Protein 3K62 (pdb70)

InterPro domains:
  IPR001313 Pumilio RNA-binding repeat [PF00806] (197-228)
  IPR001313 Pumilio RNA-binding repeat [PF00806] (234-249)
  IPR001313 Pumilio RNA-binding repeat [PF00806] (278-296)
  IPR001313 Pumilio RNA-binding repeat [PF00806] (316-336)
  IPR001313 Pumilio RNA-binding repeat [PF00806] (353-375)
  IPR001313 Pumilio RNA-binding repeat [PF00806] (404-426)
  IPR001313 Pumilio RNA-binding repeat [PF00806] (443-475)
  IPR001313 Pumilio RNA-binding repeat [PF00806] (494-511)
  IPR001313 Pumilio RNA-binding repeat [PS50302] (271-307)
  IPR001313 Pumilio RNA-binding repeat [PS50302] (345-384)
  IPR001313 Pumilio RNA-binding repeat [PS50302] (400-436)
  IPR001313 Pumilio RNA-binding repeat [SM00025] (189-225)
  IPR001313 Pumilio RNA-binding repeat [SM00025] (229-264)
  IPR001313 Pumilio RNA-binding repeat [SM00025] (272-307)
  IPR001313 Pumilio RNA-binding repeat [SM00025] (310-345)
  IPR001313 Pumilio RNA-binding repeat [SM00025] (348-383)
  IPR001313 Pumilio RNA-binding repeat [SM00025] (400-436)
  IPR001313 Pumilio RNA-binding repeat [SM00025] (438-473)
  IPR001313 Pumilio RNA-binding repeat [SM00025] (485-522)
  IPR011989 Armadillo-like helical [G3DSA:1.25.10.10] (164-575)

Nearest PDB structures (foldseek):
  3qgc-assembly1_A  TM=1.002E+00  e=7.931E-50  Caenorhabditis elegans
  6nof-assembly1_A  TM=1.002E+00  e=2.146E-49  Caenorhabditis elegans
  3k61-assembly1_A  TM=1.001E+00  e=1.143E-48  Caenorhabditis elegans
  6noh-assembly1_A  TM=9.980E-01  e=1.843E-48  Caenorhabditis elegans
  6noc-assembly1_A  TM=1.000E+00  e=9.066E-48  Caenorhabditis elegans

Secondary structure (DSSP, 8-state):
--GGGB-TTSSBPTT--HHHHHHHT-HHHHHTSHHHHHHHHHHTTS---HHHHHHHHHHHSSSHHHHHHHHTSTTHHHHHHHHHHHHHH--STTHHHHHHHHHHHHHHTHHHHHHSTTHHHHHHHHHHHS-HHHHHHHHHTS--SHHHHHHHH-TTTHHHHHHHHHHS-HHHHHHHHHHHHSHHHHHHHHTSHHHHHHHHHHHHHTS-SGGGTTS-HHHHHHHHHHHHHHHHHHHHTHHHHHHSTTTHHHHHHHHH-GGGHHHHHHHIIIIITT-HHHHHTSTTHHHHHHHHHHH--HHHHHHHHHHHHHSSPPPTTT---HHHHHHHSTTHHHHHHHHHHHHHHHHTTSS--EETTEETHHHHHHHHHHHHHHHHHTHHHHTTSHHHHHHHHHHHHHH-

Foldseek 3Di:
DDPVQADPVRHGDPPDALVCCLVVPCLLVLQQDPNSLVVLLVRLVDDDDPVSLVSLLCQAQNDLVNVVVLQLHPRSVSSNLSSVLVLLVDPDPCNVVSLVSNLVSCLVCVLVQLLRQRSVVVLLSCLQRPDQVSSLSSLVSDDLDPSNLVQQQHPRSVVNLLSCLVHHQCVSVLSVLVSCLPLVNVLSQCLHQRSVVSVLSNLVSLFPDPVCPPDDVVSVVVSVVSNVSSLVSCLVCLQVQCQHPGSVVVLLVLLQDPSNQVSVVSSCVRHCQPCVLVLQLGPRNVSSLLSNCVRPDPVSNLSVLCCQVPVDQADPPPRHGSVNCQCPHPRSVVSVLSLLLVLLCLQVVVDAQDDPNDRNNVSSVVSNVVSVVVLVVCVVVLVVDPSSVSSVVSVVVSVD

Radius of gyration: 29.22 Å; Cα contacts (8 Å, |Δi|>4): 514; chains: 1; bounding box: 58×76×68 Å

CATH classification: 1.25.10.10

GO terms:
  GO:0043186 P granule (C, IDA)
  GO:0003730 mRNA 3'-UTR binding (F, IDA)
  GO:0017148 negative regulation of translation (P, IGI)
  GO:0003723 RNA binding (F, EXP)
  GO:0005515 protein binding (F, IPI)

Sequence (400 aa):
LPTWSLDSNGEMRSRLSLSEVLDSGDLMKFAVDKTGCQFLEKAVKGSLTSYQKFQLFEQVIGRKDDFLKLSTNIFGNYLVQSVIGISLATNDDGYTKRQEKLKNFISSQMTDMCLDKFACRVIQSSLQNMDLSLACKLVQALPRDARLIAICVDQNANHVIQKVVAVIPLKNWEFIVDFVATPEHLRQICSDKYGCRVVQTIIEKLTADSMNVDLTSAAQNLRERALQRLMTSVTNRCQELATNEYANYIIQHIVSNDDLAVYRECIIEKCLMRNLLSLSQEKFASHVVEKAFLHAPLELLAEMMDEIFDGYIPHPDTGKDALDIMMFHQFGNYVVQCMLTICCDAVSGRRQTKEGGYDHAISFQDWLKKLHSRVTKERHRLSRFSSGKKMIETLANLRS

Organism: Caenorhabditis elegans (NCBI:txid6239)

Solvent-accessible surface area: 19545 Å² total; per-residue (Å²): 68,12,114,86,0,55,54,123,123,60,113,33,71,101,214,14,49,15,40,67,0,4,102,46,63,27,2,37,114,0,0,48,47,133,65,0,4,118,42,0,32,155,26,6,152,46,120,30,85,88,135,31,51,107,9,0,12,85,31,1,3,10,109,70,113,31,0,32,105,0,0,59,31,92,56,0,4,134,0,0,49,29,0,4,33,26,6,32,78,20,122,72,145,28,36,98,157,29,11,62,88,3,27,67,21,0,32,69,54,4,19,96,3,0,63,40,126,49,0,4,144,0,0,25,20,0,3,88,85,8,66,90,86,20,0,24,86,0,0,130,30,4,7,119,69,76,122,0,23,42,0,0,44,32,114,28,0,2,86,0,0,34,49,0,2,59,51,9,67,24,142,48,1,24,46,0,0,63,22,0,12,56,83,105,41,0,94,65,0,0,39,36,115,66,0,8,94,0,0,31,20,0,0,67,72,1,0,51,37,80,148,12,121,118,58,94,99,79,31,47,88,53,14,63,145,0,4,83,83,0,3,68,19,0,22,100,64,0,99,66,0,0,38,29,85,69,0,3,132,0,0,19,35,0,0,33,36,103,81,1,36,92,22,17,60,48,0,0,94,113,6,0,13,177,50,0,25,64,6,0,60,64,118,64,0,5,89,0,0,36,63,0,0,71,61,4,30,6,124,16,0,28,92,0,0,80,18,4,44,124,43,64,161,61,90,124,125,97,47,121,37,5,7,26,65,0,3,72,41,125,46,0,17,115,0,1,20,11,0,2,62,2,0,4,39,7,53,51,63,156,55,128,16,136,74,80,85,139,59,21,33,114,32,0,82,73,10,20,142,95,4,68,46,49,7,74,156,33,120,160,137,0,47,174,81,87,16,0,120,97,6,27,100,34,7,45,92,42,150,126

Structure (mmCIF, N/CA/C/O backbone):
data_3K62
#
_entry.id   3K62
#
_cell.length_a   96.620
_cell.length_b   96.620
_cell.length_c   101.678
_cell.angle_alpha   90.00
_cell.angle_beta   90.00
_cell.angle_gamma   120.00
#
_symmetry.space_group_name_H-M   'P 61'
#
loop_
_entity.id
_entity.type
_entity.pdbx_description
1 polymer 'Fem-3 mRNA-binding factor 2'
2 polymer "5'-R(*UP*GP*UP*GP*UP*UP*AP*UP*C)-3'"
3 water water
#
loop_
_atom_site.group_PDB
_atom_site.id
_atom_site.type_symbol
_atom_site.label_atom_id
_atom_site.label_alt_id
_atom_site.label_comp_id
_atom_site.label_asym_id
_atom_site.label_entity_id
_atom_site.label_seq_id
_atom_site.pdbx_PDB_ins_code
_atom_site.Cartn_x
_atom_site.Cartn_y
_atom_site.Cartn_z
_atom_site.occupancy
_atom_site.B_iso_or_equiv
_atom_site.auth_seq_id
_atom_site.auth_comp_id
_atom_site.auth_asym_id
_atom_site.auth_atom_id
_atom_site.pdbx_PDB_model_num
ATOM 1 N N . LEU A 1 5 ? 15.025 1.618 23.746 1.00 49.24 168 LEU A N 1
ATOM 2 C CA . LEU A 1 5 ? 16.295 1.484 24.457 1.00 49.83 168 LEU A CA 1
ATOM 3 C C . LEU A 1 5 ? 16.419 0.116 25.126 1.00 49.60 168 LEU A C 1
ATOM 4 O O . LEU A 1 5 ? 15.450 -0.395 25.687 1.00 50.83 168 LEU A O 1
ATOM 9 N N . PRO A 1 6 ? 17.621 -0.477 25.068 1.00 46.92 169 PRO A N 1
ATOM 10 C CA . PRO A 1 6 ? 17.907 -1.772 25.693 1.00 53.68 169 PRO A CA 1
ATOM 11 C C . PRO A 1 6 ? 17.588 -1.729 27.177 1.00 52.87 169 PRO A C 1
ATOM 12 O O . PRO A 1 6 ? 17.827 -0.718 27.839 1.00 52.11 169 PRO A O 1
ATOM 16 N N . THR A 1 7 ? 17.038 -2.819 27.690 1.00 50.45 170 THR A N 1
ATOM 17 C CA . THR A 1 7 ? 16.605 -2.854 29.074 1.00 61.11 170 THR A CA 1
ATOM 18 C C . THR A 1 7 ? 17.743 -2.559 30.056 1.00 63.34 170 THR A C 1
ATOM 19 O O . THR A 1 7 ? 17.532 -1.881 31.061 1.00 55.54 170 THR A O 1
ATOM 23 N N . TRP A 1 8 ? 18.945 -3.052 29.757 1.00 63.21 171 TRP A N 1
ATOM 24 C CA . TRP A 1 8 ? 20.096 -2.837 30.634 1.00 57.01 171 TRP A CA 1
ATOM 25 C C . TRP A 1 8 ? 20.348 -1.361 30.926 1.00 52.58 171 TRP A C 1
ATOM 26 O O . TRP A 1 8 ? 20.953 -1.019 31.938 1.00 55.12 171 TRP A O 1
ATOM 37 N N . SER A 1 9 ? 19.877 -0.488 30.041 1.00 56.90 172 SER A N 1
ATOM 38 C CA . SER A 1 9 ? 20.160 0.938 30.156 1.00 53.71 172 SER A CA 1
ATOM 39 C C . SER A 1 9 ? 19.020 1.714 30.811 1.00 54.82 172 SER A C 1
ATOM 40 O O . SER A 1 9 ? 19.069 2.944 30.891 1.00 47.98 172 SER A O 1
ATOM 43 N N . LEU A 1 10 ? 17.995 0.998 31.263 1.00 58.29 173 LEU A N 1
ATOM 44 C CA . LEU A 1 10 ? 16.809 1.623 31.848 1.00 63.60 173 LEU A CA 1
ATOM 45 C C . LEU A 1 10 ? 16.743 1.425 33.358 1.00 65.38 173 LEU A C 1
ATOM 46 O O . LEU A 1 10 ? 17.204 0.407 33.885 1.00 63.43 173 LEU A O 1
ATOM 51 N N . ASP A 1 11 ? 16.160 2.400 34.049 1.00 64.00 174 ASP A N 1
ATOM 52 C CA . ASP A 1 11 ? 15.942 2.284 35.489 1.00 76.44 174 ASP A CA 1
ATOM 53 C C . ASP A 1 11 ? 14.601 1.616 35.787 1.00 85.71 174 ASP A C 1
ATOM 54 O O . ASP A 1 11 ? 13.939 1.110 34.879 1.00 79.93 174 ASP A O 1
ATOM 59 N N . SER A 1 12 ? 14.204 1.624 37.057 1.00 100.40 175 SER A N 1
ATOM 60 C CA . SER A 1 12 ? 12.953 0.999 37.482 1.00 114.71 175 SER A CA 1
ATOM 61 C C . SER A 1 12 ? 11.737 1.830 37.086 1.00 120.20 175 SER A C 1
ATOM 62 O O . SER A 1 12 ? 10.597 1.433 37.327 1.00 122.37 175 SER A O 1
ATOM 65 N N . ASN A 1 13 ? 11.989 2.986 36.483 1.00 121.83 176 ASN A N 1
ATOM 66 C CA . ASN A 1 13 ? 10.924 3.885 36.058 1.00 123.38 176 ASN A CA 1
ATOM 67 C C . ASN A 1 13 ? 10.604 3.718 34.577 1.00 116.00 176 ASN A C 1
ATOM 68 O O . ASN A 1 13 ? 9.728 4.397 34.043 1.00 112.13 176 ASN A O 1
ATOM 73 N N . GLY A 1 14 ? 11.319 2.810 33.918 1.00 113.70 177 GLY A N 1
ATOM 74 C CA . GLY A 1 14 ? 11.169 2.612 32.488 1.00 111.04 177 GLY A CA 1
ATOM 75 C C . GLY A 1 14 ? 11.773 3.769 31.715 1.00 105.79 177 GLY A C 1
ATOM 76 O O . GLY A 1 14 ? 11.272 4.169 30.664 1.00 105.95 177 GLY A O 1
ATOM 77 N N . GLU A 1 15 ? 12.865 4.306 32.243 1.00 98.79 178 GLU A N 1
ATOM 78 C CA . GLU A 1 15 ? 13.474 5.501 31.686 1.00 95.95 178 GLU A CA 1
ATOM 79 C C . GLU A 1 15 ? 14.993 5.371 31.676 1.00 85.51 178 GLU A C 1
ATOM 80 O O . GLU A 1 15 ? 15.575 4.775 32.581 1.00 85.64 178 GLU A O 1
ATOM 86 N N . MET A 1 16 ? 15.631 5.927 30.649 1.00 76.13 179 MET A N 1
ATOM 87 C CA . MET A 1 16 ? 17.082 5.830 30.511 1.00 62.97 179 MET A CA 1
ATOM 88 C C . MET A 1 16 ? 17.806 6.267 31.780 1.00 60.17 179 MET A C 1
ATOM 89 O O . MET A 1 16 ? 17.589 7.370 32.278 1.00 57.89 179 MET A O 1
ATOM 94 N N . ARG A 1 17 ? 18.668 5.395 32.290 1.00 57.93 180 ARG A N 1
ATOM 95 C CA . ARG A 1 17 ? 19.441 5.680 33.490 1.00 65.02 180 ARG A CA 1
ATOM 96 C C . ARG A 1 17 ? 20.316 6.904 33.285 1.00 72.75 180 ARG A C 1
ATOM 97 O O . ARG A 1 17 ? 20.915 7.072 32.223 1.00 72.49 180 ARG A O 1
ATOM 105 N N . SER A 1 18 ? 20.380 7.769 34.291 1.00 77.94 181 SER A N 1
ATOM 106 C CA . SER A 1 18 ? 21.388 8.819 34.292 1.00 84.31 181 SER A CA 1
ATOM 107 C C . SER A 1 18 ? 22.651 8.190 34.863 1.00 85.89 181 SER A C 1
ATOM 108 O O . SER A 1 18 ? 22.575 7.146 35.514 1.00 91.33 181 SER A O 1
ATOM 111 N N . ARG A 1 19 ? 23.804 8.800 34.601 1.00 81.16 182 ARG A N 1
ATOM 112 C CA . ARG A 1 19 ? 25.086 8.243 35.034 1.00 77.09 182 ARG A CA 1
ATOM 113 C C . ARG A 1 19 ? 25.571 7.127 34.090 1.00 59.61 182 ARG A C 1
ATOM 114 O O . ARG A 1 19 ? 26.513 6.395 34.398 1.00 49.85 182 ARG A O 1
ATOM 122 N N . LEU A 1 20 ? 24.922 7.009 32.936 1.00 51.74 183 LEU A N 1
ATOM 123 C CA . LEU A 1 20 ? 25.354 6.082 31.895 1.00 49.24 183 LEU A CA 1
ATOM 124 C C . LEU A 1 20 ? 26.660 6.605 31.298 1.00 39.67 183 LEU A C 1
ATOM 125 O O . LEU A 1 20 ? 26.823 7.813 31.160 1.00 37.83 183 LEU A O 1
ATOM 130 N N . SER A 1 21 ? 27.586 5.715 30.941 1.00 40.06 184 SER A N 1
ATOM 131 C CA . SER A 1 21 ? 28.848 6.148 30.318 1.00 35.77 184 SER A CA 1
ATOM 132 C C . SER A 1 21 ? 28.863 5.919 28.802 1.00 36.52 184 SER A C 1
ATOM 133 O O . SER A 1 21 ? 28.177 5.039 28.292 1.00 37.21 184 SER A O 1
ATOM 136 N N . LEU A 1 22 ? 29.639 6.721 28.081 1.00 33.10 185 LEU A N 1
ATOM 137 C CA . LEU A 1 22 ? 29.755 6.530 26.647 1.00 25.00 185 LEU A CA 1
ATOM 138 C C . LEU A 1 22 ? 30.324 5.146 26.356 1.00 24.78 185 LEU A C 1
ATOM 139 O O . LEU A 1 22 ? 29.855 4.454 25.450 1.00 25.23 185 LEU A O 1
ATOM 144 N N . SER A 1 23 ? 31.329 4.737 27.123 1.00 26.89 186 SER A N 1
ATOM 145 C CA . SER A 1 23 ? 31.969 3.442 26.861 1.00 29.02 186 SER A CA 1
ATOM 146 C C . SER A 1 23 ? 31.015 2.252 27.062 1.00 31.26 186 SER A C 1
ATOM 147 O O . SER A 1 23 ? 31.060 1.291 26.302 1.00 29.89 186 SER A O 1
ATOM 150 N N . GLU A 1 24 ? 30.140 2.329 28.057 1.00 30.60 187 GLU A N 1
ATOM 151 C CA . GLU A 1 24 ? 29.110 1.293 28.235 1.00 38.48 187 GLU A CA 1
ATOM 152 C C . GLU A 1 24 ? 28.261 1.135 26.965 1.00 29.60 187 GLU A C 1
ATOM 153 O O . GLU A 1 24 ? 28.005 0.025 26.503 1.00 29.75 187 GLU A O 1
ATOM 159 N N . VAL A 1 25 ? 27.809 2.255 26.416 1.00 27.82 188 VAL A N 1
ATOM 160 C CA . VAL A 1 25 ? 27.015 2.222 25.191 1.00 25.06 188 VAL A CA 1
ATOM 161 C C . VAL A 1 25 ? 27.831 1.689 24.012 1.00 26.39 188 VAL A C 1
ATOM 162 O O . VAL A 1 25 ? 27.365 0.824 23.271 1.00 29.34 188 VAL A O 1
ATOM 166 N N . LEU A 1 26 ? 29.053 2.186 23.852 1.00 23.30 189 LEU A N 1
ATOM 167 C CA . LEU A 1 26 ? 29.911 1.729 22.768 1.00 25.44 189 LEU A CA 1
ATOM 168 C C . LEU A 1 26 ? 30.210 0.225 22.866 1.00 28.84 189 LEU A C 1
ATOM 169 O O . LEU A 1 26 ? 30.213 -0.482 21.863 1.00 26.82 189 LEU A O 1
ATOM 174 N N . ASP A 1 27 ? 30.463 -0.253 24.080 1.00 28.66 190 ASP A N 1
ATOM 175 C CA . ASP A 1 27 ? 30.800 -1.659 24.299 1.00 35.23 190 ASP A CA 1
ATOM 176 C C . ASP A 1 27 ? 29.609 -2.603 24.078 1.00 37.13 190 ASP A C 1
ATOM 177 O O . ASP A 1 27 ? 29.779 -3.775 23.732 1.00 38.34 190 ASP A O 1
ATOM 182 N N . SER A 1 28 ? 28.408 -2.087 24.300 1.00 31.07 191 SER A N 1
ATOM 183 C CA . SER A 1 28 ? 27.205 -2.920 24.382 1.00 39.79 191 SER A CA 1
ATOM 184 C C . SER A 1 28 ? 26.735 -3.468 23.040 1.00 40.59 191 SER A C 1
ATOM 185 O O . SER A 1 28 ? 26.009 -4.458 22.992 1.00 42.18 191 SER A O 1
ATOM 188 N N . GLY A 1 29 ? 27.120 -2.802 21.960 1.00 38.04 192 GLY A N 1
ATOM 189 C CA . GLY A 1 29 ? 26.622 -3.139 20.641 1.00 34.37 192 GLY A CA 1
ATOM 190 C C . GLY A 1 29 ? 25.247 -2.551 20.370 1.00 38.45 192 GLY A C 1
ATOM 191 O O . GLY A 1 29 ? 24.648 -2.825 19.332 1.00 39.50 192 GLY A O 1
ATOM 192 N N . ASP A 1 30 ? 24.746 -1.733 21.294 1.00 35.54 193 ASP A N 1
ATOM 193 C CA . ASP A 1 30 ? 23.400 -1.174 21.173 1.00 33.87 193 ASP A CA 1
ATOM 194 C C . ASP A 1 30 ? 23.358 0.278 20.701 1.00 31.57 193 ASP A C 1
ATOM 195 O O . ASP A 1 30 ? 22.310 0.911 20.772 1.00 33.63 193 ASP A O 1
ATOM 200 N N . LEU A 1 31 ? 24.485 0.820 20.258 1.00 25.24 194 LEU A N 1
ATOM 201 C CA . LEU A 1 31 ? 24.499 2.241 19.867 1.00 29.88 194 LEU A CA 1
ATOM 202 C C . LEU A 1 31 ? 23.355 2.624 18.915 1.00 28.24 194 LEU A C 1
ATOM 203 O O . LEU A 1 31 ? 22.761 3.692 19.048 1.00 26.31 194 LEU A O 1
ATOM 208 N N . MET A 1 32 ? 23.047 1.769 17.950 1.00 25.78 195 MET A N 1
ATOM 209 C CA . MET A 1 32 ? 22.037 2.126 16.952 1.00 23.66 195 MET A CA 1
ATOM 210 C C . MET A 1 32 ? 20.662 2.343 17.591 1.00 32.83 195 MET A C 1
ATOM 211 O O . MET A 1 32 ? 19.863 3.114 17.080 1.00 28.04 195 MET A O 1
ATOM 216 N N . LYS A 1 33 ? 20.392 1.685 18.718 1.00 30.13 196 LYS A N 1
ATOM 217 C CA . LYS A 1 33 ? 19.142 1.943 19.438 1.00 31.73 196 LYS A CA 1
ATOM 218 C C . LYS A 1 33 ? 19.135 3.298 20.146 1.00 29.24 196 LYS A C 1
ATOM 219 O O . LYS A 1 33 ? 18.112 3.971 20.202 1.00 30.12 196 LYS A O 1
ATOM 225 N N . PHE A 1 34 ? 20.273 3.693 20.710 1.00 24.88 197 PHE A N 1
ATOM 226 C CA . PHE A 1 34 ? 20.377 5.012 21.334 1.00 25.61 197 PHE A CA 1
ATOM 227 C C . PHE A 1 34 ? 20.331 6.158 20.306 1.00 25.26 197 PHE A C 1
ATOM 228 O O . PHE A 1 34 ? 19.733 7.212 20.544 1.00 24.10 197 PHE A O 1
ATOM 236 N N . ALA A 1 35 ? 21.004 5.960 19.178 1.00 23.93 198 ALA A N 1
ATOM 237 C CA . ALA A 1 35 ? 21.185 7.038 18.198 1.00 22.32 198 ALA A CA 1
ATOM 238 C C . ALA A 1 35 ? 19.888 7.448 17.496 1.00 25.87 198 ALA A C 1
ATOM 239 O O . ALA A 1 35 ? 19.782 8.570 16.985 1.00 28.08 198 ALA A O 1
ATOM 241 N N . VAL A 1 36 ? 18.902 6.550 17.457 1.00 25.68 199 VAL A N 1
ATOM 242 C CA . VAL A 1 36 ? 17.608 6.902 16.851 1.00 30.14 199 VAL A CA 1
ATOM 243 C C . VAL A 1 36 ? 16.514 7.247 17.872 1.00 34.65 199 VAL A C 1
ATOM 244 O O . VAL A 1 36 ? 15.344 7.405 17.515 1.00 32.87 199 VAL A O 1
ATOM 248 N N . ASP A 1 37 ? 16.909 7.390 19.129 1.00 29.28 200 ASP A N 1
ATOM 249 C CA . ASP A 1 37 ? 15.993 7.732 20.214 1.00 29.51 200 ASP A CA 1
ATOM 250 C C . ASP A 1 37 ? 16.297 9.162 20.646 1.00 32.97 200 ASP A C 1
ATOM 251 O O . ASP A 1 37 ? 17.457 9.546 20.732 1.00 27.91 200 ASP A O 1
ATOM 256 N N . LYS A 1 38 ? 15.272 9.972 20.903 1.00 32.17 201 LYS A N 1
ATOM 257 C CA . LYS A 1 38 ? 15.527 11.369 21.257 1.00 35.75 201 LYS A CA 1
ATOM 258 C C . LYS A 1 38 ? 16.479 11.490 22.456 1.00 33.96 201 LYS A C 1
ATOM 259 O O . LYS A 1 38 ? 17.506 12.151 22.376 1.00 34.75 201 LYS A O 1
ATOM 265 N N . THR A 1 39 ? 16.128 10.844 23.562 1.00 30.17 202 THR A N 1
ATOM 266 C CA . THR A 1 39 ? 16.916 10.905 24.794 1.00 31.70 202 THR A CA 1
ATOM 267 C C . THR A 1 39 ? 18.279 10.247 24.647 1.00 30.18 202 THR A C 1
ATOM 268 O O . THR A 1 39 ? 19.283 10.751 25.154 1.00 34.39 202 THR A O 1
ATOM 272 N N . GLY A 1 40 ? 18.312 9.108 23.967 1.00 29.27 203 GLY A N 1
ATOM 273 C CA . GLY A 1 40 ? 19.560 8.388 23.772 1.00 30.43 203 GLY A CA 1
ATOM 274 C C . GLY A 1 40 ? 20.529 9.182 22.912 1.00 33.67 203 GLY A C 1
ATOM 275 O O . GLY A 1 40 ? 21.728 9.244 23.192 1.00 28.61 203 GLY A O 1
ATOM 276 N N . CYS A 1 41 ? 20.015 9.806 21.860 1.00 29.53 204 CYS A N 1
ATOM 277 C CA . CYS A 1 41 ? 20.895 10.544 20.952 1.00 25.01 204 CYS A CA 1
ATOM 278 C C . CYS A 1 41 ? 21.396 11.832 21.594 1.00 27.06 204 CYS A C 1
ATOM 279 O O . CYS A 1 41 ? 22.530 12.262 21.367 1.00 24.58 204 CYS A O 1
ATOM 282 N N . GLN A 1 42 ? 20.541 12.444 22.401 1.00 30.70 205 GLN A N 1
ATOM 283 C CA . GLN A 1 42 ? 20.917 13.617 23.169 1.00 34.46 205 GLN A CA 1
ATOM 284 C C . GLN A 1 42 ? 22.120 13.297 24.053 1.00 34.68 205 GLN A C 1
ATOM 285 O O . GLN A 1 42 ? 23.079 14.073 24.126 1.00 31.12 205 GLN A O 1
ATOM 291 N N . PHE A 1 43 ? 22.070 12.145 24.713 1.00 32.10 206 PHE A N 1
ATOM 292 C CA . PHE A 1 43 ? 23.181 11.681 25.532 1.00 31.38 206 PHE A CA 1
ATOM 293 C C . PHE A 1 43 ? 24.456 11.474 24.702 1.00 29.64 206 PHE A C 1
ATOM 294 O O . PHE A 1 43 ? 25.508 12.006 25.048 1.00 27.74 206 PHE A O 1
ATOM 302 N N . LEU A 1 44 ? 24.359 10.718 23.607 1.00 30.20 207 LEU A N 1
ATOM 303 C CA . LEU A 1 44 ? 25.518 10.503 22.733 1.00 23.12 207 LEU A CA 1
ATOM 304 C C . LEU A 1 44 ? 26.103 11.824 22.226 1.00 20.85 207 LEU A C 1
ATOM 305 O O . LEU A 1 44 ? 27.317 12.018 22.247 1.00 27.32 207 LEU A O 1
ATOM 310 N N . GLU A 1 45 ? 25.231 12.741 21.807 1.00 21.82 208 GLU A N 1
ATOM 311 C CA . GLU A 1 45 ? 25.668 14.032 21.264 1.00 27.20 208 GLU A CA 1
ATOM 312 C C . GLU A 1 45 ? 26.486 14.831 22.270 1.00 30.56 208 GLU A C 1
ATOM 313 O O . GLU A 1 45 ? 27.484 15.438 21.910 1.00 33.34 208 GLU A O 1
ATOM 319 N N . LYS A 1 46 ? 26.065 14.824 23.530 1.00 26.41 209 LYS A N 1
ATOM 320 C CA . LYS A 1 46 ? 26.795 15.538 24.575 1.00 31.00 209 LYS A CA 1
ATOM 321 C C . LYS A 1 46 ? 28.079 14.793 24.894 1.00 31.28 209 LYS A C 1
ATOM 322 O O . LYS A 1 46 ? 29.142 15.394 25.058 1.00 28.06 209 LYS A O 1
ATOM 328 N N . ALA A 1 47 ? 27.972 13.471 24.985 1.00 26.97 210 ALA A N 1
ATOM 329 C CA . ALA A 1 47 ? 29.129 12.653 25.308 1.00 28.39 210 ALA A CA 1
ATOM 330 C C . ALA A 1 47 ? 30.260 12.820 24.287 1.00 26.92 210 ALA A C 1
ATOM 331 O O . ALA A 1 47 ? 31.427 12.877 24.666 1.00 29.17 210 ALA A O 1
ATOM 333 N N . VAL A 1 48 ? 29.934 12.934 23.003 1.00 22.65 211 VAL A N 1
ATOM 334 C CA . VAL A 1 48 ? 31.003 12.990 21.989 1.00 22.32 211 VAL A CA 1
ATOM 335 C C . VAL A 1 48 ? 31.641 14.373 21.830 1.00 26.12 211 VAL A C 1
ATOM 336 O O . VAL A 1 48 ? 32.582 14.535 21.068 1.00 25.32 211 VAL A O 1
ATOM 340 N N . LYS A 1 49 ? 31.122 15.368 22.543 1.00 22.19 212 LYS A N 1
ATOM 341 C CA . LYS A 1 49 ? 31.726 16.695 22.551 1.00 25.69 212 LYS A CA 1
ATOM 342 C C . LYS A 1 49 ? 32.815 16.825 23.617 1.00 34.73 212 LYS A C 1
ATOM 343 O O . LYS A 1 49 ? 33.512 17.842 23.680 1.00 29.86 212 LYS A O 1
ATOM 349 N N . GLY A 1 50 ? 32.944 15.811 24.467 1.00 29.73 213 GLY A N 1
ATOM 350 C CA . GLY A 1 50 ? 33.900 15.873 25.565 1.00 25.88 213 GLY A CA 1
ATOM 351 C C . GLY A 1 50 ? 35.228 15.235 25.202 1.00 28.96 213 GLY A C 1
ATOM 352 O O . GLY A 1 50 ? 35.508 14.984 24.034 1.00 24.05 213 GLY A O 1
ATOM 353 N N . SER A 1 51 ? 36.062 14.978 26.201 1.00 23.03 214 SER A N 1
ATOM 354 C CA . SER A 1 51 ? 37.318 14.283 25.956 1.00 23.25 214 SER A CA 1
ATOM 355 C C . SER A 1 51 ? 37.001 12.864 25.509 1.00 30.25 214 SER A C 1
ATOM 356 O O . SER A 1 51 ? 36.174 12.189 26.111 1.00 34.79 214 SER A O 1
ATOM 359 N N . LEU A 1 52 ? 37.636 12.420 24.433 1.00 22.25 215 LEU A N 1
ATOM 360 C CA . LEU A 1 52 ? 37.498 11.037 24.011 1.00 20.46 215 LEU A CA 1
ATOM 361 C C . LEU A 1 52 ? 38.872 10.379 23.962 1.00 22.33 215 LEU A C 1
ATOM 362 O O . LEU A 1 52 ? 39.819 10.984 23.471 1.00 21.66 215 LEU A O 1
ATOM 367 N N . THR A 1 53 ? 38.964 9.143 24.458 1.00 20.32 216 THR A N 1
ATOM 368 C CA . THR A 1 53 ? 40.169 8.344 24.295 1.00 21.38 216 THR A CA 1
ATOM 369 C C . THR A 1 53 ? 40.207 7.817 22.880 1.00 22.35 216 THR A C 1
ATOM 370 O O . THR A 1 53 ? 39.180 7.792 22.188 1.00 20.66 216 THR A O 1
ATOM 374 N N . SER A 1 54 ? 41.402 7.431 22.443 1.00 19.95 217 SER A N 1
ATOM 375 C CA . SER A 1 54 ? 41.590 6.827 21.135 1.00 19.58 217 SER A CA 1
ATOM 376 C C . SER A 1 54 ? 40.584 5.710 20.859 1.00 22.97 217 SER A C 1
ATOM 377 O O . SER A 1 54 ? 39.974 5.660 19.787 1.00 21.03 217 SER A O 1
ATOM 380 N N . TYR A 1 55 ? 40.402 4.802 21.812 1.00 23.49 218 TYR A N 1
ATOM 381 C CA . TYR A 1 55 ? 39.520 3.671 21.542 1.00 22.75 218 TYR A CA 1
ATOM 382 C C . TYR A 1 55 ? 38.058 4.097 21.439 1.00 20.56 218 TYR A C 1
ATOM 383 O O . TYR A 1 55 ? 37.336 3.573 20.610 1.00 19.87 218 TYR A O 1
ATOM 392 N N . GLN A 1 56 ? 37.629 5.065 22.247 1.00 20.30 219 GLN A N 1
ATOM 393 C CA . GLN A 1 56 ? 36.265 5.595 22.106 1.00 19.82 219 GLN A CA 1
ATOM 394 C C . GLN A 1 56 ? 36.032 6.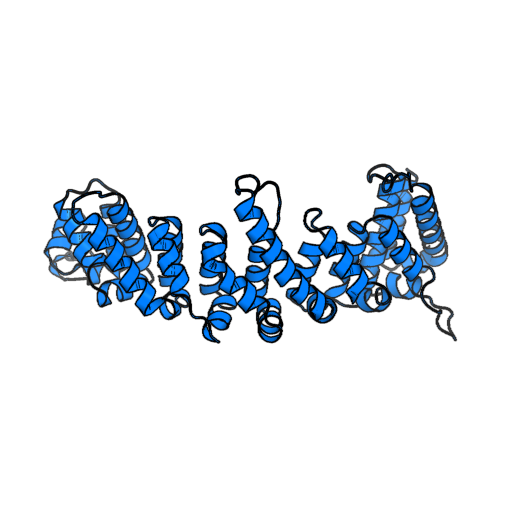162 20.711 1.00 19.73 219 GLN A C 1
ATOM 395 O O . GLN A 1 56 ? 34.999 5.909 20.092 1.00 19.04 219 GLN A O 1
ATOM 401 N N . LYS A 1 57 ? 36.996 6.921 20.210 1.00 19.73 220 LYS A N 1
ATOM 402 C CA . LYS A 1 57 ? 36.900 7.421 18.842 1.00 20.16 220 LYS A CA 1
ATOM 403 C C . LYS A 1 57 ? 36.829 6.259 17.845 1.00 19.23 220 LYS A C 1
ATOM 404 O O . LYS A 1 57 ? 36.006 6.265 16.917 1.00 18.73 220 LYS A O 1
ATOM 410 N N . PHE A 1 58 ? 37.707 5.276 18.032 1.00 19.59 221 PHE A N 1
ATOM 411 C CA . PHE A 1 58 ? 37.761 4.111 17.147 1.00 23.00 221 PHE A CA 1
ATOM 412 C C . PHE A 1 58 ? 36.392 3.437 17.022 1.00 22.01 221 PHE A C 1
ATOM 413 O O . PHE A 1 58 ? 35.941 3.098 15.915 1.00 22.69 221 PHE A O 1
ATOM 421 N N . GLN A 1 59 ? 35.739 3.240 18.167 1.00 19.02 222 GLN A N 1
ATOM 422 C CA . GLN A 1 59 ? 34.426 2.613 18.220 1.00 21.54 222 GLN A CA 1
ATOM 423 C C . GLN A 1 59 ? 33.375 3.460 17.537 1.00 22.19 222 GLN A C 1
ATOM 424 O O . GLN A 1 59 ? 32.541 2.938 16.793 1.00 20.78 222 GLN A O 1
ATOM 430 N N . LEU A 1 60 ? 33.393 4.761 17.810 1.00 21.23 223 LEU A N 1
ATOM 431 C CA . LEU A 1 60 ? 32.469 5.685 17.141 1.00 19.00 223 LEU A CA 1
ATOM 432 C C . LEU A 1 60 ? 32.683 5.661 15.619 1.00 20.16 223 LEU A C 1
ATOM 433 O O . LEU A 1 60 ? 31.719 5.658 14.849 1.00 19.49 223 LEU A O 1
ATOM 438 N N . PHE A 1 61 ? 33.942 5.660 15.186 1.00 19.41 224 PHE A N 1
ATOM 439 C CA . PHE A 1 61 ? 34.238 5.603 13.753 1.00 21.27 224 PHE A CA 1
ATOM 440 C C . PHE A 1 61 ? 33.630 4.339 13.113 1.00 21.32 224 PHE A C 1
ATOM 441 O O . PHE A 1 61 ? 33.041 4.384 12.017 1.00 22.85 224 PHE A O 1
ATOM 449 N N . GLU A 1 62 ? 33.778 3.213 13.804 1.00 21.77 225 GLU A N 1
ATOM 450 C CA . GLU A 1 62 ? 33.307 1.925 13.296 1.00 21.82 225 GLU A CA 1
ATOM 451 C C . GLU A 1 62 ? 31.787 1.868 13.277 1.00 25.15 225 GLU A C 1
ATOM 452 O O . GLU A 1 62 ? 31.173 1.375 12.321 1.00 25.04 225 GLU A O 1
ATOM 458 N N . GLN A 1 63 ? 31.177 2.350 14.351 1.00 21.51 226 GLN A N 1
ATOM 459 C CA . GLN A 1 63 ? 29.741 2.148 14.558 1.00 20.90 226 GLN A CA 1
ATOM 460 C C . GLN A 1 63 ? 28.851 3.211 13.903 1.00 20.05 226 GLN A C 1
ATOM 461 O O . GLN A 1 63 ? 27.705 2.935 13.568 1.00 22.35 226 GLN A O 1
ATOM 467 N N . VAL A 1 64 ? 29.379 4.416 13.727 1.00 19.63 227 VAL A N 1
ATOM 468 C CA . VAL A 1 64 ? 28.571 5.528 13.214 1.00 21.65 227 VAL A CA 1
ATOM 469 C C . VAL A 1 64 ? 28.863 5.803 11.738 1.00 22.19 227 VAL A C 1
ATOM 470 O O . VAL A 1 64 ? 27.943 6.050 10.947 1.00 24.05 227 VAL A O 1
ATOM 474 N N . ILE A 1 65 ? 30.135 5.756 11.353 1.00 20.40 228 ILE A N 1
ATOM 475 C CA . ILE A 1 65 ? 30.484 6.060 9.973 1.00 21.20 228 ILE A CA 1
ATOM 476 C C . ILE A 1 65 ? 31.281 4.947 9.294 1.00 23.63 228 ILE A C 1
ATOM 477 O O . ILE A 1 65 ? 31.900 5.169 8.258 1.00 29.88 228 ILE A O 1
ATOM 482 N N . GLY A 1 66 ? 31.224 3.749 9.868 1.00 19.11 229 GLY A N 1
ATOM 483 C CA . GLY A 1 66 ? 32.086 2.650 9.457 1.00 22.42 229 GLY A CA 1
ATOM 484 C C . GLY A 1 66 ? 31.429 1.640 8.532 1.00 27.10 229 GLY A C 1
ATOM 485 O O . GLY A 1 66 ? 32.099 0.978 7.732 1.00 27.66 229 GLY A O 1
ATOM 486 N N . ARG A 1 67 ? 30.121 1.487 8.656 1.00 21.05 230 ARG A N 1
ATOM 487 C CA . ARG A 1 67 ? 29.419 0.547 7.785 1.00 26.98 230 ARG A CA 1
ATOM 488 C C . ARG A 1 67 ? 28.303 1.264 7.053 1.00 27.57 230 ARG A C 1
ATOM 489 O O . ARG A 1 67 ? 27.584 2.078 7.637 1.00 23.71 230 ARG A O 1
ATOM 497 N N . LYS A 1 68 ? 28.173 0.955 5.769 1.00 26.05 231 LYS A N 1
ATOM 498 C CA . LYS A 1 68 ? 27.271 1.667 4.878 1.00 26.96 231 LYS A CA 1
ATOM 499 C C . LYS A 1 68 ? 25.821 1.693 5.354 1.00 26.42 231 LYS A C 1
ATOM 500 O O . LYS A 1 68 ? 25.206 2.751 5.345 1.00 24.04 231 LYS A O 1
ATOM 506 N N . ASP A 1 69 ? 25.261 0.543 5.727 1.00 27.31 232 ASP A N 1
ATOM 507 C CA . ASP A 1 69 ? 23.831 0.515 6.090 1.00 31.15 232 ASP A CA 1
ATOM 508 C C . ASP A 1 69 ? 23.546 1.362 7.310 1.00 25.94 232 ASP A C 1
ATOM 509 O O . ASP A 1 69 ? 22.605 2.156 7.306 1.00 25.36 232 ASP A O 1
ATOM 514 N N . ASP A 1 70 ? 24.341 1.187 8.363 1.00 22.15 233 ASP A N 1
ATOM 515 C CA . ASP A 1 70 ? 24.127 1.972 9.586 1.00 26.26 233 ASP A CA 1
ATOM 516 C C . ASP A 1 70 ? 24.400 3.467 9.368 1.00 27.74 233 ASP A C 1
ATOM 517 O O . ASP A 1 70 ? 23.691 4.319 9.910 1.00 22.22 233 ASP A O 1
ATOM 522 N N . PHE A 1 71 ? 25.426 3.783 8.580 1.00 24.59 234 PHE A N 1
ATOM 523 C CA . PHE A 1 71 ? 25.707 5.175 8.224 1.00 20.71 234 PHE A CA 1
ATOM 524 C C . PHE A 1 71 ? 24.493 5.826 7.559 1.00 23.43 234 PHE A C 1
ATOM 525 O O . PHE A 1 71 ? 24.115 6.952 7.898 1.00 19.65 234 PHE A O 1
ATOM 533 N N . LEU A 1 72 ? 23.890 5.120 6.607 1.00 21.56 235 LEU A N 1
ATOM 534 C CA . LEU A 1 72 ? 22.710 5.637 5.904 1.00 19.98 235 LEU A CA 1
ATOM 535 C C . LEU A 1 72 ? 21.499 5.735 6.821 1.00 25.11 235 LEU A C 1
ATOM 536 O O . LEU A 1 72 ? 20.726 6.698 6.748 1.00 24.75 235 LEU A O 1
ATOM 541 N N . LYS A 1 73 ? 21.329 4.734 7.675 1.00 23.20 236 LYS A N 1
ATOM 542 C CA . LYS A 1 73 ? 20.207 4.729 8.601 1.00 26.32 236 LYS A CA 1
ATOM 543 C C . LYS A 1 73 ? 20.274 5.919 9.563 1.00 22.46 236 LYS A C 1
ATOM 544 O O . LYS A 1 73 ? 19.265 6.560 9.841 1.00 23.25 236 LYS A O 1
ATOM 550 N N . LEU A 1 74 ? 21.461 6.222 10.072 1.00 19.73 237 LEU A N 1
ATOM 551 C CA . LEU A 1 74 ? 21.587 7.371 10.978 1.00 19.71 237 LEU A CA 1
ATOM 552 C C . LEU A 1 74 ? 21.531 8.692 10.203 1.00 24.60 237 LEU A C 1
ATOM 553 O O . LEU A 1 74 ? 20.957 9.680 10.674 1.00 21.24 237 LEU A O 1
ATOM 558 N N . SER A 1 75 ? 22.131 8.715 9.016 1.00 19.96 238 SER A N 1
ATOM 559 C CA . SER A 1 75 ? 22.169 9.952 8.234 1.00 21.44 238 SER A CA 1
ATOM 560 C C . SER A 1 75 ? 20.761 10.433 7.863 1.00 21.47 238 SER A C 1
ATOM 561 O O . SER A 1 75 ? 20.517 11.640 7.768 1.00 20.08 238 SER A O 1
ATOM 564 N N . THR A 1 76 ? 19.849 9.482 7.657 1.00 22.73 239 THR A N 1
ATOM 565 C CA . THR A 1 76 ? 18.477 9.787 7.255 1.00 26.26 239 THR A CA 1
ATOM 566 C C . THR A 1 76 ? 17.535 9.839 8.458 1.00 30.83 239 THR A C 1
ATOM 567 O O . THR A 1 76 ? 16.309 9.850 8.304 1.00 27.65 239 THR A O 1
ATOM 571 N N . ASN A 1 77 ? 18.107 9.863 9.655 1.00 28.86 240 ASN A N 1
ATOM 572 C CA . ASN A 1 77 ? 17.300 9.859 10.869 1.00 25.60 240 ASN A CA 1
ATOM 573 C C . ASN A 1 77 ? 17.230 11.239 11.503 1.00 24.00 240 ASN A C 1
ATOM 574 O O . ASN A 1 77 ? 18.223 11.974 11.525 1.00 23.52 240 ASN A O 1
ATOM 579 N N . ILE A 1 78 ? 16.056 11.573 12.031 1.00 21.78 241 ILE A N 1
ATOM 580 C CA . ILE A 1 78 ? 15.786 12.895 12.607 1.00 21.64 241 ILE A CA 1
ATOM 581 C C . ILE A 1 78 ? 16.767 13.268 13.724 1.00 22.03 241 ILE A C 1
ATOM 582 O O . ILE A 1 78 ? 17.171 14.433 13.851 1.00 26.47 241 ILE A O 1
ATOM 587 N N . PHE A 1 79 ? 17.167 12.283 14.524 1.00 22.04 242 PHE A N 1
ATOM 588 C CA . PHE A 1 79 ? 18.133 12.525 15.591 1.00 23.31 242 PHE A CA 1
ATOM 589 C C . PHE A 1 79 ? 19.536 12.135 15.150 1.00 22.09 242 PHE A C 1
ATOM 590 O O . PHE A 1 79 ? 20.493 12.883 15.371 1.00 27.02 242 PHE A O 1
ATOM 598 N N . GLY A 1 80 ? 19.642 10.959 14.531 1.00 22.06 243 GLY A N 1
ATOM 599 C CA . GLY A 1 80 ? 20.934 10.379 14.198 1.00 19.29 243 GLY A CA 1
ATOM 600 C C . GLY A 1 80 ? 21.810 11.234 13.300 1.00 20.68 243 GLY A C 1
ATOM 601 O O . GLY A 1 80 ? 23.047 11.152 13.362 1.00 19.03 243 GLY A O 1
ATOM 602 N N . ASN A 1 81 ? 21.196 12.067 12.459 1.00 18.50 244 ASN A N 1
ATOM 603 C CA . ASN A 1 81 ? 22.004 12.832 11.499 1.00 17.37 244 ASN A CA 1
ATOM 604 C C . ASN A 1 81 ? 22.966 13.774 12.215 1.00 19.21 244 ASN A C 1
ATOM 605 O O . ASN A 1 81 ? 24.049 14.067 11.710 1.00 19.60 244 ASN A O 1
ATOM 610 N N . TYR A 1 82 ? 22.561 14.250 13.391 1.00 18.35 245 TYR A N 1
ATOM 611 C CA . TYR A 1 82 ? 23.416 15.099 14.208 1.00 20.84 245 TYR A CA 1
ATOM 612 C C . TYR A 1 82 ? 24.637 14.346 14.716 1.00 23.24 245 TYR A C 1
ATOM 613 O O . TYR A 1 82 ? 25.750 14.885 14.726 1.00 19.66 245 TYR A O 1
ATOM 622 N N . LEU A 1 83 ? 24.419 13.122 15.179 1.00 20.81 246 LEU A N 1
ATOM 623 C CA . LEU A 1 83 ? 25.518 12.283 15.653 1.00 17.49 246 LEU A CA 1
ATOM 624 C C . LEU A 1 83 ? 26.468 11.959 14.499 1.00 18.49 246 LEU A C 1
ATOM 625 O O . LEU A 1 83 ? 27.683 11.939 14.674 1.00 18.39 246 LEU A O 1
ATOM 630 N N . VAL A 1 84 ? 25.914 11.689 13.319 1.00 17.12 247 VAL A N 1
ATOM 631 C CA . VAL A 1 84 ? 26.762 11.419 12.159 1.00 17.12 247 VAL A CA 1
ATOM 632 C C . VAL A 1 84 ? 27.666 12.618 11.871 1.00 20.16 247 VAL A C 1
ATOM 633 O O . VAL A 1 84 ? 28.876 12.466 11.657 1.00 16.92 247 VAL A O 1
ATOM 637 N N . GLN A 1 85 ? 27.085 13.814 11.882 1.00 16.65 248 GLN A N 1
ATOM 638 C CA . GLN A 1 85 ? 27.876 15.012 11.626 1.00 18.49 248 GLN A CA 1
ATOM 639 C C . GLN A 1 85 ? 28.980 15.209 12.673 1.00 17.55 248 GLN A C 1
ATOM 640 O O . GLN A 1 85 ? 30.112 15.592 12.335 1.00 17.75 248 GLN A O 1
ATOM 646 N N . SER A 1 86 ? 28.652 14.975 13.945 1.00 16.32 249 SER A N 1
ATOM 647 C CA . SER A 1 86 ? 29.643 15.096 15.018 1.00 18.93 249 SER A CA 1
ATOM 648 C C . SER A 1 86 ? 30.784 14.119 14.828 1.00 17.60 249 SER A C 1
ATOM 649 O O . SER A 1 86 ? 31.958 14.478 15.008 1.00 18.83 249 SER A O 1
ATOM 652 N N . VAL A 1 87 ? 30.449 12.880 14.476 1.00 16.65 250 VAL A N 1
ATOM 653 C CA . VAL A 1 87 ? 31.477 11.851 14.311 1.00 17.83 250 VAL A CA 1
ATOM 654 C C . VAL A 1 87 ? 32.326 12.102 13.056 1.00 16.45 250 VAL A C 1
ATOM 655 O O . VAL A 1 87 ? 33.539 11.899 13.057 1.00 18.35 250 VAL A O 1
ATOM 659 N N . ILE A 1 88 ? 31.723 12.611 11.995 1.00 18.82 251 ILE A N 1
ATOM 660 C CA . ILE A 1 88 ? 32.549 13.028 10.852 1.00 16.62 251 ILE A CA 1
ATOM 661 C C . ILE A 1 88 ? 33.586 14.090 11.285 1.00 19.13 251 ILE A C 1
ATOM 662 O O . ILE A 1 88 ? 34.751 14.038 10.889 1.00 19.20 251 ILE A O 1
ATOM 667 N N . GLY A 1 89 ? 33.164 15.047 12.102 1.00 18.15 252 GLY A N 1
ATOM 668 C CA . GLY A 1 89 ? 34.064 16.086 12.589 1.00 18.61 252 GLY A CA 1
ATOM 669 C C . GLY A 1 89 ? 35.218 15.524 13.403 1.00 22.32 252 GLY A C 1
ATOM 670 O O . GLY A 1 89 ? 36.378 15.930 13.244 1.00 20.60 252 GLY A O 1
ATOM 671 N N . ILE A 1 90 ? 34.906 14.596 14.295 1.00 16.63 253 ILE A N 1
ATOM 672 C CA . ILE A 1 90 ? 35.941 13.943 15.094 1.00 16.92 253 ILE A CA 1
ATOM 673 C C . ILE A 1 90 ? 36.883 13.132 14.196 1.00 18.44 253 ILE A C 1
ATOM 674 O O . ILE A 1 90 ? 38.098 13.183 14.351 1.00 18.29 253 ILE A O 1
ATOM 679 N N . SER A 1 91 ? 36.321 12.431 13.219 1.00 17.16 254 SER A N 1
ATOM 680 C CA . SER A 1 91 ? 37.143 11.685 12.264 1.00 19.65 254 SER A CA 1
ATOM 681 C C . SER A 1 91 ? 38.152 12.596 11.549 1.00 19.75 254 SER A C 1
ATOM 682 O O . SER A 1 91 ? 39.328 12.259 11.422 1.00 20.94 254 SER A O 1
ATOM 685 N N . LEU A 1 92 ? 37.682 13.747 11.073 1.00 17.77 255 LEU A N 1
ATOM 686 C CA . LEU A 1 92 ? 38.547 14.693 10.374 1.00 18.16 255 LEU A CA 1
ATOM 687 C C . LEU A 1 92 ? 39.595 15.303 11.296 1.00 22.41 255 LEU A C 1
ATOM 688 O O . LEU A 1 92 ? 40.639 15.736 10.834 1.00 21.95 255 LEU A O 1
ATOM 693 N N . ALA A 1 93 ? 39.307 15.363 12.592 1.00 20.68 256 ALA A N 1
ATOM 694 C CA . ALA A 1 93 ? 40.257 15.925 13.564 1.00 19.39 256 ALA A CA 1
ATOM 695 C C . ALA A 1 93 ? 41.288 14.910 14.072 1.00 21.95 256 ALA A C 1
ATOM 696 O O . ALA A 1 93 ? 42.240 15.283 14.752 1.00 31.10 256 ALA A O 1
ATOM 698 N N . THR A 1 94 ? 41.106 13.635 13.734 1.00 22.03 257 THR A N 1
ATOM 699 C CA . THR A 1 94 ? 41.945 12.579 14.279 1.00 21.29 257 THR A CA 1
ATOM 700 C C . THR A 1 94 ? 42.904 12.014 13.233 1.00 23.09 257 THR A C 1
ATOM 701 O O . THR A 1 94 ? 42.556 11.117 12.465 1.00 24.63 257 THR A O 1
ATOM 705 N N . ASN A 1 95 ? 44.130 12.530 13.249 1.00 22.76 258 ASN A N 1
ATOM 706 C CA . ASN A 1 95 ? 45.139 12.200 12.241 1.00 25.97 258 ASN A CA 1
ATOM 707 C C . ASN A 1 95 ? 45.994 10.981 12.539 1.00 27.38 258 ASN A C 1
ATOM 708 O O . ASN A 1 95 ? 47.229 11.041 12.456 1.00 30.63 258 ASN A O 1
ATOM 713 N N . ASP A 1 96 ? 45.348 9.884 12.898 1.00 22.14 259 ASP A N 1
ATOM 714 C CA . ASP A 1 96 ? 46.059 8.626 13.053 1.00 23.24 259 ASP A CA 1
ATOM 715 C C . ASP A 1 96 ? 46.151 7.904 11.722 1.00 28.77 259 ASP A C 1
ATOM 716 O O . ASP A 1 96 ? 45.740 8.441 10.697 1.00 28.46 259 ASP A O 1
ATOM 721 N N . ASP A 1 97 ? 46.698 6.690 11.747 1.00 25.98 260 ASP A N 1
ATOM 722 C CA . ASP A 1 97 ? 46.936 5.919 10.537 1.00 31.16 260 ASP A CA 1
ATOM 723 C C . ASP A 1 97 ? 45.656 5.548 9.792 1.00 29.30 260 ASP A C 1
ATOM 724 O O . ASP A 1 97 ? 45.701 5.234 8.607 1.00 37.90 260 ASP A O 1
ATOM 729 N N . GLY A 1 98 ? 44.522 5.589 10.482 1.00 24.10 261 GLY A N 1
ATOM 730 C CA . GLY A 1 98 ? 43.247 5.229 9.875 1.00 26.08 261 GLY A CA 1
ATOM 731 C C . GLY A 1 98 ? 42.550 6.371 9.140 1.00 26.71 261 GLY A C 1
ATOM 732 O O . GLY A 1 98 ? 41.512 6.173 8.502 1.00 23.82 261 GLY A O 1
ATOM 733 N N . TYR A 1 99 ? 43.125 7.567 9.226 1.00 23.85 262 TYR A N 1
ATOM 734 C CA . TYR A 1 99 ? 42.471 8.775 8.718 1.00 22.03 262 TYR A CA 1
ATOM 735 C C . TYR A 1 99 ? 42.050 8.604 7.266 1.00 22.38 262 TYR A C 1
ATOM 736 O O . TYR A 1 99 ? 40.885 8.764 6.922 1.00 26.52 262 TYR A O 1
ATOM 745 N N . THR A 1 100 ? 43.012 8.296 6.411 1.00 28.20 263 THR A N 1
ATOM 746 C CA . THR A 1 100 ? 42.742 8.225 4.974 1.00 32.35 263 THR A CA 1
ATOM 747 C C . THR A 1 100 ? 41.621 7.255 4.634 1.00 30.05 263 THR A C 1
ATOM 748 O O . THR A 1 100 ? 40.712 7.588 3.878 1.00 30.16 263 THR A O 1
ATOM 752 N N . LYS A 1 101 ? 41.693 6.048 5.190 1.00 26.45 264 LYS A N 1
ATOM 753 C CA . LYS A 1 101 ? 40.695 5.028 4.905 1.00 28.7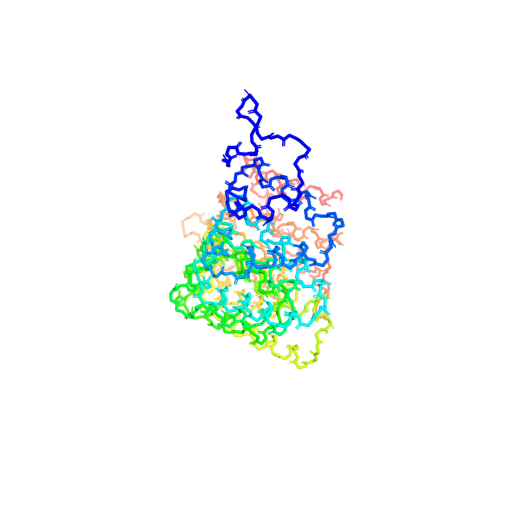4 264 LYS A CA 1
ATOM 754 C C . LYS A 1 101 ? 39.305 5.426 5.393 1.00 29.01 264 LYS A C 1
ATOM 755 O O . LYS A 1 101 ? 38.316 5.189 4.698 1.00 26.09 264 LYS A O 1
ATOM 761 N N . ARG A 1 102 ? 39.219 6.049 6.567 1.00 22.41 265 ARG A N 1
ATOM 762 C CA . ARG A 1 102 ? 37.917 6.533 7.051 1.00 21.66 265 ARG A CA 1
ATOM 763 C C . ARG A 1 102 ? 37.290 7.577 6.112 1.00 22.32 265 ARG A C 1
ATOM 764 O O . ARG A 1 102 ? 36.086 7.557 5.851 1.00 24.19 265 ARG A O 1
ATOM 772 N N . GLN A 1 103 ? 38.098 8.500 5.608 1.00 24.97 266 GLN A N 1
ATOM 773 C CA . GLN A 1 103 ? 37.527 9.571 4.783 1.00 22.07 266 GLN A CA 1
ATOM 774 C C . GLN A 1 103 ? 37.161 9.053 3.395 1.00 25.75 266 GLN A C 1
ATOM 775 O O . GLN A 1 103 ? 36.196 9.517 2.779 1.00 24.86 266 GLN A O 1
ATOM 781 N N . GLU A 1 104 ? 37.942 8.100 2.905 1.00 26.16 267 GLU A N 1
ATOM 782 C CA . GLU A 1 104 ? 37.661 7.492 1.612 1.00 34.20 267 GLU A CA 1
ATOM 783 C C . GLU A 1 104 ? 36.354 6.714 1.692 1.00 34.03 267 GLU A C 1
ATOM 784 O O . GLU A 1 104 ? 35.525 6.776 0.782 1.00 30.32 267 GLU A O 1
ATOM 790 N N . LYS A 1 105 ? 36.181 5.983 2.791 1.00 26.62 268 LYS A N 1
ATOM 791 C CA . LYS A 1 105 ? 34.953 5.243 3.066 1.00 29.26 268 LYS A CA 1
ATOM 792 C C . LYS A 1 105 ? 33.753 6.181 3.057 1.00 30.63 268 LYS A C 1
ATOM 793 O O . LYS A 1 105 ? 32.729 5.908 2.432 1.00 25.97 268 LYS A O 1
ATOM 799 N N . LEU A 1 106 ? 33.877 7.287 3.779 1.00 27.74 269 LEU A N 1
ATOM 800 C CA . LEU A 1 106 ? 32.788 8.248 3.893 1.00 27.38 269 LEU A CA 1
ATOM 801 C C . LEU A 1 106 ? 32.439 8.783 2.498 1.00 27.46 269 LEU A C 1
ATOM 802 O O . LEU A 1 106 ? 31.274 8.858 2.121 1.00 26.50 269 LEU A O 1
ATOM 807 N N . LYS A 1 107 ? 33.464 9.132 1.731 1.00 25.02 270 LYS A N 1
ATOM 808 C CA . LYS A 1 107 ? 33.277 9.577 0.352 1.00 26.06 270 LYS A CA 1
ATOM 809 C C . LYS A 1 107 ? 32.546 8.525 -0.498 1.00 25.97 270 LYS A C 1
ATOM 810 O O . LYS A 1 107 ? 31.636 8.858 -1.261 1.00 29.38 270 LYS A O 1
ATOM 816 N N . ASN A 1 108 ? 32.932 7.261 -0.360 1.00 27.63 271 ASN A N 1
ATOM 817 C CA . ASN A 1 108 ? 32.286 6.178 -1.117 1.00 25.44 271 ASN A CA 1
ATOM 818 C C . ASN A 1 108 ? 30.836 5.943 -0.712 1.00 29.87 271 ASN A C 1
ATOM 819 O O . ASN A 1 108 ? 29.971 5.742 -1.567 1.00 25.64 271 ASN A O 1
ATOM 824 N N . PHE A 1 109 ? 30.564 5.993 0.590 1.00 24.35 272 PHE A N 1
ATOM 825 C CA . PHE A 1 109 ? 29.204 5.798 1.087 1.00 24.99 272 PHE A CA 1
ATOM 826 C C . PHE A 1 109 ? 28.258 6.864 0.532 1.00 29.40 272 PHE A C 1
ATOM 827 O O . PHE A 1 109 ? 27.177 6.562 0.014 1.00 28.31 272 PHE A O 1
ATOM 835 N N . ILE A 1 110 ? 28.673 8.114 0.660 1.00 23.72 273 ILE A N 1
ATOM 836 C CA . ILE A 1 110 ? 27.853 9.246 0.207 1.00 23.93 273 ILE A CA 1
ATOM 837 C C . ILE A 1 110 ? 27.691 9.235 -1.315 1.00 27.71 273 ILE A C 1
ATOM 838 O O . ILE A 1 110 ? 26.580 9.367 -1.828 1.00 30.06 273 ILE A O 1
ATOM 843 N N . SER A 1 111 ? 28.795 9.052 -2.034 1.00 23.52 274 SER A N 1
ATOM 844 C CA . SER A 1 111 ? 28.750 9.115 -3.495 1.00 31.32 274 SER A CA 1
ATOM 845 C C . SER A 1 111 ? 27.785 8.093 -4.044 1.00 31.87 274 SER A C 1
ATOM 846 O O . SER A 1 111 ? 27.004 8.382 -4.951 1.00 27.54 274 SER A O 1
ATOM 849 N N . SER A 1 112 ? 27.855 6.890 -3.487 1.00 27.44 275 SER A N 1
ATOM 850 C CA . SER A 1 112 ? 27.074 5.761 -3.976 1.00 31.11 275 SER A CA 1
ATOM 851 C C . SER A 1 112 ? 25.569 5.982 -3.805 1.00 30.06 275 SER A C 1
ATOM 852 O O . SER A 1 112 ? 24.764 5.312 -4.452 1.00 31.56 275 SER A O 1
ATOM 855 N N . GLN A 1 113 ? 25.197 6.910 -2.925 1.00 28.91 276 GLN A N 1
ATOM 856 C CA . GLN A 1 113 ? 23.789 7.187 -2.642 1.00 27.06 276 GLN A CA 1
ATOM 857 C C . GLN A 1 113 ? 23.500 8.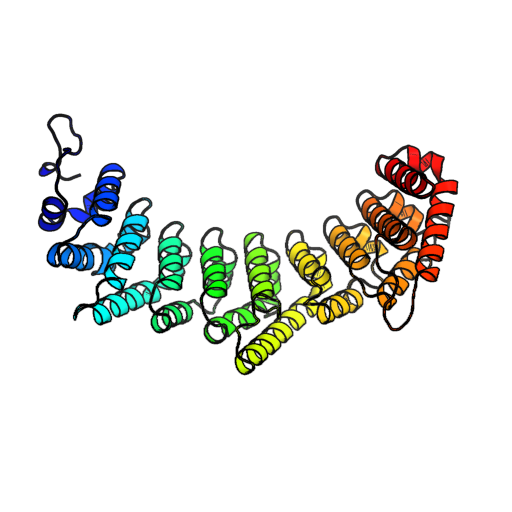688 -2.743 1.00 27.17 276 GLN A C 1
ATOM 858 O O . GLN A 1 113 ? 22.603 9.205 -2.073 1.00 26.14 276 GLN A O 1
ATOM 864 N N . MET A 1 114 ? 24.262 9.386 -3.576 1.00 30.27 277 MET A N 1
ATOM 865 C CA . MET A 1 114 ? 24.218 10.855 -3.591 1.00 27.30 277 MET A CA 1
ATOM 866 C C . MET A 1 114 ? 22.810 11.453 -3.759 1.00 25.97 277 MET A C 1
ATOM 867 O O . MET A 1 114 ? 22.387 12.311 -2.969 1.00 24.50 277 MET A O 1
ATOM 872 N N . THR A 1 115 ? 22.076 11.010 -4.775 1.00 27.41 278 THR A N 1
ATOM 873 C CA . THR A 1 115 ? 20.768 11.612 -5.057 1.00 27.07 278 THR A CA 1
ATOM 874 C C . THR A 1 115 ? 19.790 11.378 -3.908 1.00 25.16 278 THR A C 1
ATOM 875 O O . THR A 1 115 ? 19.129 12.308 -3.445 1.00 27.40 278 THR A O 1
ATOM 879 N N . ASP A 1 116 ? 19.720 10.132 -3.444 1.00 25.49 279 ASP A N 1
ATOM 880 C CA . ASP A 1 116 ? 18.849 9.767 -2.331 1.00 29.99 279 ASP A CA 1
ATOM 881 C C . ASP A 1 116 ? 19.163 10.592 -1.085 1.00 26.85 279 ASP A C 1
ATOM 882 O O . ASP A 1 116 ? 18.256 11.082 -0.410 1.00 27.51 279 ASP A O 1
ATOM 887 N N . MET A 1 117 ? 20.445 10.731 -0.760 1.00 23.46 280 MET A N 1
ATOM 888 C CA . MET A 1 117 ? 20.816 11.536 0.400 1.00 20.01 280 MET A CA 1
ATOM 889 C C . MET A 1 117 ? 20.493 13.035 0.222 1.00 23.74 280 MET A C 1
ATOM 890 O O . MET A 1 117 ? 20.025 13.699 1.152 1.00 22.10 280 MET A O 1
ATOM 895 N N . CYS A 1 118 ? 20.734 13.578 -0.966 1.00 21.81 281 CYS A N 1
ATOM 896 C CA . CYS A 1 118 ? 20.426 14.996 -1.186 1.00 22.13 281 CYS A CA 1
ATOM 897 C C . CYS A 1 118 ? 18.939 15.281 -1.007 1.00 24.88 281 CYS A C 1
ATOM 898 O O . CYS A 1 118 ? 18.554 16.311 -0.451 1.00 24.00 281 CYS A O 1
ATOM 901 N N . LEU A 1 119 ? 18.095 14.367 -1.473 1.00 21.95 282 LEU A N 1
ATOM 902 C CA . LEU A 1 119 ? 16.648 14.594 -1.418 1.00 22.97 282 LEU A CA 1
ATOM 903 C C . LEU A 1 119 ? 16.074 14.404 -0.007 1.00 29.23 282 LEU A C 1
ATOM 904 O O . LEU A 1 119 ? 14.956 14.814 0.272 1.00 30.23 282 LEU A O 1
ATOM 909 N N . ASP A 1 120 ? 16.842 13.770 0.877 1.00 28.53 283 ASP A N 1
ATOM 910 C CA . ASP A 1 120 ? 16.359 13.475 2.224 1.00 25.90 283 ASP A CA 1
ATOM 911 C C . ASP A 1 120 ? 16.499 14.691 3.132 1.00 27.96 283 ASP A C 1
ATOM 912 O O . ASP A 1 120 ? 17.545 15.325 3.154 1.00 23.93 283 ASP A O 1
ATOM 917 N N . LYS A 1 121 ? 15.460 14.990 3.909 1.00 22.72 284 LYS A N 1
ATOM 918 C CA . LYS A 1 121 ? 15.460 16.167 4.789 1.00 24.69 284 LYS A CA 1
ATOM 919 C C . LYS A 1 121 ? 16.632 16.188 5.773 1.00 22.55 284 LYS A C 1
ATOM 920 O O . LYS A 1 121 ? 17.196 17.247 6.075 1.00 24.24 284 LYS A O 1
ATOM 926 N N . PHE A 1 122 ? 17.004 15.014 6.265 1.00 23.04 285 PHE A N 1
ATOM 927 C CA . PHE A 1 122 ? 18.088 14.905 7.244 1.00 23.54 285 PHE A CA 1
ATOM 928 C C . PHE A 1 122 ? 19.450 14.590 6.634 1.00 23.56 285 PHE A C 1
ATOM 929 O O . PHE A 1 122 ? 20.460 15.178 7.031 1.00 21.82 285 PHE A O 1
ATOM 937 N N . ALA A 1 123 ? 19.496 13.669 5.676 1.00 19.42 286 ALA A N 1
ATOM 938 C CA . ALA A 1 123 ? 20.800 13.308 5.101 1.00 21.06 286 ALA A CA 1
ATOM 939 C C . ALA A 1 123 ? 21.387 14.467 4.282 1.00 19.54 286 ALA A C 1
ATOM 940 O O . ALA A 1 123 ? 22.596 14.553 4.108 1.00 18.84 286 ALA A O 1
ATOM 942 N N . CYS A 1 124 ? 20.542 15.381 3.800 1.00 18.73 287 CYS A N 1
ATOM 943 C CA . CYS A 1 124 ? 21.078 16.507 3.035 1.00 18.09 287 CYS A CA 1
ATOM 944 C C . CYS A 1 124 ? 21.928 17.393 3.954 1.00 18.29 287 CYS A C 1
ATOM 945 O O . CYS A 1 124 ? 22.831 18.087 3.505 1.00 17.76 287 CYS A O 1
ATOM 948 N N . ARG A 1 125 ? 21.652 17.338 5.251 1.00 19.67 288 ARG A N 1
ATOM 949 C CA . ARG A 1 125 ? 22.467 18.072 6.222 1.00 19.04 288 ARG A CA 1
ATOM 950 C C . ARG A 1 125 ? 23.855 17.446 6.385 1.00 17.91 288 ARG A C 1
ATOM 951 O O . ARG A 1 125 ? 24.868 18.156 6.521 1.00 17.32 288 ARG A O 1
ATOM 959 N N . VAL A 1 126 ? 23.890 16.114 6.390 1.00 20.69 289 VAL A N 1
ATOM 960 C CA . VAL A 1 126 ? 25.149 15.370 6.384 1.00 22.11 289 VAL A CA 1
ATOM 961 C C . VAL A 1 126 ? 25.975 15.724 5.142 1.00 21.26 289 VAL A C 1
ATOM 962 O O . VAL A 1 126 ? 27.183 15.947 5.226 1.00 18.85 289 VAL A O 1
ATOM 966 N N . ILE A 1 127 ? 25.316 15.809 3.991 1.00 20.25 290 ILE A N 1
ATOM 967 C CA . ILE A 1 127 ? 26.015 16.168 2.758 1.00 18.47 290 ILE A CA 1
ATOM 968 C C . ILE A 1 127 ? 26.619 17.576 2.847 1.00 16.56 290 ILE A C 1
ATOM 969 O O . ILE A 1 127 ? 27.789 17.773 2.538 1.00 18.46 290 ILE A O 1
ATOM 974 N N . GLN A 1 128 ? 25.833 18.543 3.297 1.00 16.29 291 GLN A N 1
ATOM 975 C CA . GLN A 1 128 ? 26.315 19.917 3.362 1.00 16.01 291 GLN A CA 1
ATOM 976 C C . GLN A 1 128 ? 27.498 20.060 4.317 1.00 18.00 291 GLN A C 1
ATOM 977 O O . GLN A 1 128 ? 28.480 20.753 4.014 1.00 17.86 291 GLN A O 1
ATOM 983 N N . SER A 1 129 ? 27.423 19.423 5.473 1.00 17.96 292 SER A N 1
ATOM 984 C CA . SER A 1 129 ? 28.536 19.608 6.403 1.00 19.80 292 SER A CA 1
ATOM 985 C C . SER A 1 129 ? 29.782 18.897 5.879 1.00 20.77 292 SER A C 1
ATOM 986 O O . SER A 1 129 ? 30.900 19.383 6.081 1.00 21.54 292 SER A O 1
ATOM 989 N N . SER A 1 130 ? 29.598 17.771 5.188 1.00 19.28 293 SER A N 1
ATOM 990 C CA . SER A 1 130 ? 30.735 17.086 4.577 1.00 17.17 293 SER A CA 1
ATOM 991 C C . SER A 1 130 ? 31.414 17.935 3.496 1.00 22.61 293 SER A C 1
ATOM 992 O O . SER A 1 130 ? 32.635 17.960 3.406 1.00 21.53 293 SER A O 1
ATOM 995 N N . LEU A 1 131 ? 30.612 18.587 2.654 1.00 17.55 294 LEU A N 1
ATOM 996 C CA . LEU A 1 131 ? 31.137 19.447 1.589 1.00 17.84 294 LEU A CA 1
ATOM 997 C C . LEU A 1 131 ? 32.037 20.555 2.124 1.00 20.11 294 LEU A C 1
ATOM 998 O O . LEU A 1 131 ? 33.041 20.906 1.504 1.00 20.06 294 LEU A O 1
ATOM 1003 N N . GLN A 1 132 ? 31.682 21.122 3.268 1.00 17.68 295 GLN A N 1
ATOM 1004 C CA . GLN A 1 132 ? 32.458 22.257 3.760 1.00 20.27 295 GLN A CA 1
ATOM 1005 C C . GLN A 1 132 ? 33.580 21.867 4.718 1.00 21.33 295 GLN A C 1
ATOM 1006 O O . GLN A 1 132 ? 34.519 22.628 4.907 1.00 24.48 295 GLN A O 1
ATOM 1012 N N . ASN A 1 133 ? 33.494 20.677 5.293 1.00 19.50 296 ASN A N 1
ATOM 1013 C CA . ASN A 1 133 ? 34.476 20.252 6.292 1.00 24.20 296 ASN A CA 1
ATOM 1014 C C . ASN A 1 133 ? 35.527 19.246 5.808 1.00 24.92 296 ASN A C 1
ATOM 1015 O O . ASN A 1 133 ? 36.657 19.245 6.303 1.00 23.50 296 ASN A O 1
ATOM 1020 N N . MET A 1 134 ? 35.160 18.370 4.872 1.00 20.44 297 MET A N 1
ATOM 1021 C CA . MET A 1 134 ? 36.094 17.339 4.417 1.00 20.40 297 MET A CA 1
ATOM 1022 C C . MET A 1 134 ? 37.247 18.000 3.692 1.00 24.56 297 MET A C 1
ATOM 1023 O O . MET A 1 134 ? 37.111 19.128 3.232 1.00 21.90 297 MET A O 1
ATOM 1028 N N . ASP A 1 135 ? 38.370 17.291 3.572 1.00 18.35 298 ASP A N 1
ATOM 1029 C CA . ASP A 1 135 ? 39.474 17.771 2.746 1.00 20.82 298 ASP A CA 1
ATOM 1030 C C . ASP A 1 135 ? 38.892 18.124 1.377 1.00 19.48 298 ASP A C 1
ATOM 1031 O O . ASP A 1 135 ? 38.028 17.413 0.863 1.00 19.22 298 ASP A O 1
ATOM 1036 N N . LEU A 1 136 ? 39.351 19.221 0.790 1.00 18.80 299 LEU A N 1
ATOM 1037 C CA . LEU A 1 136 ? 38.717 19.714 -0.436 1.00 19.12 299 LEU A CA 1
ATOM 1038 C C . LEU A 1 136 ? 38.739 18.681 -1.557 1.00 22.91 299 LEU A C 1
ATOM 1039 O O . LEU A 1 136 ? 37.748 18.501 -2.274 1.00 19.75 299 LEU A O 1
ATOM 1044 N N . SER A 1 137 ? 39.872 18.003 -1.717 1.00 21.94 300 SER A N 1
ATOM 1045 C CA . SER A 1 137 ? 39.986 17.025 -2.791 1.00 23.45 300 SER A CA 1
ATOM 1046 C C . SER A 1 137 ? 38.923 15.938 -2.673 1.00 24.57 300 SER A C 1
ATOM 1047 O O . SER A 1 137 ? 38.405 15.459 -3.684 1.00 25.54 300 SER A O 1
ATOM 1050 N N . LEU A 1 138 ? 38.582 15.549 -1.449 1.00 22.06 301 LEU A N 1
ATOM 1051 C CA . LEU A 1 138 ? 37.505 14.570 -1.273 1.00 18.93 301 LEU A CA 1
ATOM 1052 C C . LEU A 1 138 ? 36.112 15.180 -1.430 1.00 23.59 301 LEU A C 1
ATOM 1053 O O . LEU A 1 138 ? 35.214 14.538 -1.991 1.00 21.01 301 LEU A O 1
ATOM 1058 N N . ALA A 1 139 ? 35.924 16.405 -0.941 1.00 20.89 302 ALA A N 1
ATOM 1059 C CA . ALA A 1 139 ? 34.658 17.106 -1.167 1.00 20.65 302 ALA A CA 1
ATOM 1060 C C . ALA A 1 139 ? 34.363 17.260 -2.662 1.00 24.89 302 ALA A C 1
ATOM 1061 O O . ALA A 1 139 ? 33.215 17.118 -3.090 1.00 21.99 302 ALA A O 1
ATOM 1063 N N . CYS A 1 140 ? 35.391 17.550 -3.458 1.00 23.12 303 CYS A N 1
ATOM 1064 C CA . CYS A 1 140 ? 35.199 17.655 -4.907 1.00 25.07 303 CYS A CA 1
ATOM 1065 C C . CYS A 1 140 ? 34.651 16.352 -5.503 1.00 27.87 303 CYS A C 1
ATOM 1066 O O . CYS A 1 140 ? 33.863 16.372 -6.446 1.00 25.14 303 CYS A O 1
ATOM 1069 N N . LYS A 1 141 ? 35.067 15.219 -4.948 1.00 26.52 304 LYS A N 1
ATOM 1070 C CA . LYS A 1 141 ? 34.577 13.917 -5.413 1.00 23.81 304 LYS A CA 1
ATOM 1071 C C . LYS A 1 141 ? 33.086 13.724 -5.132 1.00 30.17 304 LYS A C 1
ATOM 1072 O O . LYS A 1 141 ? 32.376 13.111 -5.931 1.00 24.98 304 LYS A O 1
ATOM 1078 N N . LEU A 1 142 ? 32.596 14.266 -4.020 1.00 23.06 305 LEU A N 1
ATOM 1079 C CA . LEU A 1 142 ? 31.152 14.220 -3.752 1.00 23.91 305 LEU A CA 1
ATOM 1080 C C . LEU A 1 142 ? 30.373 14.951 -4.827 1.00 22.44 305 LEU A C 1
ATOM 1081 O O . LEU A 1 142 ? 29.312 14.507 -5.269 1.00 25.16 305 LEU A O 1
ATOM 1086 N N . VAL A 1 143 ? 30.889 16.100 -5.229 1.00 24.22 306 VAL A N 1
ATOM 1087 C CA . VAL A 1 143 ? 30.229 16.900 -6.259 1.00 21.96 306 VAL A CA 1
ATOM 1088 C C . VAL A 1 143 ? 30.141 16.109 -7.563 1.00 26.66 306 VAL A C 1
ATOM 1089 O O . VAL A 1 143 ? 29.144 16.165 -8.287 1.00 23.86 306 VAL A O 1
ATOM 1093 N N . GLN A 1 144 ? 31.204 15.378 -7.858 1.00 26.55 307 GLN A N 1
ATOM 1094 C CA . GLN A 1 144 ? 31.260 14.554 -9.050 1.00 30.92 307 GLN A CA 1
ATOM 1095 C C . GLN A 1 144 ? 30.143 13.496 -9.047 1.00 33.33 307 GLN A C 1
ATOM 1096 O O . GLN A 1 144 ? 29.704 13.045 -10.105 1.00 34.16 307 GLN A O 1
ATOM 1102 N N . ALA A 1 145 ? 29.677 13.114 -7.859 1.00 27.88 308 ALA A N 1
ATOM 1103 C CA . ALA A 1 145 ? 28.631 12.094 -7.717 1.00 25.17 308 ALA A CA 1
ATOM 1104 C C . ALA A 1 145 ? 27.208 12.631 -7.948 1.00 25.96 308 ALA A C 1
ATOM 1105 O O . ALA A 1 145 ? 26.241 11.868 -7.963 1.00 26.25 308 ALA A O 1
ATOM 1107 N N . LEU A 1 146 ? 27.064 13.941 -8.078 1.00 21.41 309 LEU A N 1
ATOM 1108 C CA . LEU A 1 146 ? 25.750 14.488 -8.404 1.00 22.89 309 LEU A CA 1
ATOM 1109 C C . LEU A 1 146 ? 25.305 13.932 -9.755 1.00 27.43 309 LEU A C 1
ATOM 1110 O O . LEU A 1 146 ? 26.132 13.732 -10.657 1.00 25.97 309 LEU A O 1
ATOM 1115 N N . PRO A 1 147 ? 23.999 13.681 -9.895 1.00 26.71 310 PRO A N 1
ATOM 1116 C CA . PRO A 1 147 ? 23.442 13.135 -11.136 1.00 29.60 310 PRO A CA 1
ATOM 1117 C C . PRO A 1 147 ? 23.459 14.198 -12.227 1.00 33.10 310 PRO A C 1
ATOM 1118 O O . PRO A 1 147 ? 23.507 15.394 -11.923 1.00 27.07 310 PRO A O 1
ATOM 1122 N N . ARG A 1 148 ? 23.401 13.768 -13.482 1.00 33.21 311 ARG A N 1
ATOM 1123 C CA . ARG A 1 148 ? 23.496 14.685 -14.614 1.00 36.29 311 ARG A CA 1
ATOM 1124 C C . ARG A 1 148 ? 22.232 14.667 -15.454 1.00 38.69 311 ARG A C 1
ATOM 1125 O O . ARG A 1 148 ? 22.179 15.287 -16.509 1.00 41.34 311 ARG A O 1
ATOM 1133 N N . ASP A 1 149 ? 21.217 13.954 -14.992 1.00 40.71 312 ASP A N 1
ATOM 1134 C CA . ASP A 1 149 ? 19.998 13.797 -15.768 1.00 44.76 312 ASP A CA 1
ATOM 1135 C C . ASP A 1 149 ? 18.833 14.489 -15.083 1.00 46.01 312 ASP A C 1
ATOM 1136 O O . ASP A 1 149 ? 19.029 15.431 -14.316 1.00 38.24 312 ASP A O 1
ATOM 1141 N N . ALA A 1 150 ? 17.623 14.011 -15.358 1.00 38.74 313 ALA A N 1
ATOM 1142 C CA . ALA A 1 150 ? 16.415 14.585 -14.774 1.00 41.49 313 ALA A CA 1
ATOM 1143 C C . ALA A 1 150 ? 16.473 14.676 -13.246 1.00 32.82 313 ALA A C 1
ATOM 1144 O O . ALA A 1 150 ? 15.841 15.536 -12.648 1.00 32.77 313 ALA A O 1
ATOM 1146 N N . ARG A 1 151 ? 17.238 13.800 -12.608 1.00 36.15 314 ARG A N 1
ATOM 1147 C CA . ARG A 1 151 ? 17.378 13.860 -11.155 1.00 36.81 314 ARG A CA 1
ATOM 1148 C C . ARG A 1 151 ? 18.015 15.180 -10.686 1.00 32.37 314 ARG A C 1
ATOM 1149 O O . ARG A 1 151 ? 17.782 15.621 -9.563 1.00 35.24 314 ARG A O 1
ATOM 1157 N N . LEU A 1 152 ? 18.817 15.809 -11.536 1.00 31.99 315 LEU A N 1
ATOM 1158 C CA . LEU A 1 152 ? 19.464 17.060 -11.138 1.00 27.96 315 LEU A CA 1
ATOM 1159 C C . LEU A 1 152 ? 18.441 18.189 -11.069 1.00 25.23 315 LEU A C 1
ATOM 1160 O O . LEU A 1 152 ? 18.523 19.063 -10.203 1.00 26.75 315 LEU A O 1
ATOM 1165 N N . ILE A 1 153 ? 17.472 18.177 -11.984 1.00 24.30 316 ILE A N 1
ATOM 1166 C CA . ILE A 1 153 ? 16.363 19.116 -11.893 1.00 23.16 316 ILE A CA 1
ATOM 1167 C C . ILE A 1 153 ? 15.627 18.884 -10.576 1.00 28.03 316 ILE A C 1
ATOM 1168 O O . ILE A 1 153 ? 15.331 19.830 -9.847 1.00 28.66 316 ILE A O 1
ATOM 1173 N N . ALA A 1 154 ? 15.347 17.619 -10.268 1.00 30.12 317 ALA A N 1
ATOM 1174 C CA . ALA A 1 154 ? 14.636 17.268 -9.036 1.00 33.25 317 ALA A CA 1
ATOM 1175 C C . ALA A 1 154 ? 15.370 17.802 -7.802 1.00 30.36 317 ALA A C 1
ATOM 1176 O O . ALA A 1 154 ? 14.760 18.309 -6.862 1.00 26.16 317 ALA A O 1
ATOM 1178 N N . ILE A 1 155 ? 16.686 17.689 -7.815 1.00 28.09 318 ILE A N 1
ATOM 1179 C CA . ILE A 1 155 ? 17.485 18.193 -6.701 1.00 26.53 318 ILE A CA 1
ATOM 1180 C C . ILE A 1 155 ? 17.368 19.715 -6.605 1.00 23.83 318 ILE A C 1
ATOM 1181 O O . ILE A 1 155 ? 17.145 20.251 -5.526 1.00 26.71 318 ILE A O 1
ATOM 1186 N N . CYS A 1 156 ? 17.508 20.392 -7.744 1.00 24.53 319 CYS A N 1
ATOM 1187 C CA . CYS A 1 156 ? 17.449 21.857 -7.787 1.00 28.12 319 CYS A CA 1
ATOM 1188 C C . CYS A 1 156 ? 16.128 22.454 -7.307 1.00 28.65 319 CYS A C 1
ATOM 1189 O O . CYS A 1 156 ? 16.130 23.550 -6.742 1.00 29.34 319 CYS A O 1
ATOM 1192 N N . VAL A 1 157 ? 15.008 21.746 -7.501 1.00 26.74 320 VAL A N 1
ATOM 1193 C CA . VAL A 1 157 ? 13.719 22.297 -7.092 1.00 24.79 320 VAL A CA 1
ATOM 1194 C C . VAL A 1 157 ? 13.191 21.728 -5.778 1.00 26.43 320 VAL A C 1
ATOM 1195 O O . VAL A 1 157 ? 12.096 22.077 -5.339 1.00 28.94 320 VAL A O 1
ATOM 1199 N N . ASP A 1 158 ? 13.985 20.879 -5.133 1.00 26.46 321 ASP A N 1
ATOM 1200 C CA . ASP A 1 158 ? 13.572 20.262 -3.878 1.00 27.15 321 ASP A CA 1
ATOM 1201 C C . ASP A 1 158 ? 13.745 21.211 -2.687 1.00 29.82 321 ASP A C 1
ATOM 1202 O O . ASP A 1 158 ? 14.755 21.907 -2.591 1.00 25.60 321 ASP A O 1
ATOM 1207 N N . GLN A 1 159 ? 12.775 21.224 -1.772 1.00 23.54 322 GLN A N 1
ATOM 1208 C CA . GLN A 1 159 ? 12.830 22.099 -0.595 1.00 26.36 322 GLN A CA 1
ATOM 1209 C C . GLN A 1 159 ? 14.079 21.848 0.279 1.00 23.23 322 GLN A C 1
ATOM 1210 O O . GLN A 1 159 ? 14.590 22.778 0.906 1.00 28.58 322 GLN A O 1
ATOM 1216 N N . ASN A 1 160 ? 14.548 20.605 0.321 1.00 26.12 323 ASN A N 1
ATOM 1217 C CA . ASN A 1 160 ? 15.774 20.255 1.053 1.00 23.33 323 ASN A CA 1
ATOM 1218 C C . ASN A 1 160 ? 17.002 20.330 0.182 1.00 24.90 323 ASN A C 1
ATOM 1219 O O . ASN A 1 160 ? 17.997 20.982 0.532 1.00 22.81 323 ASN A O 1
ATOM 1224 N N . ALA A 1 161 ? 16.941 19.626 -0.944 1.00 21.22 324 ALA A N 1
ATOM 1225 C CA . ALA A 1 161 ? 18.132 19.378 -1.750 1.00 26.10 324 ALA A CA 1
ATOM 1226 C C . ALA A 1 161 ? 18.691 20.627 -2.414 1.00 26.01 324 ALA A C 1
ATOM 1227 O O . ALA A 1 161 ? 19.877 20.671 -2.750 1.00 22.58 324 ALA A O 1
ATOM 1229 N N . ASN A 1 162 ? 17.855 21.647 -2.619 1.00 21.10 325 ASN A N 1
ATOM 1230 C CA . ASN A 1 162 ? 18.367 22.839 -3.274 1.00 19.36 325 ASN A CA 1
ATOM 1231 C C . ASN A 1 162 ? 19.523 23.396 -2.433 1.00 19.37 325 ASN A C 1
ATOM 1232 O O . ASN A 1 162 ? 20.439 23.993 -2.967 1.00 18.41 325 ASN A O 1
ATOM 1237 N N . HIS A 1 163 ? 19.469 23.194 -1.119 1.00 17.84 326 HIS A N 1
ATOM 1238 C CA . HIS A 1 163 ? 20.521 23.720 -0.239 1.00 21.96 326 HIS A CA 1
ATOM 1239 C C . HIS A 1 163 ? 21.855 22.994 -0.424 1.00 20.73 326 HIS A C 1
ATOM 1240 O O . HIS A 1 163 ? 22.926 23.532 -0.114 1.00 18.13 326 HIS A O 1
ATOM 1247 N N . VAL A 1 164 ? 21.800 21.767 -0.920 1.00 16.95 327 VAL A N 1
ATOM 1248 C CA . VAL A 1 164 ? 23.049 21.080 -1.258 1.00 15.25 327 VAL A CA 1
ATOM 1249 C C . VAL A 1 164 ? 23.708 21.791 -2.426 1.00 17.43 327 VAL A C 1
ATOM 1250 O O . VAL A 1 164 ? 24.917 22.012 -2.420 1.00 16.65 327 VAL A O 1
ATOM 1254 N N . ILE A 1 165 ? 22.928 22.130 -3.450 1.00 15.45 328 ILE A N 1
ATOM 1255 C CA . ILE A 1 165 ? 23.533 22.816 -4.598 1.00 18.27 328 ILE A CA 1
ATOM 1256 C C . ILE A 1 165 ? 24.081 24.183 -4.186 1.00 16.49 328 ILE A C 1
ATOM 1257 O O . ILE A 1 165 ? 25.161 24.571 -4.607 1.00 15.95 328 ILE A O 1
ATOM 1262 N N . GLN A 1 166 ? 23.335 24.912 -3.355 1.00 15.65 329 GLN A N 1
ATOM 1263 C CA . GLN A 1 166 ? 23.829 26.199 -2.860 1.00 15.17 329 GLN A CA 1
ATOM 1264 C C . GLN A 1 166 ? 25.101 26.053 -2.034 1.00 17.68 329 GLN A C 1
ATOM 1265 O O . GLN A 1 166 ? 25.972 26.919 -2.086 1.00 16.08 329 GLN A O 1
ATOM 1271 N N . LYS A 1 167 ? 25.213 24.976 -1.259 1.00 16.49 330 LYS A N 1
ATOM 1272 C CA . LYS A 1 167 ? 26.468 24.728 -0.523 1.00 15.37 330 LYS A CA 1
ATOM 1273 C C . LYS A 1 167 ? 27.645 24.431 -1.466 1.00 16.13 330 LYS A C 1
ATOM 1274 O O . LYS A 1 167 ? 28.770 24.927 -1.282 1.00 17.40 330 LYS A O 1
ATOM 1280 N N . VAL A 1 168 ? 27.401 23.606 -2.476 1.00 14.32 331 VAL A N 1
ATOM 1281 C CA . VAL A 1 168 ? 28.447 23.306 -3.447 1.00 13.66 331 VAL A CA 1
ATOM 1282 C C . VAL A 1 168 ? 28.974 24.605 -4.036 1.00 14.76 331 VAL A C 1
ATOM 1283 O O . VAL A 1 168 ? 30.186 24.846 -4.100 1.00 17.07 331 VAL A O 1
ATOM 1287 N N . VAL A 1 169 ? 28.052 25.448 -4.472 1.00 13.50 332 VAL A N 1
ATOM 1288 C CA . VAL A 1 169 ? 28.422 26.740 -5.057 1.00 14.14 332 VAL A CA 1
ATOM 1289 C C . VAL A 1 169 ? 29.281 27.581 -4.096 1.00 13.48 332 VAL A C 1
ATOM 1290 O O . VAL A 1 169 ? 30.211 28.284 -4.517 1.00 16.00 332 VAL A O 1
ATOM 1294 N N . ALA A 1 170 ? 28.973 27.503 -2.814 1.00 18.49 333 ALA A N 1
ATOM 1295 C CA . ALA A 1 170 ? 29.652 28.324 -1.811 1.00 18.58 333 ALA A CA 1
ATOM 1296 C C . ALA A 1 170 ? 31.063 27.842 -1.487 1.00 19.82 333 ALA A C 1
ATOM 1297 O O . ALA A 1 170 ? 31.975 28.654 -1.308 1.00 21.89 333 ALA A O 1
ATOM 1299 N N . VAL A 1 171 ? 31.254 26.529 -1.391 1.00 16.24 334 VAL A N 1
ATOM 1300 C CA . VAL A 1 171 ? 32.512 26.024 -0.820 1.00 19.83 334 VAL A CA 1
ATOM 1301 C C . VAL A 1 171 ? 33.407 25.173 -1.740 1.00 20.41 334 VAL A C 1
ATOM 1302 O O . VAL A 1 171 ? 34.436 24.658 -1.292 1.00 18.69 334 VAL A O 1
ATOM 1306 N N . ILE A 1 172 ? 33.033 25.044 -3.012 1.00 16.20 335 ILE A N 1
ATOM 1307 C CA . ILE A 1 172 ? 33.782 24.201 -3.966 1.00 18.62 335 ILE A CA 1
ATOM 1308 C C . ILE A 1 172 ? 34.216 25.033 -5.169 1.00 18.91 335 ILE A C 1
ATOM 1309 O O . ILE A 1 172 ? 33.424 25.820 -5.677 1.00 18.42 335 ILE A O 1
ATOM 1314 N N . PRO A 1 173 ? 35.461 24.849 -5.657 1.00 19.55 336 PRO A N 1
ATOM 1315 C CA . PRO A 1 173 ? 35.821 25.696 -6.804 1.00 17.01 336 PRO A CA 1
ATOM 1316 C C . PRO A 1 173 ? 34.982 25.402 -8.051 1.00 21.79 336 PRO A C 1
ATOM 1317 O O . PRO A 1 173 ? 34.564 24.270 -8.274 1.00 19.71 336 PRO A O 1
ATOM 1321 N N . LEU A 1 174 ? 34.786 26.428 -8.870 1.00 18.41 337 LEU A N 1
ATOM 1322 C CA . LEU A 1 174 ? 33.858 26.378 -9.996 1.00 15.93 337 LEU A CA 1
ATOM 1323 C C . LEU A 1 174 ? 34.127 25.223 -10.964 1.00 17.35 337 LEU A C 1
ATOM 1324 O O . LEU A 1 174 ? 33.195 24.648 -11.533 1.00 21.89 337 LEU A O 1
ATOM 1329 N N . LYS A 1 175 ? 35.392 24.888 -11.176 1.00 16.92 338 LYS A N 1
ATOM 1330 C CA . LYS A 1 175 ? 35.702 23.885 -12.205 1.00 20.40 338 LYS A CA 1
ATOM 1331 C C . LYS A 1 175 ? 34.941 22.587 -11.912 1.00 24.09 338 LYS A C 1
ATOM 1332 O O . LYS A 1 175 ? 34.438 21.927 -12.820 1.00 26.20 338 LYS A O 1
ATOM 1338 N N . ASN A 1 176 ? 34.820 22.255 -10.632 1.00 19.85 339 ASN A N 1
ATOM 1339 C CA . ASN A 1 176 ? 34.086 21.060 -10.204 1.00 21.55 339 ASN A CA 1
ATOM 1340 C C . ASN A 1 176 ? 32.574 21.069 -10.458 1.00 24.77 339 ASN A C 1
ATOM 1341 O O . ASN A 1 176 ? 31.969 20.013 -10.640 1.00 24.97 339 ASN A O 1
ATOM 1346 N N . TRP A 1 177 ? 31.954 22.243 -10.444 1.00 19.58 340 TRP A N 1
ATOM 1347 C CA . TRP A 1 177 ? 30.513 22.308 -10.637 1.00 19.86 340 TRP A CA 1
ATOM 1348 C C . TRP A 1 177 ? 30.110 23.073 -11.887 1.00 20.73 340 TRP A C 1
ATOM 1349 O O . TRP A 1 177 ? 28.940 23.407 -12.075 1.00 18.94 340 TRP A O 1
ATOM 1360 N N . GLU A 1 178 ? 31.075 23.321 -12.768 1.00 23.03 341 GLU A N 1
ATOM 1361 C CA . GLU A 1 178 ? 30.777 24.011 -14.005 1.00 26.92 341 GLU A CA 1
ATOM 1362 C C . GLU A 1 178 ? 29.684 23.268 -14.775 1.00 20.48 341 GLU A C 1
ATOM 1363 O O . GLU A 1 178 ? 28.861 23.889 -15.448 1.00 25.87 341 GLU A O 1
ATOM 1369 N N . PHE A 1 179 ? 29.673 21.942 -14.675 1.00 20.62 342 PHE A N 1
ATOM 1370 C CA . PHE A 1 179 ? 28.638 21.143 -15.323 1.00 23.65 342 PHE A CA 1
ATOM 1371 C C . PHE A 1 179 ? 27.221 21.534 -14.893 1.00 27.39 342 PHE A C 1
ATOM 1372 O O . PHE A 1 179 ? 26.276 21.396 -15.652 1.00 22.67 342 PHE A O 1
ATOM 1380 N N . ILE A 1 180 ? 27.067 22.010 -13.671 1.00 21.77 343 ILE A N 1
ATOM 1381 C CA . ILE A 1 180 ? 25.744 22.446 -13.219 1.00 16.85 343 ILE A CA 1
ATOM 1382 C C . ILE A 1 180 ? 25.334 23.721 -13.939 1.00 19.83 343 ILE A C 1
ATOM 1383 O O . ILE A 1 180 ? 24.180 23.886 -14.323 1.00 24.09 343 ILE A O 1
ATOM 1388 N N . VAL A 1 181 ? 26.283 24.629 -14.122 1.00 21.65 344 VAL A N 1
ATOM 1389 C CA . VAL A 1 181 ? 26.009 25.853 -14.867 1.00 22.26 344 VAL A CA 1
ATOM 1390 C C . VAL A 1 181 ? 25.499 25.541 -16.276 1.00 26.44 344 VAL A C 1
ATOM 1391 O O . VAL A 1 181 ? 24.488 26.097 -16.732 1.00 24.38 344 VAL A O 1
ATOM 1395 N N . ASP A 1 182 ? 26.203 24.661 -16.973 1.00 27.91 345 ASP A N 1
ATOM 1396 C CA . ASP A 1 182 ? 25.803 24.293 -18.329 1.00 31.37 345 ASP A CA 1
ATOM 1397 C C . ASP A 1 182 ? 24.483 23.510 -18.334 1.00 29.52 345 ASP A C 1
ATOM 1398 O O . ASP A 1 182 ? 23.645 23.704 -19.210 1.00 31.09 345 ASP A O 1
ATOM 1403 N N . PHE A 1 183 ? 24.294 22.645 -17.347 1.00 24.45 346 PHE A N 1
ATOM 1404 C CA . PHE A 1 183 ? 23.013 21.951 -17.189 1.00 28.71 346 PHE A CA 1
ATOM 1405 C C . PHE A 1 183 ? 21.839 22.925 -17.048 1.00 30.91 346 PHE A C 1
ATOM 1406 O O . PHE A 1 183 ? 20.820 22.807 -17.740 1.00 25.35 346 PHE A O 1
ATOM 1414 N N . VAL A 1 184 ? 21.982 23.873 -16.130 1.00 22.80 347 VAL A N 1
ATOM 1415 C CA . VAL A 1 184 ? 20.937 24.858 -15.856 1.00 21.96 347 VAL A CA 1
ATOM 1416 C C . VAL A 1 184 ? 20.720 25.759 -17.064 1.00 26.12 347 VAL A C 1
ATOM 1417 O O . VAL A 1 184 ? 19.610 26.204 -17.318 1.00 26.93 347 VAL A O 1
ATOM 1421 N N . ALA A 1 185 ? 21.776 26.007 -17.829 1.00 22.31 348 ALA A N 1
ATOM 1422 C CA . ALA A 1 185 ? 21.651 26.904 -18.975 1.00 23.34 348 ALA A CA 1
ATOM 1423 C C . ALA A 1 185 ? 20.950 26.269 -20.182 1.00 29.23 348 ALA A C 1
ATOM 1424 O O . ALA A 1 185 ? 20.626 26.959 -21.137 1.00 31.42 348 ALA A O 1
ATOM 1426 N N . THR A 1 186 ? 20.736 24.963 -20.155 1.00 28.00 349 THR A N 1
ATOM 1427 C CA . THR A 1 186 ? 20.002 24.329 -21.250 1.00 33.22 349 THR A CA 1
ATOM 1428 C C . THR A 1 186 ? 18.583 24.894 -21.229 1.00 36.51 349 THR A C 1
ATOM 1429 O O . THR A 1 186 ? 17.943 24.908 -20.181 1.00 35.27 349 THR A O 1
ATOM 1433 N N . PRO A 1 187 ? 18.091 25.369 -22.387 1.00 39.49 350 PRO A N 1
ATOM 1434 C CA . PRO A 1 187 ? 16.820 26.102 -22.467 1.00 36.58 350 PRO A CA 1
ATOM 1435 C C . PRO A 1 187 ? 15.678 25.465 -21.676 1.00 36.43 350 PRO A C 1
ATOM 1436 O O . PRO A 1 187 ? 14.987 26.171 -20.933 1.00 37.55 350 PRO A O 1
ATOM 1440 N N . GLU A 1 188 ? 15.474 24.161 -21.839 1.00 37.56 351 GLU A N 1
ATOM 1441 C CA . GLU A 1 188 ? 14.363 23.488 -21.172 1.00 46.02 351 GLU A CA 1
ATOM 1442 C C . GLU A 1 188 ? 14.602 23.386 -19.668 1.00 37.81 351 GLU A C 1
ATOM 1443 O O . GLU A 1 188 ? 13.668 23.503 -18.874 1.00 35.70 351 GLU A O 1
ATOM 1449 N N . HIS A 1 189 ? 15.854 23.179 -19.277 1.00 28.55 352 HIS A N 1
ATOM 1450 C CA . HIS A 1 189 ? 16.193 23.140 -17.856 1.00 30.23 352 HIS A CA 1
ATOM 1451 C C . HIS A 1 189 ? 16.048 24.511 -17.203 1.00 33.36 352 HIS A C 1
ATOM 1452 O O . HIS A 1 189 ? 15.532 24.630 -16.096 1.00 31.21 352 HIS A O 1
ATOM 1459 N N . LEU A 1 190 ? 16.514 25.541 -17.895 1.00 31.08 353 LEU A N 1
ATOM 1460 C CA . LEU A 1 190 ? 16.412 26.901 -17.387 1.00 29.24 353 LEU A CA 1
ATOM 1461 C C . LEU A 1 190 ? 14.961 27.256 -17.109 1.00 27.50 353 LEU A C 1
ATOM 1462 O O . LEU A 1 190 ? 14.636 27.832 -16.068 1.00 29.33 353 LEU A O 1
ATOM 1467 N N . ARG A 1 191 ? 14.086 26.916 -18.051 1.00 31.37 354 ARG A N 1
ATOM 1468 C CA . ARG A 1 191 ? 12.666 27.215 -17.917 1.00 32.30 354 ARG A CA 1
ATOM 1469 C C . ARG A 1 191 ? 12.082 26.561 -16.662 1.00 30.90 354 ARG A C 1
ATOM 1470 O O . ARG A 1 191 ? 11.441 27.225 -15.846 1.00 35.57 354 ARG A O 1
ATOM 1478 N N . GLN A 1 192 ? 12.323 25.266 -16.502 1.00 29.77 355 GLN A N 1
ATOM 1479 C CA . GLN A 1 192 ? 11.777 24.516 -15.371 1.00 31.56 355 GLN A CA 1
ATOM 1480 C C . GLN A 1 192 ? 12.323 25.016 -14.043 1.00 31.43 355 GLN A C 1
ATOM 1481 O O . GLN A 1 192 ? 11.580 25.243 -13.092 1.00 31.77 355 GLN A O 1
ATOM 1487 N N . ILE A 1 193 ? 13.639 25.151 -13.972 1.00 23.23 356 ILE A N 1
ATOM 1488 C CA . ILE A 1 193 ? 14.292 25.481 -12.712 1.00 23.97 356 ILE A CA 1
ATOM 1489 C C . ILE A 1 193 ? 13.981 26.919 -12.274 1.00 31.21 356 ILE A C 1
ATOM 1490 O O . ILE A 1 193 ? 13.693 27.162 -11.102 1.00 30.95 356 ILE A O 1
ATOM 1495 N N . CYS A 1 194 ? 14.018 27.864 -13.213 1.00 27.27 357 CYS A N 1
ATOM 1496 C CA . CYS A 1 194 ? 13.801 29.277 -12.875 1.00 29.57 357 CYS A CA 1
ATOM 1497 C C . CYS A 1 194 ? 12.372 29.588 -12.489 1.00 31.57 357 CYS A C 1
ATOM 1498 O O . CYS A 1 194 ? 12.126 30.544 -11.761 1.00 34.67 357 CYS A O 1
ATOM 1501 N N . SER A 1 195 ? 11.443 28.769 -12.980 1.00 25.95 358 SER A N 1
ATOM 1502 C CA . SER A 1 195 ? 10.019 28.929 -12.732 1.00 31.33 358 SER A CA 1
ATOM 1503 C C . SER A 1 195 ? 9.566 28.201 -11.475 1.00 28.47 358 SER A C 1
ATOM 1504 O O . SER A 1 195 ? 8.378 28.007 -11.257 1.00 33.94 358 SER A O 1
ATOM 1507 N N . ASP A 1 196 ? 10.530 27.811 -10.652 1.00 29.00 359 ASP A N 1
ATOM 1508 C CA . ASP A 1 196 ? 10.258 27.106 -9.407 1.00 26.73 359 ASP A CA 1
ATOM 1509 C C . ASP A 1 196 ? 10.730 27.936 -8.223 1.00 28.80 359 ASP A C 1
ATOM 1510 O O . ASP A 1 196 ? 11.757 28.597 -8.291 1.00 25.81 359 ASP A O 1
ATOM 1515 N N . LYS A 1 197 ? 9.973 27.887 -7.137 1.00 27.71 360 LYS A N 1
ATOM 1516 C CA . LYS A 1 197 ? 10.266 28.632 -5.916 1.00 26.50 360 LYS A CA 1
ATOM 1517 C C . LYS A 1 197 ? 11.712 28.417 -5.426 1.00 27.47 360 LYS A C 1
ATOM 1518 O O . LYS A 1 197 ? 12.450 29.375 -5.137 1.00 28.13 360 LYS A O 1
ATOM 1524 N N . TYR A 1 198 ? 12.125 27.154 -5.340 1.00 21.99 361 TYR A N 1
ATOM 1525 C CA . TYR A 1 198 ? 13.471 26.851 -4.869 1.00 20.01 361 TYR A CA 1
ATOM 1526 C C . TYR A 1 198 ? 14.493 26.918 -5.986 1.00 26.61 361 TYR A C 1
ATOM 1527 O O . TYR A 1 198 ? 15.606 27.377 -5.774 1.00 23.54 361 TYR A O 1
ATOM 1536 N N . GLY A 1 199 ? 14.117 26.456 -7.175 1.00 22.30 362 GLY A N 1
ATOM 1537 C CA . GLY A 1 199 ? 15.041 26.477 -8.291 1.00 22.42 362 GLY A CA 1
ATOM 1538 C C . GLY A 1 199 ? 15.491 27.898 -8.572 1.00 20.11 362 GLY A C 1
ATOM 1539 O O . GLY A 1 199 ? 16.649 28.137 -8.895 1.00 22.11 362 GLY A O 1
ATOM 1540 N N . CYS A 1 200 ? 14.575 28.858 -8.464 1.00 21.12 363 CYS A N 1
ATOM 1541 C CA . CYS A 1 200 ? 14.951 30.252 -8.738 1.00 17.03 363 CYS A CA 1
ATOM 1542 C C . CYS A 1 200 ? 16.026 30.753 -7.760 1.00 25.64 363 CYS A C 1
ATOM 1543 O O . CYS A 1 200 ? 16.957 31.470 -8.146 1.00 23.05 363 CYS A O 1
ATOM 1546 N N . ARG A 1 201 ? 15.920 30.349 -6.503 1.00 20.92 364 ARG A N 1
ATOM 1547 C CA . ARG A 1 201 ? 16.954 30.673 -5.501 1.00 21.60 364 ARG A CA 1
ATOM 1548 C C . ARG A 1 201 ? 18.306 30.041 -5.843 1.00 23.16 364 ARG A C 1
ATOM 1549 O O . ARG A 1 201 ? 19.376 30.645 -5.622 1.00 21.48 364 ARG A O 1
ATOM 1557 N N . VAL A 1 202 ? 18.282 28.819 -6.367 1.00 18.18 365 VAL A N 1
ATOM 1558 C CA . VAL A 1 202 ? 19.534 28.173 -6.775 1.00 15.92 365 VAL A CA 1
ATOM 1559 C C . VAL A 1 202 ? 20.209 28.970 -7.898 1.00 17.91 365 VAL A C 1
ATOM 1560 O O . VAL A 1 202 ? 21.433 29.208 -7.875 1.00 16.85 365 VAL A O 1
ATOM 1564 N N . VAL A 1 203 ? 19.425 29.364 -8.891 1.00 15.85 366 VAL A N 1
ATOM 1565 C CA . VAL A 1 203 ? 20.003 30.093 -10.026 1.00 15.50 366 VAL A CA 1
ATOM 1566 C C . VAL A 1 203 ? 20.544 31.452 -9.574 1.00 15.89 366 VAL A C 1
ATOM 1567 O O . VAL A 1 203 ? 21.608 31.883 -10.024 1.00 18.25 366 VAL A O 1
ATOM 1571 N N . GLN A 1 204 ? 19.842 32.130 -8.670 1.00 17.15 367 GLN A N 1
ATOM 1572 C CA . GLN A 1 204 ? 20.374 33.417 -8.194 1.00 16.80 367 GLN A CA 1
ATOM 1573 C C . GLN A 1 204 ? 21.689 33.250 -7.443 1.00 20.94 367 GLN A C 1
ATOM 1574 O O . GLN A 1 204 ? 22.623 34.036 -7.604 1.00 18.95 367 GLN A O 1
ATOM 1580 N N . THR A 1 205 ? 21.770 32.226 -6.610 1.00 15.89 368 THR A N 1
ATOM 1581 C CA . THR A 1 205 ? 23.034 31.915 -5.919 1.00 15.25 368 THR A CA 1
ATOM 1582 C C . THR A 1 205 ? 24.184 31.615 -6.884 1.00 16.53 368 THR A C 1
ATOM 1583 O O . THR A 1 205 ? 25.322 32.064 -6.684 1.00 17.22 368 THR A O 1
ATOM 1587 N N . ILE A 1 206 ? 23.895 30.867 -7.942 1.00 15.59 369 ILE A N 1
ATOM 1588 C CA . ILE A 1 206 ? 24.906 30.610 -8.967 1.00 14.17 369 ILE A CA 1
ATOM 1589 C C . ILE A 1 206 ? 25.371 31.919 -9.627 1.00 15.55 369 ILE A C 1
ATOM 1590 O O . ILE A 1 206 ? 26.561 32.153 -9.811 1.00 15.30 369 ILE A O 1
ATOM 1595 N N . ILE A 1 207 ? 24.426 32.766 -10.000 1.00 17.24 370 ILE A N 1
ATOM 1596 C CA . ILE A 1 207 ? 24.783 34.041 -10.622 1.00 21.55 370 ILE A CA 1
ATOM 1597 C C . ILE A 1 207 ? 25.659 34.878 -9.689 1.00 18.37 370 ILE A C 1
ATOM 1598 O O . ILE A 1 207 ? 26.667 35.458 -10.119 1.00 16.97 370 ILE A O 1
ATOM 1603 N N . GLU A 1 208 ? 25.280 34.935 -8.414 1.00 18.92 371 GLU A N 1
ATOM 1604 C CA . GLU A 1 208 ? 26.063 35.677 -7.417 1.00 18.06 371 GLU A CA 1
ATOM 1605 C C . GLU A 1 208 ? 27.505 35.189 -7.323 1.00 24.69 371 GLU A C 1
ATOM 1606 O O . GLU A 1 208 ? 28.451 35.994 -7.263 1.00 21.25 371 GLU A O 1
ATOM 1612 N N . LYS A 1 209 ? 27.678 33.874 -7.349 1.00 18.57 372 LYS A N 1
ATOM 1613 C CA . LYS A 1 209 ? 29.009 33.286 -7.258 1.00 17.29 372 LYS A CA 1
ATOM 1614 C C . LYS A 1 209 ? 29.817 33.547 -8.531 1.00 19.80 372 LYS A C 1
ATOM 1615 O O . LYS A 1 209 ? 31.033 33.646 -8.469 1.00 21.66 372 LYS A O 1
ATOM 1621 N N . LEU A 1 210 ? 29.141 33.641 -9.676 1.00 14.99 373 LEU A N 1
ATOM 1622 C CA . LEU A 1 210 ? 29.805 33.910 -10.965 1.00 15.87 373 LEU A CA 1
ATOM 1623 C C . LEU A 1 210 ? 30.034 35.405 -11.239 1.00 15.51 373 LEU A C 1
ATOM 1624 O O . LEU A 1 210 ? 30.538 35.781 -12.296 1.00 21.24 373 LEU A O 1
ATOM 1629 N N . THR A 1 211 ? 29.687 36.251 -10.281 1.00 16.00 374 THR A N 1
ATOM 1630 C CA . THR A 1 211 ? 29.838 37.687 -10.462 1.00 18.75 374 THR A CA 1
ATOM 1631 C C . THR A 1 211 ? 31.226 38.152 -10.008 1.00 22.11 374 THR A C 1
ATOM 1632 O O . THR A 1 211 ? 31.703 37.763 -8.931 1.00 22.84 374 THR A O 1
ATOM 1636 N N . ALA A 1 212 ? 31.868 38.997 -10.813 1.00 21.68 375 ALA A N 1
ATOM 1637 C CA . ALA A 1 212 ? 33.189 39.516 -10.443 1.00 24.62 375 ALA A CA 1
ATOM 1638 C C . ALA A 1 212 ? 33.062 40.663 -9.445 1.00 28.67 375 ALA A C 1
ATOM 1639 O O . ALA A 1 212 ? 33.311 41.831 -9.776 1.00 27.92 375 ALA A O 1
ATOM 1641 N N . ASP A 1 213 ? 32.667 40.346 -8.217 1.00 23.24 376 ASP A N 1
ATOM 1642 C CA . ASP A 1 213 ? 32.465 41.413 -7.238 1.00 19.50 376 ASP A CA 1
ATOM 1643 C C . ASP A 1 213 ? 33.541 41.367 -6.158 1.00 22.51 376 ASP A C 1
ATOM 1644 O O . ASP A 1 213 ? 34.503 40.612 -6.268 1.00 21.47 376 ASP A O 1
ATOM 1649 N N . SER A 1 214 ? 33.368 42.155 -5.105 1.00 23.10 377 SER A N 1
ATOM 1650 C CA . SER A 1 214 ? 34.413 42.276 -4.095 1.00 28.62 377 SER A CA 1
ATOM 1651 C C . SER A 1 214 ? 34.662 40.948 -3.376 1.00 28.79 377 SER A C 1
ATOM 1652 O O . SER A 1 214 ? 35.738 40.728 -2.826 1.00 31.31 377 SER A O 1
ATOM 1655 N N . MET A 1 215 ? 33.682 40.048 -3.412 1.00 23.70 378 MET A N 1
ATOM 1656 C CA . MET A 1 215 ? 33.836 38.738 -2.785 1.00 23.92 378 MET A CA 1
ATOM 1657 C C . MET A 1 215 ? 34.705 37.758 -3.584 1.00 25.47 378 MET A C 1
ATOM 1658 O O . MET A 1 215 ? 35.131 36.732 -3.049 1.00 29.23 378 MET A O 1
ATOM 1663 N N . ASN A 1 216 ? 34.967 38.058 -4.857 1.00 20.21 379 ASN A N 1
ATOM 1664 C CA . ASN A 1 216 ? 35.778 37.159 -5.690 1.00 16.61 379 ASN A CA 1
ATOM 1665 C C . ASN A 1 216 ? 37.179 37.688 -5.982 1.00 18.78 379 ASN A C 1
ATOM 1666 O O . ASN A 1 216 ? 37.864 37.153 -6.834 1.00 22.61 379 ASN A O 1
ATOM 1671 N N . VAL A 1 217 ? 37.627 38.723 -5.276 1.00 18.91 380 VAL A N 1
ATOM 1672 C CA . VAL A 1 217 ? 38.957 39.270 -5.602 1.00 17.92 380 VAL A CA 1
ATOM 1673 C C . VAL A 1 217 ? 40.117 38.317 -5.304 1.00 17.10 380 VAL A C 1
ATOM 1674 O O . VAL A 1 217 ? 41.239 38.528 -5.792 1.00 22.61 380 VAL A O 1
ATOM 1678 N N . ASP A 1 218 ? 39.852 37.273 -4.520 1.00 20.49 381 ASP A N 1
ATOM 1679 C CA . ASP A 1 218 ? 40.869 36.269 -4.206 1.00 22.92 381 ASP A CA 1
ATOM 1680 C C . ASP A 1 218 ? 41.088 35.230 -5.313 1.00 25.20 381 ASP A C 1
ATOM 1681 O O . ASP A 1 218 ? 41.998 34.404 -5.215 1.00 20.96 381 ASP A O 1
ATOM 1686 N N . LEU A 1 219 ? 40.256 35.242 -6.354 1.00 24.70 382 LEU A N 1
ATOM 1687 C CA . LEU A 1 219 ? 40.441 34.289 -7.462 1.00 19.85 382 LEU A CA 1
ATOM 1688 C C . LEU A 1 219 ? 41.717 34.613 -8.239 1.00 23.52 382 LEU A C 1
ATOM 1689 O O . LEU A 1 219 ? 42.056 35.789 -8.431 1.00 23.44 382 LEU A O 1
ATOM 1694 N N . THR A 1 220 ? 42.417 33.583 -8.713 1.00 21.32 383 THR A N 1
ATOM 1695 C CA . THR A 1 220 ? 43.507 33.793 -9.661 1.00 20.35 383 THR A CA 1
ATOM 1696 C C . THR A 1 220 ? 42.927 34.319 -10.967 1.00 21.86 383 THR A C 1
ATOM 1697 O O . THR A 1 220 ? 41.738 34.168 -11.224 1.00 18.52 383 THR A O 1
ATOM 1701 N N . SER A 1 221 ? 43.761 34.906 -11.820 1.00 22.88 384 SER A N 1
ATOM 1702 C CA . SER A 1 221 ? 43.251 35.405 -13.095 1.00 26.84 384 SER A CA 1
ATOM 1703 C C . SER A 1 221 ? 42.745 34.262 -13.978 1.00 27.53 384 SER A C 1
ATOM 1704 O O . SER A 1 221 ? 41.792 34.436 -14.739 1.00 23.89 384 SER A O 1
ATOM 1707 N N . ALA A 1 222 ? 43.362 33.088 -13.864 1.00 26.07 385 ALA A N 1
ATOM 1708 C CA . ALA A 1 222 ? 42.877 31.928 -14.605 1.00 28.16 385 ALA A CA 1
ATOM 1709 C C . ALA A 1 222 ? 41.472 31.543 -14.134 1.00 25.62 385 ALA A C 1
ATOM 1710 O O . ALA A 1 222 ? 40.595 31.222 -14.947 1.00 22.36 385 ALA A O 1
ATOM 1712 N N . ALA A 1 223 ? 41.257 31.586 -12.822 1.00 19.46 386 ALA A N 1
ATOM 1713 C CA . ALA A 1 223 ? 39.946 31.272 -12.269 1.00 21.27 386 ALA A CA 1
ATOM 1714 C C . ALA A 1 223 ? 38.910 32.334 -12.651 1.00 21.78 386 ALA A C 1
ATOM 1715 O O . ALA A 1 223 ? 37.724 32.024 -12.831 1.00 18.09 386 ALA A O 1
ATOM 1717 N N . GLN A 1 224 ? 39.352 33.587 -12.782 1.00 20.22 387 GLN A N 1
ATOM 1718 C CA . GLN A 1 224 ? 38.444 34.663 -13.190 1.00 19.88 387 GLN A CA 1
ATOM 1719 C C . GLN A 1 224 ? 38.001 34.416 -14.627 1.00 24.96 387 GLN A C 1
ATOM 1720 O O . GLN A 1 224 ? 36.864 34.698 -14.997 1.00 19.47 387 GLN A O 1
ATOM 1726 N N . ASN A 1 225 ? 38.906 33.883 -15.443 1.00 25.82 388 ASN A N 1
ATOM 1727 C CA . ASN A 1 225 ? 38.574 33.629 -16.837 1.00 28.07 388 ASN A CA 1
ATOM 1728 C C . ASN A 1 225 ? 37.548 32.518 -16.944 1.00 24.04 388 ASN A C 1
ATOM 1729 O O . ASN A 1 225 ? 36.587 32.592 -17.731 1.00 24.99 388 ASN A O 1
ATOM 1734 N N . LEU A 1 226 ? 37.749 31.482 -16.146 1.00 21.82 389 LEU A N 1
ATOM 1735 C CA . LEU A 1 226 ? 36.788 30.392 -16.081 1.00 20.74 389 LEU A CA 1
ATOM 1736 C C . LEU A 1 226 ? 35.432 30.918 -15.660 1.00 22.33 389 LEU A C 1
ATOM 1737 O O . LEU A 1 226 ? 34.403 30.568 -16.243 1.00 22.23 389 LEU A O 1
ATOM 1742 N N . ARG A 1 227 ? 35.432 31.737 -14.617 1.00 17.19 390 ARG A N 1
ATOM 1743 C CA . ARG A 1 227 ? 34.192 32.331 -14.116 1.00 16.93 390 ARG A CA 1
ATOM 1744 C C . ARG A 1 227 ? 33.516 33.197 -15.194 1.00 23.25 390 ARG A C 1
ATOM 1745 O O . ARG A 1 227 ? 32.305 33.123 -15.402 1.00 26.76 390 ARG A O 1
ATOM 1753 N N . GLU A 1 228 ? 34.296 34.045 -15.854 1.00 26.16 391 GLU A N 1
ATOM 1754 C CA . GLU A 1 228 ? 33.715 34.979 -16.822 1.00 25.41 391 GLU A CA 1
ATOM 1755 C C . GLU A 1 228 ? 33.028 34.230 -17.948 1.00 32.04 391 GLU A C 1
ATOM 1756 O O . GLU A 1 228 ? 31.960 34.634 -18.406 1.00 27.64 391 GLU A O 1
ATOM 1762 N N . ARG A 1 229 ? 33.642 33.135 -18.389 1.00 30.78 392 ARG A N 1
ATOM 1763 C CA . ARG A 1 229 ? 33.068 32.328 -19.464 1.00 38.34 392 ARG A CA 1
ATOM 1764 C C . ARG A 1 229 ? 31.789 31.616 -19.035 1.00 31.13 392 ARG A C 1
ATOM 1765 O O . ARG A 1 229 ? 30.816 31.565 -19.785 1.00 28.84 392 ARG A O 1
ATOM 1773 N N . ALA A 1 230 ? 31.797 31.046 -17.839 1.00 24.14 393 ALA A N 1
ATOM 1774 C CA . ALA A 1 230 ? 30.592 30.425 -17.306 1.00 24.01 393 ALA A CA 1
ATOM 1775 C C . ALA A 1 230 ? 29.464 31.448 -17.140 1.00 24.89 393 ALA A C 1
ATOM 1776 O O . ALA A 1 230 ? 28.305 31.165 -17.445 1.00 23.16 393 ALA A O 1
ATOM 1778 N N . LEU A 1 231 ? 29.798 32.635 -16.646 1.00 18.93 394 LEU A N 1
ATOM 1779 C CA . LEU A 1 231 ? 28.781 33.677 -16.490 1.00 21.90 394 LEU A CA 1
ATOM 1780 C C . LEU A 1 231 ? 28.208 34.043 -17.850 1.00 21.42 394 LEU A C 1
ATOM 1781 O O . LEU A 1 231 ? 27.001 34.174 -18.011 1.00 21.58 394 LEU A O 1
ATOM 1786 N N . GLN A 1 232 ? 29.087 34.213 -18.832 1.00 20.21 395 GLN A N 1
ATOM 1787 C CA . GLN A 1 232 ? 28.659 34.630 -20.167 1.00 23.76 395 GLN A CA 1
ATOM 1788 C C . GLN A 1 232 ? 27.736 33.590 -20.800 1.00 28.64 395 GLN A C 1
ATOM 1789 O O . GLN A 1 232 ? 26.766 33.946 -21.478 1.00 31.37 395 GLN A O 1
ATOM 1795 N N . ARG A 1 233 ? 28.017 32.309 -20.567 1.00 27.88 396 ARG A N 1
ATOM 1796 C CA . ARG A 1 233 ? 27.159 31.250 -21.096 1.00 33.05 396 ARG A CA 1
ATOM 1797 C C . ARG A 1 233 ? 25.790 31.236 -20.418 1.00 31.81 396 ARG A C 1
ATOM 1798 O O . ARG A 1 233 ? 24.765 31.044 -21.070 1.00 30.94 396 ARG A O 1
ATOM 1806 N N . LEU A 1 234 ? 25.773 31.433 -19.107 1.00 25.13 397 LEU A N 1
ATOM 1807 C CA . LEU A 1 234 ? 24.503 31.447 -18.379 1.00 23.98 397 LEU A CA 1
ATOM 1808 C C . LEU A 1 234 ? 23.693 32.676 -18.759 1.00 27.54 397 LEU A C 1
ATOM 1809 O O . LEU A 1 234 ? 22.481 32.591 -18.950 1.00 26.75 397 LEU A O 1
ATOM 1814 N N . MET A 1 235 ? 24.358 33.822 -18.868 1.00 25.85 398 MET A N 1
ATOM 1815 C CA . MET A 1 235 ? 23.656 35.055 -19.223 1.00 27.35 398 MET A CA 1
ATOM 1816 C C . MET A 1 235 ? 23.082 34.980 -20.636 1.00 31.08 398 MET A C 1
ATOM 1817 O O . MET A 1 235 ? 22.016 35.534 -20.913 1.00 25.15 398 MET A O 1
ATOM 1822 N N . THR A 1 236 ? 23.783 34.301 -21.535 1.00 27.58 399 THR A N 1
ATOM 1823 C CA . THR A 1 236 ? 23.241 34.140 -22.881 1.00 32.44 399 THR A CA 1
ATOM 1824 C C . THR A 1 236 ? 21.888 33.420 -22.823 1.00 32.59 399 THR A C 1
ATOM 1825 O O . THR A 1 236 ? 20.928 33.840 -23.474 1.00 30.11 399 THR A O 1
ATOM 1829 N N . SER A 1 237 ? 21.804 32.345 -22.038 1.00 27.76 400 SER A N 1
ATOM 1830 C CA . SER A 1 237 ? 20.551 31.591 -21.914 1.00 32.73 400 SER A CA 1
ATOM 1831 C C . SER A 1 237 ? 19.450 32.393 -21.222 1.00 32.00 400 SER A C 1
ATOM 1832 O O . SER A 1 237 ? 18.273 32.331 -21.611 1.00 25.53 400 SER A O 1
ATOM 1835 N N . VAL A 1 238 ? 19.823 33.130 -20.180 1.00 21.64 401 VAL A N 1
ATOM 1836 C CA . VAL A 1 238 ? 18.838 33.982 -19.496 1.00 22.11 401 VAL A CA 1
ATOM 1837 C C . VAL A 1 238 ? 18.323 35.047 -20.450 1.00 25.09 401 VAL A C 1
ATOM 1838 O O . VAL A 1 238 ? 17.113 35.272 -20.561 1.00 28.61 401 VAL A O 1
ATOM 1842 N N . THR A 1 239 ? 19.237 35.673 -21.184 1.00 25.36 402 THR A N 1
ATOM 1843 C CA . THR A 1 239 ? 18.837 36.734 -22.113 1.00 26.68 402 THR A CA 1
ATOM 1844 C C . THR A 1 239 ? 17.931 36.200 -23.231 1.00 27.91 402 THR A C 1
ATOM 1845 O O . THR A 1 239 ? 16.982 36.867 -23.647 1.00 32.18 402 THR A O 1
ATOM 1849 N N . ASN A 1 240 ? 18.206 34.985 -23.696 1.00 31.15 403 ASN A N 1
ATOM 1850 C CA . ASN A 1 240 ? 17.375 34.339 -24.717 1.00 36.92 403 ASN A CA 1
ATOM 1851 C C . ASN A 1 240 ? 15.933 34.066 -24.268 1.00 36.64 403 ASN A C 1
ATOM 1852 O O . ASN A 1 240 ? 15.019 33.946 -25.089 1.00 38.63 403 ASN A O 1
ATOM 1857 N N . ARG A 1 241 ? 15.732 33.965 -22.962 1.00 27.60 404 ARG A N 1
ATOM 1858 C CA . ARG A 1 241 ? 14.405 33.701 -22.415 1.00 33.79 404 ARG A CA 1
ATOM 1859 C C . ARG A 1 241 ? 13.909 34.847 -21.542 1.00 30.99 404 ARG A C 1
ATOM 1860 O O . ARG A 1 241 ? 13.001 34.665 -20.736 1.00 31.23 404 ARG A O 1
ATOM 1868 N N . CYS A 1 242 ? 14.504 36.024 -21.724 1.00 26.67 405 CYS A N 1
ATOM 1869 C CA . CYS A 1 242 ? 14.258 37.181 -20.870 1.00 26.31 405 CYS A CA 1
ATOM 1870 C C . CYS A 1 242 ? 12.772 37.495 -20.661 1.00 29.40 405 CYS A C 1
ATOM 1871 O O . CYS A 1 242 ? 12.327 37.713 -19.526 1.00 26.62 405 CYS A O 1
ATOM 1874 N N . GLN A 1 243 ? 12.006 37.545 -21.751 1.00 26.66 406 GLN A N 1
ATOM 1875 C CA . GLN A 1 243 ? 10.583 37.878 -21.658 1.00 31.48 406 GLN A CA 1
ATOM 1876 C C . GLN A 1 243 ? 9.826 36.877 -20.775 1.00 28.10 406 GLN A C 1
ATOM 1877 O O . GLN A 1 243 ? 9.068 37.259 -19.898 1.00 26.93 406 GLN A O 1
ATOM 1883 N N .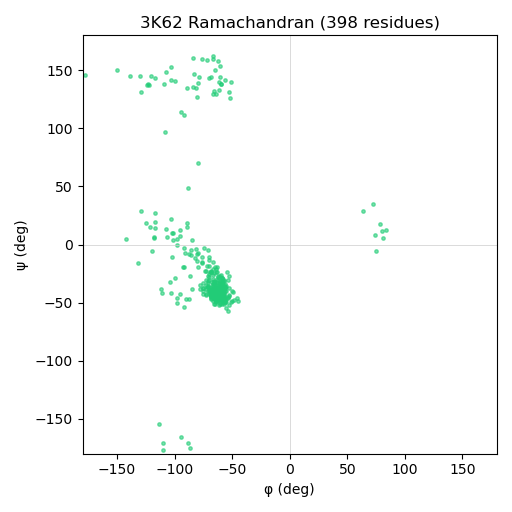 GLU A 1 244 ? 10.061 35.596 -21.007 1.00 28.97 407 GLU A N 1
ATOM 1884 C CA . GLU A 1 244 ? 9.410 34.551 -20.234 1.00 30.65 407 GLU A CA 1
ATOM 1885 C C . GLU A 1 244 ? 9.798 34.641 -18.757 1.00 26.96 407 GLU A C 1
ATOM 1886 O O . GLU A 1 244 ? 8.964 34.487 -17.874 1.00 29.38 407 GLU A O 1
ATOM 1892 N N . LEU A 1 245 ? 11.069 34.898 -18.489 1.00 22.98 408 LEU A N 1
ATOM 1893 C CA . LEU A 1 245 ? 11.545 34.938 -17.105 1.00 25.42 408 LEU A CA 1
ATOM 1894 C C . LEU A 1 245 ? 11.068 36.185 -16.366 1.00 27.12 408 LEU A C 1
ATOM 1895 O O . LEU A 1 245 ? 10.659 36.124 -15.205 1.00 22.48 408 LEU A O 1
ATOM 1900 N N . ALA A 1 246 ? 11.135 37.325 -17.037 1.00 22.34 409 ALA A N 1
ATOM 1901 C CA . ALA A 1 246 ? 10.705 38.594 -16.440 1.00 23.35 409 ALA A CA 1
ATOM 1902 C C . ALA A 1 246 ? 9.248 38.594 -16.000 1.00 23.60 409 ALA A C 1
ATOM 1903 O O . ALA A 1 246 ? 8.896 39.241 -15.021 1.00 20.65 409 ALA A O 1
ATOM 1905 N N . THR A 1 247 ? 8.394 37.874 -16.727 1.00 21.39 410 THR A N 1
ATOM 1906 C CA . THR A 1 247 ? 6.966 37.885 -16.434 1.00 19.62 410 THR A CA 1
ATOM 1907 C C . THR A 1 247 ? 6.539 36.782 -15.464 1.00 20.48 410 THR A C 1
ATOM 1908 O O . THR A 1 247 ? 5.392 36.762 -15.014 1.00 26.16 410 THR A O 1
ATOM 1912 N N . ASN A 1 248 ? 7.466 35.887 -15.137 1.00 23.84 411 ASN A N 1
ATOM 1913 C CA . ASN A 1 248 ? 7.177 34.746 -14.268 1.00 25.81 411 ASN A CA 1
ATOM 1914 C C . ASN A 1 248 ? 7.144 35.089 -12.785 1.00 27.75 411 ASN A C 1
ATOM 1915 O O . ASN A 1 248 ? 7.937 35.893 -12.308 1.00 23.20 411 ASN A O 1
ATOM 1920 N N . GLU A 1 249 ? 6.249 34.428 -12.058 1.00 24.53 412 GLU A N 1
ATOM 1921 C CA . GLU A 1 249 ? 6.070 34.631 -10.627 1.00 26.68 412 GLU A CA 1
ATOM 1922 C C . GLU A 1 249 ? 7.342 34.486 -9.779 1.00 19.88 412 GLU A C 1
ATOM 1923 O O . GLU A 1 249 ? 7.460 35.148 -8.746 1.00 23.93 412 GLU A O 1
ATOM 1929 N N . TYR A 1 250 ? 8.287 33.640 -10.196 1.00 20.27 413 TYR A N 1
ATOM 1930 C CA . TYR A 1 250 ? 9.540 33.491 -9.442 1.00 21.13 413 TYR A CA 1
ATOM 1931 C C . TYR A 1 250 ? 10.761 34.035 -10.168 1.00 24.27 413 TYR A C 1
ATOM 1932 O O . TYR A 1 250 ? 11.620 34.653 -9.550 1.00 24.94 413 TYR A O 1
ATOM 1941 N N . ALA A 1 251 ? 10.846 33.788 -11.470 1.00 23.65 414 ALA A N 1
ATOM 1942 C CA . ALA A 1 251 ? 12.060 34.150 -12.196 1.00 22.43 414 ALA A CA 1
ATOM 1943 C C . ALA A 1 251 ? 12.200 35.672 -12.331 1.00 21.13 414 ALA A C 1
ATOM 1944 O O . ALA A 1 251 ? 13.290 36.181 -12.633 1.00 20.92 414 ALA A O 1
ATOM 1946 N N . ASN A 1 252 ? 11.136 36.421 -12.052 1.00 20.44 415 ASN A N 1
ATOM 1947 C CA . ASN A 1 252 ? 11.288 37.873 -12.116 1.00 17.91 415 ASN A CA 1
ATOM 1948 C C . ASN A 1 252 ? 12.348 38.365 -11.123 1.00 20.13 415 ASN A C 1
ATOM 1949 O O . ASN A 1 252 ? 12.966 39.394 -11.340 1.00 18.86 415 ASN A O 1
ATOM 1954 N N . TYR A 1 253 ? 12.550 37.625 -10.036 1.00 17.73 416 TYR A N 1
ATOM 1955 C CA . TYR A 1 253 ? 13.579 37.988 -9.060 1.00 17.21 416 TYR A CA 1
ATOM 1956 C C . TYR A 1 253 ? 14.981 37.852 -9.640 1.00 19.48 416 TYR A C 1
ATOM 1957 O O . TYR A 1 253 ? 15.890 38.619 -9.289 1.00 20.00 416 TYR A O 1
ATOM 1966 N N . ILE A 1 254 ? 15.165 36.869 -10.516 1.00 17.65 417 ILE A N 1
ATOM 1967 C CA . ILE A 1 254 ? 16.464 36.692 -11.155 1.00 18.13 417 ILE A CA 1
ATOM 1968 C C . ILE A 1 254 ? 16.738 37.885 -12.066 1.00 21.29 417 ILE A C 1
ATOM 1969 O O . ILE A 1 254 ? 17.830 38.468 -12.060 1.00 19.92 417 ILE A O 1
ATOM 1974 N N . ILE A 1 255 ? 15.749 38.220 -12.882 1.00 19.00 418 ILE A N 1
ATOM 1975 C CA . ILE A 1 255 ? 15.932 39.305 -13.833 1.00 18.51 418 ILE A CA 1
ATOM 1976 C C . ILE A 1 255 ? 16.176 40.603 -13.052 1.00 21.60 418 ILE A C 1
ATOM 1977 O O . ILE A 1 255 ? 17.031 41.410 -13.410 1.00 19.20 418 ILE A O 1
ATOM 1982 N N . GLN A 1 256 ? 15.424 40.805 -11.975 1.00 17.72 419 GLN A N 1
ATOM 1983 C CA . GLN A 1 256 ? 15.667 41.973 -11.138 1.00 18.02 419 GLN A CA 1
ATOM 1984 C C . GLN A 1 256 ? 17.065 41.991 -10.557 1.00 16.81 419 GLN A C 1
ATOM 1985 O O . GLN A 1 256 ? 17.686 43.051 -10.476 1.00 21.56 419 GLN A O 1
ATOM 1991 N N . HIS A 1 257 ? 17.541 40.830 -10.110 1.00 17.39 420 HIS A N 1
ATOM 1992 C CA . HIS A 1 257 ? 18.886 40.772 -9.548 1.00 20.75 420 HIS A CA 1
ATOM 1993 C C . HIS A 1 257 ? 19.923 41.236 -10.578 1.00 23.97 420 HIS A C 1
ATOM 1994 O O . HIS A 1 257 ? 20.824 42.015 -10.270 1.00 19.71 420 HIS A O 1
ATOM 2001 N N . ILE A 1 258 ? 19.805 40.737 -11.802 1.00 18.01 421 ILE A N 1
ATOM 2002 C CA . ILE A 1 258 ? 20.772 41.097 -12.845 1.00 18.95 421 ILE A CA 1
ATOM 2003 C C . ILE A 1 258 ? 20.711 42.591 -13.164 1.00 20.33 421 ILE A C 1
ATOM 2004 O O . ILE A 1 258 ? 21.738 43.267 -13.188 1.00 20.93 421 ILE A O 1
ATOM 2009 N N . VAL A 1 259 ? 19.501 43.108 -13.386 1.00 21.99 422 VAL A N 1
ATOM 2010 C CA . VAL A 1 259 ? 19.320 44.522 -13.717 1.00 21.91 422 VAL A CA 1
ATOM 2011 C C . VAL A 1 259 ? 19.844 45.445 -12.604 1.00 21.20 422 VAL A C 1
ATOM 2012 O O . VAL A 1 259 ? 20.422 46.483 -12.880 1.00 21.12 422 VAL A O 1
ATOM 2016 N N . SER A 1 260 ? 19.674 45.036 -11.352 1.00 17.74 423 SER A N 1
ATOM 2017 C CA . SER A 1 260 ? 20.020 45.870 -10.208 1.00 18.83 423 SER A CA 1
ATOM 2018 C C . SER A 1 260 ? 21.505 45.883 -9.863 1.00 22.62 423 SER A C 1
ATOM 2019 O O . SER A 1 260 ? 21.983 46.779 -9.168 1.00 26.95 423 SER A O 1
ATOM 2022 N N . ASN A 1 261 ? 22.244 44.888 -10.336 1.00 19.90 424 ASN A N 1
ATOM 2023 C CA . ASN A 1 261 ? 23.633 44.754 -9.908 1.00 19.69 424 ASN A CA 1
ATOM 2024 C C . ASN A 1 261 ? 24.624 45.425 -10.870 1.00 22.58 424 ASN A C 1
ATOM 2025 O O . ASN A 1 261 ? 24.770 45.003 -12.016 1.00 21.93 424 ASN A O 1
ATOM 2030 N N . ASP A 1 262 ? 25.295 46.472 -10.396 1.00 21.20 425 ASP A N 1
ATOM 2031 C CA . ASP A 1 262 ? 26.276 47.192 -11.208 1.00 25.56 425 ASP A CA 1
ATOM 2032 C C . ASP A 1 262 ? 27.381 46.273 -11.719 1.00 23.91 425 ASP A C 1
ATOM 2033 O O . ASP A 1 262 ? 27.918 46.490 -12.807 1.00 22.11 425 ASP A O 1
ATOM 2038 N N . ASP A 1 263 ? 27.719 45.246 -10.942 1.00 20.25 426 ASP A N 1
ATOM 2039 C CA . ASP A 1 263 ? 28.729 44.291 -11.385 1.00 23.64 426 ASP A CA 1
ATOM 2040 C C . ASP A 1 263 ? 28.245 43.392 -12.532 1.00 23.93 426 ASP A C 1
ATOM 2041 O O . ASP A 1 263 ? 29.021 42.615 -13.091 1.00 24.16 426 ASP A O 1
ATOM 2046 N N . LEU A 1 264 ? 26.969 43.519 -12.897 1.00 19.58 427 LEU A N 1
ATOM 2047 C CA . LEU A 1 264 ? 26.440 42.813 -14.052 1.00 19.91 427 LEU A CA 1
ATOM 2048 C C . LEU A 1 264 ? 25.968 43.791 -15.131 1.00 24.09 427 LEU A C 1
ATOM 2049 O O . LEU A 1 264 ? 25.092 43.459 -15.930 1.00 23.50 427 LEU A O 1
ATOM 2054 N N . ALA A 1 265 ? 26.572 44.979 -15.158 1.00 26.98 428 ALA A N 1
ATOM 2055 C CA . ALA A 1 265 ? 26.087 46.085 -15.990 1.00 26.34 428 ALA A CA 1
ATOM 2056 C C . ALA A 1 265 ? 25.918 45.720 -17.463 1.00 25.54 428 ALA A C 1
ATOM 2057 O O . ALA A 1 265 ? 24.906 46.065 -18.071 1.00 24.55 428 ALA A O 1
ATOM 2059 N N . VAL A 1 266 ? 26.900 45.027 -18.041 1.00 24.70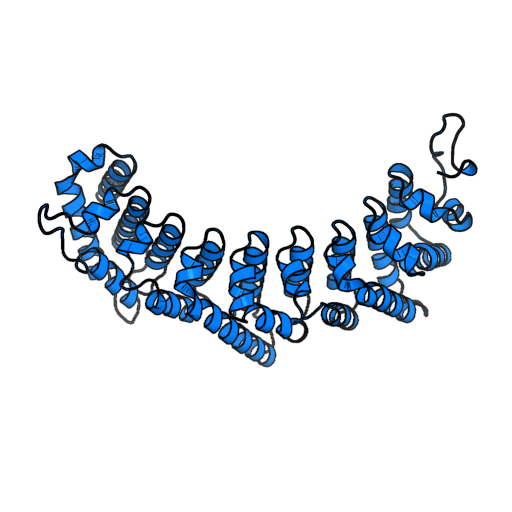 429 VAL A N 1
ATOM 2060 C CA . VAL A 1 266 ? 26.787 44.640 -19.445 1.00 27.28 429 VAL A CA 1
ATOM 2061 C C . VAL A 1 266 ? 25.555 43.753 -19.705 1.00 28.28 429 VAL A C 1
ATOM 2062 O O . VAL A 1 266 ? 24.884 43.879 -20.737 1.00 26.90 429 VAL A O 1
ATOM 2066 N N . TYR A 1 267 ? 25.227 42.891 -18.751 1.00 23.75 430 TYR A N 1
ATOM 2067 C CA . TYR A 1 267 ? 24.053 42.017 -18.876 1.00 23.44 430 TYR A CA 1
ATOM 2068 C C . TYR A 1 267 ? 22.735 42.747 -18.584 1.00 28.81 430 TYR A C 1
ATOM 2069 O O . TYR A 1 267 ? 21.698 42.486 -19.203 1.00 27.23 430 TYR A O 1
ATOM 2078 N N . ARG A 1 268 ? 22.783 43.676 -17.648 1.00 21.96 431 ARG A N 1
ATOM 2079 C CA . ARG A 1 268 ? 21.661 44.575 -17.444 1.00 23.23 431 ARG A CA 1
ATOM 2080 C C . ARG A 1 268 ? 21.267 45.251 -18.767 1.00 22.96 431 ARG A C 1
ATOM 2081 O O . ARG A 1 268 ? 20.088 45.368 -19.105 1.00 22.04 431 ARG A O 1
ATOM 2089 N N . GLU A 1 269 ? 22.261 45.707 -19.519 1.00 25.06 432 GLU A N 1
ATOM 2090 C CA . GLU A 1 269 ? 21.964 46.421 -20.756 1.00 26.51 432 GLU A CA 1
ATOM 2091 C C . GLU A 1 269 ? 21.353 45.515 -21.825 1.00 28.24 432 GLU A C 1
ATOM 2092 O O . GLU A 1 269 ? 20.414 45.919 -22.522 1.00 28.18 432 GLU A O 1
ATOM 2098 N N . CYS A 1 270 ? 21.863 44.289 -21.919 1.00 28.34 433 CYS A N 1
ATOM 2099 C CA . CYS A 1 270 ? 21.329 43.292 -22.837 1.00 27.75 433 CYS A CA 1
ATOM 2100 C C . CYS A 1 270 ? 19.854 43.049 -22.542 1.00 32.79 433 CYS A C 1
ATOM 2101 O O . CYS A 1 270 ? 19.012 43.027 -23.446 1.00 27.07 433 CYS A O 1
ATOM 2104 N N . ILE A 1 271 ? 19.547 42.865 -21.265 1.00 26.00 434 ILE A N 1
ATOM 2105 C CA . ILE A 1 271 ? 18.186 42.556 -20.861 1.00 26.59 434 ILE A CA 1
ATOM 2106 C C . ILE A 1 271 ? 17.240 43.688 -21.213 1.00 29.16 434 ILE A C 1
ATOM 2107 O O . ILE A 1 271 ? 16.168 43.466 -21.779 1.00 27.86 434 ILE A O 1
ATOM 2112 N N . ILE A 1 272 ? 17.636 44.908 -20.880 1.00 21.44 435 ILE A N 1
ATOM 2113 C CA . ILE A 1 272 ? 16.805 46.060 -21.191 1.00 28.56 435 ILE A CA 1
ATOM 2114 C C . ILE A 1 272 ? 16.558 46.174 -22.703 1.00 32.17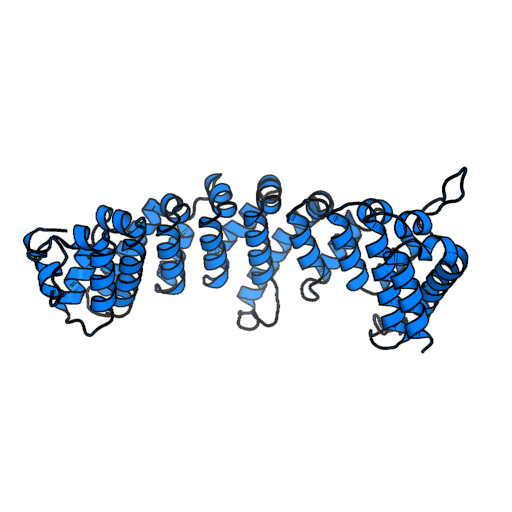 435 ILE A C 1
ATOM 2115 O O . ILE A 1 272 ? 15.428 46.372 -23.138 1.00 32.58 435 ILE A O 1
ATOM 2120 N N . GLU A 1 273 ? 17.613 46.043 -23.501 1.00 34.03 436 GLU A N 1
ATOM 2121 C CA . GLU A 1 273 ? 17.468 46.099 -24.960 1.00 34.24 436 GLU A CA 1
ATOM 2122 C C . GLU A 1 273 ? 16.630 44.929 -25.513 1.00 36.96 436 GLU A C 1
ATOM 2123 O O . GLU A 1 273 ? 15.806 45.113 -26.413 1.00 46.80 436 GLU A O 1
ATOM 2129 N N . LYS A 1 274 ? 16.816 43.746 -24.938 1.00 37.29 437 LYS A N 1
ATOM 2130 C CA . LYS A 1 274 ? 16.271 42.498 -25.473 1.00 42.16 437 LYS A CA 1
ATOM 2131 C C . LYS A 1 274 ? 14.784 42.310 -25.246 1.00 41.17 437 LYS A C 1
ATOM 2132 O O . LYS A 1 274 ? 14.069 41.844 -26.132 1.00 39.15 437 LYS A O 1
ATOM 2138 N N . CYS A 1 275 ? 14.303 42.632 -24.053 1.00 30.78 438 CYS A N 1
ATOM 2139 C CA . CYS A 1 275 ? 12.896 42.380 -23.791 1.00 36.24 438 CYS A CA 1
ATOM 2140 C C . CYS A 1 275 ? 12.130 43.541 -23.165 1.00 28.22 438 CYS A C 1
ATOM 2141 O O . CYS A 1 275 ? 10.903 43.534 -23.200 1.00 35.55 438 CYS A O 1
ATOM 2144 N N . LEU A 1 276 ? 12.818 44.541 -22.615 1.00 22.32 439 LEU A N 1
ATOM 2145 C CA . LEU A 1 276 ? 12.061 45.631 -21.975 1.00 24.40 439 LEU A CA 1
ATOM 2146 C C . LEU A 1 276 ? 11.738 46.761 -22.949 1.00 19.75 439 LEU A C 1
ATOM 2147 O O . LEU A 1 276 ? 10.595 47.224 -23.009 1.00 24.93 439 LEU A O 1
ATOM 2152 N N . MET A 1 277 ? 12.734 47.192 -23.719 1.00 21.57 440 MET A N 1
ATOM 2153 C CA . MET A 1 277 ? 12.526 48.326 -24.632 1.00 20.54 440 MET A CA 1
ATOM 2154 C C . MET A 1 277 ? 11.426 47.993 -25.619 1.00 22.92 440 MET A C 1
ATOM 2155 O O . MET A 1 277 ? 11.394 46.876 -26.144 1.00 25.75 440 MET A O 1
ATOM 2160 N N . ARG A 1 278 ? 10.561 48.972 -25.885 1.00 20.57 441 ARG A N 1
ATOM 2161 C CA . ARG A 1 278 ? 9.398 48.824 -26.772 1.00 25.76 441 ARG A CA 1
ATOM 2162 C C . ARG A 1 278 ? 8.245 48.021 -26.137 1.00 32.14 441 ARG A C 1
ATOM 2163 O O . ARG A 1 278 ? 7.154 47.915 -26.704 1.00 23.54 441 ARG A O 1
ATOM 2171 N N . ASN A 1 279 ? 8.476 47.480 -24.944 1.00 24.75 442 ASN A N 1
ATOM 2172 C CA . ASN A 1 279 ? 7.442 46.724 -24.247 1.00 21.10 442 ASN A CA 1
ATOM 2173 C C . ASN A 1 279 ? 7.121 47.315 -22.880 1.00 20.32 442 ASN A C 1
ATOM 2174 O O . ASN A 1 279 ? 6.492 46.650 -22.057 1.00 21.05 442 ASN A O 1
ATOM 2179 N N . LEU A 1 280 ? 7.548 48.551 -22.638 1.00 19.62 443 LEU A N 1
ATOM 2180 C CA . LEU A 1 280 ? 7.459 49.105 -21.278 1.00 19.57 443 LEU A CA 1
ATOM 2181 C C . LEU A 1 280 ? 6.009 49.294 -20.835 1.00 18.58 443 LEU A C 1
ATOM 2182 O O . LEU A 1 280 ? 5.666 48.993 -19.692 1.00 18.12 443 LEU A O 1
ATOM 2187 N N . LEU A 1 281 ? 5.154 49.786 -21.732 1.00 19.39 444 LEU A N 1
ATOM 2188 C CA . LEU A 1 281 ? 3.754 50.000 -21.376 1.00 19.94 444 LEU A CA 1
ATOM 2189 C C . LEU A 1 281 ? 3.106 48.680 -20.996 1.00 19.29 444 LEU A C 1
ATOM 2190 O O . LEU A 1 281 ? 2.413 48.580 -19.990 1.00 19.26 444 LEU A O 1
ATOM 2195 N N . SER A 1 282 ? 3.335 47.657 -21.810 1.00 20.21 445 SER A N 1
ATOM 2196 C CA . SER A 1 282 ? 2.739 46.371 -21.565 1.00 19.95 445 SER A CA 1
ATOM 2197 C C . SER A 1 282 ? 3.263 45.750 -20.256 1.00 23.99 445 SER A C 1
ATOM 2198 O O . SER A 1 282 ? 2.485 45.248 -19.434 1.00 21.39 445 SER A O 1
ATOM 2201 N N . LEU A 1 283 ? 4.579 45.783 -20.069 1.00 21.29 446 LEU A N 1
ATOM 2202 C CA . LEU A 1 283 ? 5.201 45.102 -18.923 1.00 20.30 446 LEU A CA 1
ATOM 2203 C C . LEU A 1 283 ? 4.882 45.822 -17.623 1.00 19.43 446 LEU A C 1
ATOM 2204 O O . LEU A 1 283 ? 4.856 45.212 -16.549 1.00 18.39 446 LEU A O 1
ATOM 2209 N N . SER A 1 284 ? 4.638 47.122 -17.721 1.00 19.04 447 SER A N 1
ATOM 2210 C CA . SER A 1 284 ? 4.324 47.909 -16.534 1.00 17.09 447 SER A CA 1
ATOM 2211 C C . SER A 1 284 ? 2.952 47.550 -15.998 1.00 19.20 447 SER A C 1
ATOM 2212 O O . SER A 1 284 ? 2.631 47.862 -14.857 1.00 19.22 447 SER A O 1
ATOM 2215 N N . GLN A 1 285 ? 2.133 46.914 -16.835 1.00 17.51 448 GLN A N 1
ATOM 2216 C CA . GLN A 1 285 ? 0.800 46.493 -16.426 1.00 18.76 448 GLN A CA 1
ATOM 2217 C C . GLN A 1 285 ? 0.761 45.038 -15.953 1.00 18.50 448 GLN A C 1
ATOM 2218 O O . GLN A 1 285 ? -0.314 44.502 -15.705 1.00 19.78 448 GLN A O 1
ATOM 2224 N N . GLU A 1 286 ? 1.924 44.412 -15.828 1.00 19.10 449 GLU A N 1
ATOM 2225 C CA . GLU A 1 286 ? 2.010 43.022 -15.359 1.00 18.64 449 GLU A CA 1
ATOM 2226 C C . GLU A 1 286 ? 2.382 42.944 -13.891 1.00 21.36 449 GLU A C 1
ATOM 2227 O O . GLU A 1 286 ? 3.226 43.694 -13.421 1.00 19.14 449 GLU A O 1
ATOM 2233 N N . LYS A 1 287 ? 1.764 42.013 -13.177 1.00 18.70 450 LYS A N 1
ATOM 2234 C CA . LYS A 1 287 ? 1.985 41.890 -11.749 1.00 20.36 450 LYS A CA 1
ATOM 2235 C C . LYS A 1 287 ? 3.470 41.674 -11.436 1.00 20.87 450 LYS A C 1
ATOM 2236 O O . LYS A 1 287 ? 4.016 42.331 -10.570 1.00 21.07 450 LYS A O 1
ATOM 2242 N N . PHE A 1 288 ? 4.113 40.744 -12.135 1.00 17.48 451 PHE A N 1
ATOM 2243 C CA . PHE A 1 288 ? 5.510 40.421 -11.836 1.00 19.09 451 PHE A CA 1
ATOM 2244 C C . PHE A 1 288 ? 6.488 41.311 -12.596 1.00 24.07 451 PHE A C 1
ATOM 2245 O O . PHE A 1 288 ? 7.415 41.874 -12.003 1.00 20.57 451 PHE A O 1
ATOM 2253 N N . ALA A 1 289 ? 6.271 41.481 -13.896 1.00 17.13 452 ALA A N 1
ATOM 2254 C CA . ALA A 1 289 ? 7.235 42.255 -14.683 1.00 17.10 452 ALA A CA 1
ATOM 2255 C C . ALA A 1 289 ? 7.287 43.736 -14.307 1.00 18.58 452 ALA A C 1
ATOM 2256 O O . ALA A 1 289 ? 8.267 44.413 -14.603 1.00 17.29 452 ALA A O 1
ATOM 2258 N N . SER A 1 290 ? 6.239 44.262 -13.669 1.00 19.25 453 SER A N 1
ATOM 2259 C CA . SER A 1 290 ? 6.251 45.683 -13.324 1.00 16.53 453 SER A CA 1
ATOM 2260 C C . SER A 1 290 ? 7.416 45.987 -12.386 1.00 16.43 453 SER A C 1
ATOM 2261 O O . SER A 1 290 ? 7.995 47.068 -12.449 1.00 16.80 453 SER A O 1
ATOM 2264 N N . HIS A 1 291 ? 7.751 45.041 -11.512 1.00 16.11 454 HIS A N 1
ATOM 2265 C CA . HIS A 1 291 ? 8.914 45.206 -10.642 1.00 16.71 454 HIS A CA 1
ATOM 2266 C C . HIS A 1 291 ? 10.227 45.241 -11.432 1.00 20.44 454 HIS A C 1
ATOM 2267 O O . HIS A 1 291 ? 11.165 45.937 -11.052 1.00 17.32 454 HIS A O 1
ATOM 2274 N N . VAL A 1 292 ? 10.296 44.464 -12.510 1.00 16.15 455 VAL A N 1
ATOM 2275 C CA . VAL A 1 292 ? 11.470 44.475 -13.380 1.00 16.48 455 VAL A CA 1
ATOM 2276 C C . VAL A 1 292 ? 11.594 45.814 -14.076 1.00 16.92 455 VAL A C 1
ATOM 2277 O O . VAL A 1 292 ? 12.698 46.355 -14.216 1.00 16.78 455 VAL A O 1
ATOM 2281 N N . VAL A 1 293 ? 10.464 46.349 -14.538 1.00 17.29 456 VAL A N 1
ATOM 2282 C CA . VAL A 1 293 ? 10.471 47.675 -15.150 1.00 18.31 456 VAL A CA 1
ATOM 2283 C C . VAL A 1 293 ? 10.991 48.747 -14.172 1.00 17.85 456 VAL A C 1
ATOM 2284 O O . VAL A 1 293 ? 11.789 49.608 -14.550 1.00 16.68 456 VAL A O 1
ATOM 2288 N N . GLU A 1 294 ? 10.545 48.703 -12.917 1.00 15.75 457 GLU A N 1
ATOM 2289 C CA . GLU A 1 294 ? 11.061 49.656 -11.938 1.00 16.16 457 GLU A CA 1
ATOM 2290 C C . GLU A 1 294 ? 12.579 49.538 -11.794 1.00 17.00 457 GLU A C 1
ATOM 2291 O O . GLU A 1 294 ? 13.286 50.556 -11.831 1.00 20.37 457 GLU A O 1
ATOM 2297 N N . LYS A 1 295 ? 13.082 48.312 -11.633 1.00 17.08 458 LYS A N 1
ATOM 2298 C CA . LYS A 1 295 ? 14.538 48.115 -11.523 1.00 20.13 458 LYS A CA 1
ATOM 2299 C C . LYS A 1 295 ? 15.268 48.687 -12.738 1.00 22.63 458 LYS A C 1
ATOM 2300 O O . LYS A 1 295 ? 16.323 49.296 -12.592 1.00 19.75 458 LYS A O 1
ATOM 2306 N N . ALA A 1 296 ? 14.705 48.508 -13.931 1.00 18.09 459 ALA A N 1
ATOM 2307 C CA . ALA A 1 296 ? 15.338 49.040 -15.144 1.00 19.55 459 ALA A CA 1
ATOM 2308 C C . ALA A 1 296 ? 15.435 50.586 -15.111 1.00 17.28 459 ALA A C 1
ATOM 2309 O O . ALA A 1 296 ? 16.486 51.175 -15.416 1.00 20.25 459 ALA A O 1
ATOM 2311 N N . PHE A 1 297 ? 14.349 51.244 -14.722 1.00 17.52 460 PHE A N 1
ATOM 2312 C CA . PHE A 1 297 ? 14.375 52.695 -14.579 1.00 20.52 460 PHE A CA 1
ATOM 2313 C C . PHE A 1 297 ? 15.433 53.115 -13.566 1.00 23.02 460 PHE A C 1
ATOM 2314 O O . PHE A 1 297 ? 16.201 54.030 -13.820 1.00 20.08 460 PHE A O 1
ATOM 2322 N N . LEU A 1 298 ? 15.473 52.426 -12.429 1.00 20.32 461 LEU A N 1
ATOM 2323 C CA . LEU A 1 298 ? 16.369 52.791 -11.342 1.00 22.69 461 LEU A CA 1
ATOM 2324 C C . LEU A 1 298 ? 17.836 52.627 -11.706 1.00 24.67 461 LEU A C 1
ATOM 2325 O O . LEU A 1 298 ? 18.680 53.363 -11.205 1.00 24.68 461 LEU A O 1
ATOM 2330 N N . HIS A 1 299 ? 18.144 51.654 -12.559 1.00 20.79 462 HIS A N 1
ATOM 2331 C CA . HIS A 1 299 ? 19.541 51.280 -12.776 1.00 23.00 462 HIS A CA 1
ATOM 2332 C C . HIS A 1 299 ? 20.055 51.425 -14.202 1.00 27.87 462 HIS A C 1
ATOM 2333 O O . HIS A 1 299 ? 21.240 51.206 -14.453 1.00 25.07 462 HIS A O 1
ATOM 2340 N N . ALA A 1 300 ? 19.183 51.767 -15.142 1.00 19.82 463 ALA A N 1
ATOM 2341 C CA . ALA A 1 300 ? 19.631 51.915 -16.523 1.00 23.46 463 ALA A CA 1
ATOM 2342 C C . ALA A 1 300 ? 20.684 53.010 -16.642 1.00 26.32 463 ALA A C 1
ATOM 2343 O O . ALA A 1 300 ? 20.557 54.078 -16.028 1.00 23.85 463 ALA A O 1
ATOM 2345 N N . PRO A 1 301 ? 21.711 52.767 -17.467 1.00 25.85 464 PRO A N 1
ATOM 2346 C CA . PRO A 1 301 ? 22.648 53.852 -17.780 1.00 29.19 464 PRO A CA 1
ATOM 2347 C C . PRO A 1 301 ? 21.893 54.992 -18.453 1.00 32.34 464 PRO A C 1
ATOM 2348 O O . PRO A 1 301 ? 20.858 54.764 -19.094 1.00 29.42 464 PRO A O 1
ATOM 2352 N N . LEU A 1 302 ? 22.411 56.203 -18.311 1.00 28.67 465 LEU A N 1
ATOM 2353 C CA . LEU A 1 302 ? 21.741 57.410 -18.817 1.00 36.68 465 LEU A CA 1
ATOM 2354 C C . LEU A 1 302 ? 21.170 57.348 -20.239 1.00 31.74 465 LEU A C 1
ATOM 2355 O O . LEU A 1 302 ? 20.046 57.791 -20.468 1.00 29.96 465 LEU A O 1
ATOM 2360 N N . GLU A 1 303 ? 21.932 56.838 -21.203 1.00 33.15 466 GLU A N 1
ATOM 2361 C CA . GLU A 1 303 ? 21.448 56.836 -22.584 1.00 34.72 466 GLU A CA 1
ATOM 2362 C C . GLU A 1 303 ? 20.233 55.921 -22.756 1.00 33.11 466 GLU A C 1
ATOM 2363 O O . GLU A 1 303 ? 19.296 56.242 -23.488 1.00 31.11 466 GLU A O 1
ATOM 2369 N N . LEU A 1 304 ? 20.233 54.795 -22.057 1.00 26.49 467 LEU A N 1
ATOM 2370 C CA . LEU A 1 304 ? 19.079 53.902 -22.094 1.00 26.25 467 LEU A CA 1
ATOM 2371 C C . LEU A 1 304 ? 17.917 54.447 -21.268 1.00 26.74 467 LEU A C 1
ATOM 2372 O O . LEU A 1 304 ? 16.749 54.277 -21.631 1.00 27.92 467 LEU A O 1
ATOM 2377 N N . LEU A 1 305 ? 18.223 55.076 -20.140 1.00 24.16 468 LEU A N 1
ATOM 2378 C CA . LEU A 1 305 ? 17.168 55.690 -19.339 1.00 23.77 468 LEU A CA 1
ATOM 2379 C C . LEU A 1 305 ? 16.434 56.732 -20.178 1.00 24.67 468 LEU A C 1
ATOM 2380 O O . LEU A 1 305 ? 15.220 56.827 -20.121 1.00 22.07 468 LEU A O 1
ATOM 2385 N N . ALA A 1 306 ? 17.172 57.501 -20.976 1.00 23.84 469 ALA A N 1
ATOM 2386 C CA . ALA A 1 306 ? 16.543 58.507 -21.823 1.00 22.48 469 ALA A CA 1
ATOM 2387 C C . ALA A 1 306 ? 15.604 57.871 -22.842 1.00 21.76 469 ALA A C 1
ATOM 2388 O O . ALA A 1 306 ? 14.529 58.412 -23.120 1.00 24.09 469 ALA A O 1
ATOM 2390 N N . GLU A 1 307 ? 16.016 56.734 -23.402 1.00 25.00 470 GLU A N 1
ATOM 2391 C CA . GLU A 1 307 ? 15.183 55.989 -24.345 1.00 28.48 470 GLU A CA 1
ATOM 2392 C C . GLU A 1 307 ? 13.926 55.479 -23.654 1.00 24.99 470 GLU A C 1
ATOM 2393 O O . GLU A 1 307 ? 12.833 55.547 -24.219 1.00 26.18 470 GLU A O 1
ATOM 2399 N N . MET A 1 308 ? 14.085 54.959 -22.439 1.00 21.57 471 MET A N 1
ATOM 2400 C CA . MET A 1 308 ? 12.941 54.503 -21.647 1.00 20.63 471 MET A CA 1
ATOM 2401 C C . MET A 1 308 ? 11.963 55.635 -21.344 1.00 23.55 471 MET A C 1
ATOM 2402 O O . MET A 1 308 ? 10.754 55.475 -21.487 1.00 19.90 471 MET A O 1
ATOM 2407 N N . MET A 1 309 ? 12.483 56.780 -20.908 1.00 20.96 472 MET A N 1
ATOM 2408 C CA . MET A 1 309 ? 11.608 57.911 -20.597 1.00 21.27 472 MET A CA 1
ATOM 2409 C C . MET A 1 309 ? 10.865 58.347 -21.863 1.00 21.59 472 MET A C 1
ATOM 2410 O O . MET A 1 309 ? 9.661 58.573 -21.829 1.00 22.19 472 MET A O 1
ATOM 2415 N N . ASP A 1 310 ? 11.597 58.438 -22.968 1.00 24.28 473 ASP A N 1
ATOM 2416 C CA . ASP A 1 310 ? 11.030 58.855 -24.251 1.00 26.29 473 ASP A CA 1
ATOM 2417 C C . ASP A 1 310 ? 9.932 57.903 -24.698 1.00 24.53 473 ASP A C 1
ATOM 2418 O O . ASP A 1 310 ? 8.958 58.322 -25.323 1.00 22.47 473 ASP A O 1
ATOM 2423 N N . GLU A 1 311 ? 10.096 56.616 -24.390 1.00 23.96 474 GLU A N 1
ATOM 2424 C CA . GLU A 1 311 ? 9.089 55.626 -24.754 1.00 24.76 474 GLU A CA 1
ATOM 2425 C C . GLU A 1 311 ? 7.785 55.868 -23.997 1.00 22.39 474 GLU A C 1
ATOM 2426 O O . GLU A 1 311 ? 6.697 55.780 -24.563 1.00 21.17 474 GLU A O 1
ATOM 2432 N N . ILE A 1 312 ? 7.878 56.156 -22.704 1.00 19.23 475 ILE A N 1
ATOM 2433 C CA . ILE A 1 312 ? 6.658 56.408 -21.929 1.00 21.51 475 ILE A CA 1
ATOM 2434 C C . ILE A 1 312 ? 6.003 57.722 -22.383 1.00 21.04 475 ILE A C 1
ATOM 2435 O O . ILE A 1 312 ? 4.801 57.769 -22.645 1.00 20.81 475 ILE A O 1
ATOM 2440 N N . PHE A 1 313 ? 6.798 58.779 -22.529 1.00 18.73 476 PHE A N 1
ATOM 2441 C CA . PHE A 1 313 ? 6.229 60.087 -22.866 1.00 19.48 476 PHE A CA 1
ATOM 2442 C C . PHE A 1 313 ? 5.740 60.201 -24.327 1.00 23.25 476 PHE A C 1
ATOM 2443 O O . PHE A 1 313 ? 4.786 60.928 -24.613 1.00 21.25 476 PHE A O 1
ATOM 2451 N N . ASP A 1 314 ? 6.389 59.480 -25.240 1.00 23.67 477 ASP A N 1
ATOM 2452 C CA . ASP A 1 314 ? 6.158 59.698 -26.664 1.00 26.23 477 ASP A CA 1
ATOM 2453 C C . ASP A 1 314 ? 6.167 58.424 -27.526 1.00 29.01 477 ASP A C 1
ATOM 2454 O O . ASP A 1 314 ? 6.053 58.494 -28.750 1.00 37.34 477 ASP A O 1
ATOM 2459 N N . GLY A 1 315 ? 6.290 57.265 -26.894 1.00 26.87 478 GLY A N 1
ATOM 2460 C CA . GLY A 1 315 ? 6.440 56.018 -27.630 1.00 27.86 478 GLY A CA 1
ATOM 2461 C C . GLY A 1 315 ? 5.152 55.390 -28.138 1.00 37.33 478 GLY A C 1
ATOM 2462 O O . GLY A 1 315 ? 5.189 54.464 -28.947 1.00 34.81 478 GLY A O 1
ATOM 2463 N N . TYR A 1 316 ? 4.007 55.884 -27.675 1.00 26.01 479 TYR A N 1
ATOM 2464 C CA . TYR A 1 316 ? 2.743 55.219 -27.974 1.00 31.88 479 TYR A CA 1
ATOM 2465 C C . TYR A 1 316 ? 1.704 56.197 -28.508 1.00 29.92 479 TYR A C 1
ATOM 2466 O O . TYR A 1 316 ? 1.651 57.357 -28.091 1.00 27.29 479 TYR A O 1
ATOM 2475 N N . ILE A 1 317 ? 0.879 55.721 -29.430 1.00 28.79 480 ILE A N 1
ATOM 2476 C CA . ILE A 1 317 ? -0.208 56.543 -29.973 1.00 29.59 480 ILE A CA 1
ATOM 2477 C C . ILE A 1 317 ? -1.379 56.527 -28.987 1.00 27.49 480 ILE A C 1
ATOM 2478 O O . ILE A 1 317 ? -1.816 55.458 -28.556 1.00 29.15 480 ILE A O 1
ATOM 2483 N N . PRO A 1 318 ? -1.863 57.711 -28.591 1.00 28.87 481 PRO A N 1
ATOM 2484 C CA . PRO A 1 318 ? -2.994 57.798 -27.655 1.00 25.26 481 PRO A CA 1
ATOM 2485 C C . PRO A 1 318 ? -4.261 57.167 -28.235 1.00 28.96 481 PRO A C 1
ATOM 2486 O O . PRO A 1 318 ? -4.378 57.025 -29.454 1.00 27.04 481 PRO A O 1
ATOM 2490 N N . HIS A 1 319 ? -5.187 56.771 -27.369 1.00 28.22 482 HIS A N 1
ATOM 2491 C CA . HIS A 1 319 ? -6.460 56.195 -27.820 1.00 29.31 482 HIS A CA 1
ATOM 2492 C C . HIS A 1 319 ? -7.167 57.099 -28.835 1.00 29.86 482 HIS A C 1
ATOM 2493 O O . HIS A 1 319 ? -7.319 58.300 -28.605 1.00 29.25 482 HIS A O 1
ATOM 2500 N N . PRO A 1 320 ? -7.615 56.520 -29.962 1.00 28.49 483 PRO A N 1
ATOM 2501 C CA . PRO A 1 320 ? -8.195 57.307 -31.060 1.00 28.68 483 PRO A CA 1
ATOM 2502 C C . PRO A 1 320 ? -9.478 58.034 -30.687 1.00 34.47 483 PRO A C 1
ATOM 2503 O O . PRO A 1 320 ? -9.816 59.021 -31.342 1.00 36.30 483 PRO A O 1
ATOM 2507 N N . ASP A 1 321 ? -10.187 57.553 -29.670 1.00 34.05 484 ASP A N 1
ATOM 2508 C CA . ASP A 1 321 ? -11.443 58.187 -29.274 1.00 34.65 484 ASP A CA 1
ATOM 2509 C C . ASP A 1 321 ? -11.244 59.126 -28.088 1.00 26.95 484 ASP A C 1
ATOM 2510 O O . ASP A 1 321 ? -11.671 60.277 -28.132 1.00 34.52 484 ASP A O 1
ATOM 2515 N N . THR A 1 322 ? -10.599 58.626 -27.037 1.00 29.01 485 THR A N 1
ATOM 2516 C CA . THR A 1 322 ? -10.500 59.377 -25.776 1.00 31.03 485 THR A CA 1
ATOM 2517 C C . THR A 1 322 ? -9.257 60.264 -25.655 1.00 31.71 485 THR A C 1
ATOM 2518 O O . THR A 1 322 ? -9.230 61.176 -24.841 1.00 26.39 485 THR A O 1
ATOM 2522 N N . GLY A 1 323 ? -8.224 59.994 -26.448 1.00 28.80 486 GLY A N 1
ATOM 2523 C CA . GLY A 1 323 ? -6.967 60.710 -26.302 1.00 22.73 486 GLY A CA 1
ATOM 2524 C C . GLY A 1 323 ? -6.170 60.281 -25.061 1.00 24.89 486 GLY A C 1
ATOM 2525 O O . GLY A 1 323 ? -5.159 60.896 -24.711 1.00 25.84 486 GLY A O 1
ATOM 2526 N N . LYS A 1 324 ? -6.612 59.229 -24.376 1.00 23.71 487 LYS A N 1
ATOM 2527 C CA . LYS A 1 324 ? -5.806 58.707 -23.260 1.00 24.50 487 LYS A CA 1
ATOM 2528 C C . LYS A 1 324 ? -4.442 58.224 -23.749 1.00 31.46 487 LYS A C 1
ATOM 2529 O O . LYS A 1 324 ? -4.359 57.505 -24.740 1.00 27.63 487 LYS A O 1
ATOM 2535 N N . ASP A 1 325 ? -3.368 58.607 -23.063 1.00 19.62 488 ASP A N 1
ATOM 2536 C CA . ASP A 1 325 ? -2.050 58.162 -23.499 1.00 19.97 488 ASP A CA 1
ATOM 2537 C C . ASP A 1 325 ? -1.426 57.151 -22.523 1.00 25.97 488 ASP A C 1
ATOM 2538 O O . ASP A 1 325 ? -2.066 56.742 -21.536 1.00 21.24 488 ASP A O 1
ATOM 2543 N N . ALA A 1 326 ? -0.195 56.732 -22.801 1.00 20.57 489 ALA A N 1
ATOM 2544 C CA . ALA A 1 326 ? 0.458 55.724 -21.955 1.00 25.84 489 ALA A CA 1
ATOM 2545 C C . ALA A 1 326 ? 0.596 56.188 -20.505 1.00 24.96 489 ALA A C 1
ATOM 2546 O O . ALA A 1 326 ? 0.407 55.414 -19.565 1.00 18.97 489 ALA A O 1
ATOM 2548 N N . LEU A 1 327 ? 0.953 57.446 -20.323 1.00 23.95 490 LEU A N 1
ATOM 2549 C CA . LEU A 1 327 ? 1.084 57.992 -18.978 1.00 23.45 490 LEU A CA 1
ATOM 2550 C C . LEU A 1 327 ? -0.262 57.953 -18.236 1.00 27.09 490 LEU A C 1
ATOM 2551 O O . LEU A 1 327 ? -0.323 57.555 -17.067 1.00 26.18 490 LEU A O 1
ATOM 2556 N N . ASP A 1 328 ? -1.344 58.308 -18.929 1.00 19.27 491 ASP A N 1
ATOM 2557 C CA . ASP A 1 328 ? -2.684 58.231 -18.352 1.00 19.17 491 ASP A CA 1
ATOM 2558 C C . ASP A 1 328 ? -2.973 56.800 -17.906 1.00 26.91 491 ASP A C 1
ATOM 2559 O O . ASP A 1 328 ? -3.475 56.564 -16.801 1.00 27.22 491 ASP A O 1
ATOM 2564 N N . ILE A 1 329 ? -2.683 55.838 -18.773 1.00 21.99 492 ILE A N 1
ATOM 2565 C CA . ILE A 1 329 ? -2.983 54.446 -18.454 1.00 18.62 492 ILE A CA 1
ATOM 2566 C C . ILE A 1 329 ? -2.168 54.019 -17.237 1.00 20.72 492 ILE A C 1
ATOM 2567 O O . ILE A 1 329 ? -2.690 53.423 -16.297 1.00 19.43 492 ILE A O 1
ATOM 2572 N N . MET A 1 330 ? -0.883 54.335 -17.245 1.00 17.70 493 MET A N 1
ATOM 2573 C CA . MET A 1 330 ? -0.000 53.827 -16.197 1.00 23.79 493 MET A CA 1
ATOM 2574 C C . MET A 1 330 ? -0.294 54.447 -14.825 1.00 21.72 493 MET A C 1
ATOM 2575 O O . MET A 1 330 ? -0.286 53.747 -13.805 1.00 18.05 493 MET A O 1
ATOM 2580 N N . MET A 1 331 ? -0.573 55.747 -14.810 1.00 18.51 494 MET A N 1
ATOM 2581 C CA . MET A 1 331 ? -0.837 56.462 -13.559 1.00 20.89 494 MET A CA 1
ATOM 2582 C C . MET A 1 331 ? -1.992 55.876 -12.786 1.00 22.32 494 MET A C 1
ATOM 2583 O O . MET A 1 331 ? -2.011 55.910 -11.551 1.00 24.34 494 MET A O 1
ATOM 2588 N N . PHE A 1 332 ? -2.980 55.366 -13.504 1.00 18.44 495 PHE A N 1
ATOM 2589 C CA . PHE A 1 332 ? -4.161 54.832 -12.838 1.00 21.12 495 PHE A CA 1
ATOM 2590 C C . PHE A 1 332 ? -4.238 53.304 -12.859 1.00 22.01 495 PHE A C 1
ATOM 2591 O O . PHE A 1 332 ? -5.213 52.717 -12.394 1.00 21.32 495 PHE A O 1
ATOM 2599 N N . HIS A 1 333 ? -3.192 52.648 -13.350 1.00 16.98 496 HIS A N 1
ATOM 2600 C CA . HIS A 1 333 ? -3.203 51.178 -13.385 1.00 16.73 496 HIS A CA 1
ATOM 2601 C C . HIS A 1 333 ? -2.785 50.568 -12.046 1.00 16.63 496 HIS A C 1
ATOM 2602 O O . HIS A 1 333 ? -1.905 51.105 -11.366 1.00 17.95 496 HIS A O 1
ATOM 2609 N N . GLN A 1 334 ? -3.360 49.416 -11.700 1.00 16.48 497 GLN A N 1
ATOM 2610 C CA . GLN A 1 334 ? -3.084 48.776 -10.413 1.00 20.08 497 GLN A CA 1
ATOM 2611 C C . GLN A 1 334 ? -1.601 48.438 -10.196 1.00 19.69 497 GLN A C 1
ATOM 2612 O O . GLN A 1 334 ? -1.135 48.390 -9.059 1.00 17.79 497 GLN A O 1
ATOM 2618 N N . PHE A 1 335 ? -0.869 48.191 -11.285 1.00 15.74 498 PHE A N 1
ATOM 2619 C CA . PHE A 1 335 ? 0.569 47.956 -11.189 1.00 15.59 498 PHE A CA 1
ATOM 2620 C C . PHE A 1 335 ? 1.389 49.090 -11.813 1.00 16.87 498 PHE A C 1
ATOM 2621 O O . PHE A 1 335 ? 2.473 49.446 -11.324 1.00 16.67 498 PHE A O 1
ATOM 2629 N N . GLY A 1 336 ? 0.893 49.625 -12.920 1.00 15.26 499 GLY A N 1
ATOM 2630 C CA . GLY A 1 336 ? 1.596 50.683 -13.617 1.00 14.61 499 GLY A CA 1
ATOM 2631 C C . GLY A 1 336 ? 1.827 51.915 -12.758 1.00 18.12 499 GLY A C 1
ATOM 2632 O O . GLY A 1 336 ? 2.805 52.631 -12.960 1.00 16.85 499 GLY A O 1
ATOM 2633 N N . ASN A 1 337 ? 0.940 52.171 -11.797 1.00 14.58 500 ASN A N 1
ATOM 2634 C CA . ASN A 1 337 ? 1.087 53.371 -10.972 1.00 14.20 500 ASN A CA 1
ATOM 2635 C C . ASN A 1 337 ? 2.426 53.409 -10.214 1.00 16.27 500 ASN A C 1
ATOM 2636 O O . ASN A 1 337 ? 2.999 54.495 -9.971 1.00 14.92 500 ASN A O 1
ATOM 2641 N N . TYR A 1 338 ? 2.928 52.228 -9.841 1.00 15.25 501 TYR A N 1
ATOM 2642 C CA . TYR A 1 338 ? 4.202 52.140 -9.126 1.00 15.45 501 TYR A CA 1
ATOM 2643 C C . TYR A 1 338 ? 5.379 52.480 -10.039 1.00 16.45 501 TYR A C 1
ATOM 2644 O O . TYR A 1 338 ? 6.412 53.000 -9.587 1.00 17.37 501 TYR A O 1
ATOM 2653 N N . VAL A 1 339 ? 5.235 52.161 -11.319 1.00 15.90 502 VAL A N 1
ATOM 2654 C CA . VAL A 1 339 ? 6.283 52.481 -12.285 1.00 13.83 502 VAL A CA 1
ATOM 2655 C C . VAL A 1 339 ? 6.375 53.998 -12.474 1.00 19.11 502 VAL A C 1
ATOM 2656 O O . VAL A 1 339 ? 7.469 54.564 -12.495 1.00 17.61 502 VAL A O 1
ATOM 2660 N N . VAL A 1 340 ? 5.230 54.660 -12.610 1.00 15.50 503 VAL A N 1
ATOM 2661 C CA . VAL A 1 340 ? 5.247 56.121 -12.737 1.00 17.04 503 VAL A CA 1
ATOM 2662 C C . VAL A 1 340 ? 5.807 56.780 -11.462 1.00 17.93 503 VAL A C 1
ATOM 2663 O O . VAL A 1 340 ? 6.525 57.771 -11.536 1.00 17.53 503 VAL A O 1
ATOM 2667 N N . GLN A 1 341 ? 5.471 56.241 -10.291 1.00 15.37 504 GLN A N 1
ATOM 2668 C CA . GLN A 1 341 ? 6.026 56.779 -9.039 1.00 13.82 504 GLN A CA 1
ATOM 2669 C C . GLN A 1 341 ? 7.549 56.684 -9.056 1.00 19.28 504 GLN A C 1
ATOM 2670 O O . GLN A 1 341 ? 8.242 57.589 -8.595 1.0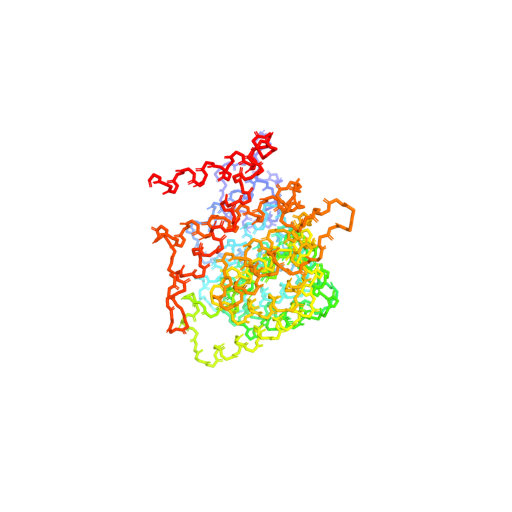0 19.58 504 GLN A O 1
ATOM 2676 N N . CYS A 1 342 ? 8.052 55.557 -9.556 1.00 19.94 505 CYS A N 1
ATOM 2677 C CA . CYS A 1 342 ? 9.484 55.310 -9.655 1.00 17.61 505 CYS A CA 1
ATOM 2678 C C . CYS A 1 342 ? 10.125 56.349 -10.589 1.00 17.44 505 CYS A C 1
ATOM 2679 O O . CYS A 1 342 ? 11.166 56.931 -10.268 1.00 19.68 505 CYS A O 1
ATOM 2682 N N . MET A 1 343 ? 9.503 56.588 -11.740 1.00 13.53 506 MET A N 1
ATOM 2683 C CA . MET A 1 343 ? 10.000 57.622 -12.664 1.00 15.35 506 MET A CA 1
ATOM 2684 C C . MET A 1 343 ? 10.114 58.983 -11.993 1.00 16.10 506 MET A C 1
ATOM 2685 O O . MET A 1 343 ? 11.117 59.700 -12.133 1.00 17.32 506 MET A O 1
ATOM 2690 N N . LEU A 1 344 ? 9.065 59.358 -11.273 1.00 15.15 507 LEU A N 1
ATOM 2691 C CA . LEU A 1 344 ? 9.020 60.663 -10.619 1.00 17.49 507 LEU A CA 1
ATOM 2692 C C . LEU A 1 344 ? 10.089 60.785 -9.532 1.00 19.37 507 LEU A C 1
ATOM 2693 O O . LEU A 1 344 ? 10.761 61.820 -9.409 1.00 21.25 507 LEU A O 1
ATOM 2698 N N . THR A 1 345 ? 10.236 59.734 -8.736 1.00 18.80 508 THR A N 1
ATOM 2699 C CA . THR A 1 345 ? 11.211 59.745 -7.643 1.00 23.81 508 THR A CA 1
ATOM 2700 C C . THR A 1 345 ? 12.640 59.863 -8.185 1.00 22.26 508 THR A C 1
ATOM 2701 O O . THR A 1 345 ? 13.480 60.569 -7.614 1.00 22.96 508 THR A O 1
ATOM 2705 N N . ILE A 1 346 ? 12.905 59.166 -9.284 1.00 20.80 509 ILE A N 1
ATOM 2706 C CA . ILE A 1 346 ? 14.204 59.260 -9.950 1.00 19.94 509 ILE A CA 1
ATOM 2707 C C . ILE A 1 346 ? 14.486 60.711 -10.363 1.00 23.16 509 ILE A C 1
ATOM 2708 O O . ILE A 1 346 ? 15.571 61.256 -10.093 1.00 20.88 509 ILE A O 1
ATOM 2713 N N . CYS A 1 347 ? 13.515 61.341 -11.018 1.00 17.49 510 CYS A N 1
ATOM 2714 C CA . CYS A 1 347 ? 13.699 62.731 -11.461 1.00 19.10 510 CYS A CA 1
ATOM 2715 C C . CYS A 1 347 ? 13.864 63.701 -10.296 1.00 21.89 510 CYS A C 1
ATOM 2716 O O . CYS A 1 347 ? 14.692 64.609 -10.357 1.00 24.35 510 CYS A O 1
ATOM 2719 N N . CYS A 1 348 ? 13.077 63.522 -9.238 1.00 21.27 511 CYS A N 1
ATOM 2720 C CA . CYS A 1 348 ? 13.208 64.391 -8.072 1.00 22.74 511 CYS A CA 1
ATOM 2721 C C . CYS A 1 348 ? 14.567 64.168 -7.393 1.00 24.63 511 CYS A C 1
ATOM 2722 O O . CYS A 1 348 ? 15.203 65.126 -6.937 1.00 29.86 511 CYS A O 1
ATOM 2725 N N . ASP A 1 349 ? 15.020 62.915 -7.329 1.00 24.89 512 ASP A N 1
ATOM 2726 C CA . ASP A 1 349 ? 16.317 62.625 -6.712 1.00 28.02 512 ASP A CA 1
ATOM 2727 C C . ASP A 1 349 ? 17.424 63.305 -7.520 1.00 28.80 512 ASP A C 1
ATOM 2728 O O . ASP A 1 349 ? 18.364 63.872 -6.962 1.00 29.28 512 ASP A O 1
ATOM 2733 N N . ALA A 1 350 ? 17.320 63.236 -8.841 1.00 26.41 513 ALA A N 1
ATOM 2734 C CA . ALA A 1 350 ? 18.335 63.843 -9.699 1.00 29.75 513 ALA A CA 1
ATOM 2735 C C . ALA A 1 350 ? 18.399 65.363 -9.545 1.00 28.85 513 ALA A C 1
ATOM 2736 O O . ALA A 1 350 ? 19.483 65.923 -9.397 1.00 26.89 513 ALA A O 1
ATOM 2738 N N . VAL A 1 351 ? 17.252 66.034 -9.559 1.00 27.37 514 VAL A N 1
ATOM 2739 C CA . VAL A 1 351 ? 17.254 67.500 -9.495 1.00 29.28 514 VAL A CA 1
ATOM 2740 C C . VAL A 1 351 ? 17.591 68.043 -8.106 1.00 36.36 514 VAL A C 1
ATOM 2741 O O . VAL A 1 351 ? 18.040 69.181 -7.969 1.00 36.00 514 VAL A O 1
ATOM 2745 N N . SER A 1 352 ? 17.382 67.229 -7.080 1.00 33.04 515 SER A N 1
ATOM 2746 C CA . SER A 1 352 ? 17.682 67.640 -5.712 1.00 39.63 515 SER A CA 1
ATOM 2747 C C . SER A 1 352 ? 19.104 67.245 -5.315 1.00 49.54 515 SER A C 1
ATOM 2748 O O . SER A 1 352 ? 19.552 67.544 -4.208 1.00 50.47 515 SER A O 1
ATOM 2751 N N . GLY A 1 353 ? 19.802 66.552 -6.208 1.00 47.03 516 GLY A N 1
ATOM 2752 C CA . GLY A 1 353 ? 21.176 66.155 -5.955 1.00 48.57 516 GLY A CA 1
ATOM 2753 C C . GLY A 1 353 ? 21.375 64.887 -5.137 1.00 49.89 516 GLY A C 1
ATOM 2754 O O . GLY A 1 353 ? 22.486 64.604 -4.698 1.00 47.81 516 GLY A O 1
ATOM 2755 N N . ARG A 1 354 ? 20.315 64.113 -4.928 1.00 39.34 517 ARG A N 1
ATOM 2756 C CA . ARG A 1 354 ? 20.453 62.841 -4.226 1.00 43.55 517 ARG A CA 1
ATOM 2757 C C . ARG A 1 354 ? 20.960 61.769 -5.190 1.00 48.08 517 ARG A C 1
ATOM 2758 O O . ARG A 1 354 ? 21.401 60.700 -4.774 1.00 50.85 517 ARG A O 1
ATOM 2766 N N . ARG A 1 355 ? 20.894 62.073 -6.482 1.00 39.38 518 ARG A N 1
ATOM 2767 C CA . ARG A 1 355 ? 21.308 61.150 -7.530 1.00 34.09 518 ARG A CA 1
ATOM 2768 C C . ARG A 1 355 ? 22.265 61.840 -8.507 1.00 35.11 518 ARG A C 1
ATOM 2769 O O . ARG A 1 355 ? 21.982 62.933 -8.987 1.00 40.88 518 ARG A O 1
ATOM 2777 N N . GLN A 1 356 ? 23.387 61.186 -8.800 1.00 37.48 519 GLN A N 1
ATOM 2778 C CA . GLN A 1 356 ? 24.431 61.735 -9.671 1.00 37.50 519 GLN A CA 1
ATOM 2779 C C . GLN A 1 356 ? 23.928 61.861 -11.105 1.00 40.81 519 GLN A C 1
ATOM 2780 O O . GLN A 1 356 ? 23.394 60.904 -11.662 1.00 43.96 519 GLN A O 1
ATOM 2786 N N . THR A 1 357 ? 24.095 63.037 -11.703 1.00 36.33 520 THR A N 1
ATOM 2787 C CA . THR A 1 357 ? 23.582 63.274 -13.056 1.00 33.28 520 THR A CA 1
ATOM 2788 C C . THR A 1 357 ? 24.662 63.212 -14.133 1.00 40.20 520 THR A C 1
ATOM 2789 O O . THR A 1 357 ? 24.354 63.220 -15.324 1.00 41.07 520 THR A O 1
ATOM 2793 N N . LYS A 1 358 ? 25.923 63.183 -13.713 1.00 43.08 521 LYS A N 1
ATOM 2794 C CA . LYS A 1 358 ? 27.037 63.066 -14.647 1.00 46.76 521 LYS A CA 1
ATOM 2795 C C . LYS A 1 358 ? 27.298 61.612 -15.019 1.00 46.16 521 LYS A C 1
ATOM 2796 O O . LYS A 1 358 ? 27.315 60.733 -14.167 1.00 53.43 521 LYS A O 1
ATOM 2802 N N . GLU A 1 359 ? 27.507 61.374 -16.305 1.00 52.75 522 GLU A N 1
ATOM 2803 C CA . GLU A 1 359 ? 27.764 60.037 -16.820 1.00 51.58 522 GLU A CA 1
ATOM 2804 C C . GLU A 1 359 ? 27.992 60.198 -18.313 1.00 47.32 522 GLU A C 1
ATOM 2805 O O . GLU A 1 359 ? 27.399 61.075 -18.941 1.00 43.83 522 GLU A O 1
ATOM 2811 N N . GLY A 1 360 ? 28.866 59.375 -18.875 1.00 45.37 523 GLY A N 1
ATOM 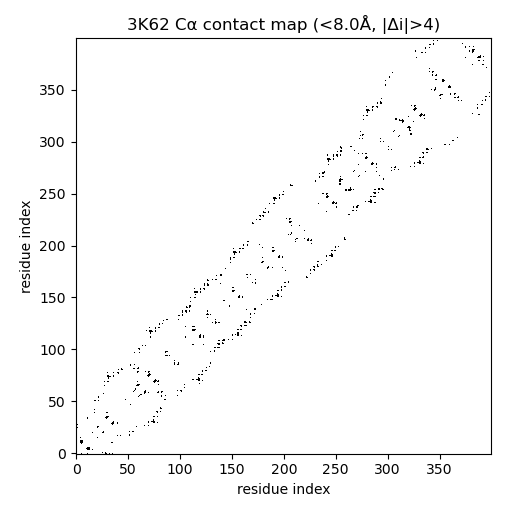2812 C CA . GLY A 1 360 ? 29.162 59.428 -20.298 1.00 55.13 523 GLY A CA 1
ATOM 2813 C C . GLY A 1 360 ? 29.803 60.717 -20.789 1.00 59.38 523 GLY A C 1
ATOM 2814 O O . GLY A 1 360 ? 29.627 61.096 -21.952 1.00 61.87 523 GLY A O 1
ATOM 2815 N N . GLY A 1 361 ? 30.553 61.390 -19.916 1.00 52.78 524 GLY A N 1
ATOM 2816 C CA . GLY A 1 361 ? 31.258 62.608 -20.292 1.00 48.41 524 GLY A CA 1
ATOM 2817 C C . GLY A 1 361 ? 30.351 63.823 -20.334 1.00 53.64 524 GLY A C 1
ATOM 2818 O O . GLY A 1 361 ? 30.700 64.846 -20.933 1.00 53.42 524 GLY A O 1
ATOM 2819 N N . TYR A 1 362 ? 29.185 63.722 -19.693 1.00 42.41 525 TYR A N 1
ATOM 2820 C CA . TYR A 1 362 ? 28.241 64.828 -19.687 1.00 51.80 525 TYR A CA 1
ATOM 2821 C C . TYR A 1 362 ? 27.391 64.843 -18.411 1.00 44.72 525 TYR A C 1
ATOM 2822 O O . TYR A 1 362 ? 27.148 63.798 -17.805 1.00 42.10 525 TYR A O 1
ATOM 2831 N N . ASP A 1 363 ? 26.980 66.042 -17.996 1.00 33.83 526 ASP A N 1
ATOM 2832 C CA . ASP A 1 363 ? 26.029 66.207 -16.900 1.00 37.65 526 ASP A CA 1
ATOM 2833 C C . ASP A 1 363 ? 24.632 66.259 -17.515 1.00 36.35 526 ASP A C 1
ATOM 2834 O O . ASP A 1 363 ? 24.285 67.214 -18.208 1.00 39.36 526 ASP A O 1
ATOM 2839 N N . HIS A 1 364 ? 23.841 65.224 -17.263 1.00 33.33 527 HIS A N 1
ATOM 2840 C CA . HIS A 1 364 ? 22.530 65.082 -17.878 1.00 29.18 527 HIS A CA 1
ATOM 2841 C C . HIS A 1 364 ? 21.422 65.747 -17.077 1.00 29.10 527 HIS A C 1
ATOM 2842 O O . HIS A 1 364 ? 20.251 65.433 -17.277 1.00 29.66 527 HIS A O 1
ATOM 2849 N N . ALA A 1 365 ? 21.778 66.654 -16.174 1.00 29.49 528 ALA A N 1
ATOM 2850 C CA . ALA A 1 365 ? 20.769 67.297 -15.326 1.00 35.53 528 ALA A CA 1
ATOM 2851 C C . ALA A 1 365 ? 19.614 67.852 -16.161 1.00 30.71 528 ALA A C 1
ATOM 2852 O O . ALA A 1 365 ? 18.455 67.755 -15.780 1.00 25.48 528 ALA A O 1
ATOM 2854 N N . ILE A 1 366 ? 19.954 68.431 -17.304 1.00 28.33 529 ILE A N 1
ATOM 2855 C CA . ILE A 1 366 ? 18.974 69.005 -18.211 1.00 27.53 529 ILE A CA 1
ATOM 2856 C C . ILE A 1 366 ? 17.914 67.987 -18.651 1.00 24.12 529 ILE A C 1
ATOM 2857 O O . ILE A 1 366 ? 16.734 68.330 -18.799 1.00 26.45 529 ILE A O 1
ATOM 2862 N N . SER A 1 367 ? 18.315 66.733 -18.831 1.00 25.89 530 SER A N 1
ATOM 2863 C CA . SER A 1 367 ? 17.358 65.695 -19.209 1.00 24.27 530 SER A CA 1
ATOM 2864 C C . SER A 1 367 ? 16.385 65.401 -18.076 1.00 26.39 530 SER A C 1
ATOM 2865 O O . SER A 1 367 ? 15.181 65.294 -18.300 1.00 23.45 530 SER A O 1
ATOM 2868 N N . PHE A 1 368 ? 16.904 65.269 -16.862 1.00 24.20 531 PHE A N 1
ATOM 2869 C CA . PHE A 1 368 ? 16.050 65.019 -15.704 1.00 24.48 531 PHE A CA 1
ATOM 2870 C C . PHE A 1 368 ? 15.073 66.168 -15.437 1.00 20.31 531 PHE A C 1
ATOM 2871 O O . PHE A 1 368 ? 13.925 65.951 -15.042 1.00 23.38 531 PHE A O 1
ATOM 2879 N N . GLN A 1 369 ? 15.537 67.390 -15.631 1.00 24.18 532 GLN A N 1
ATOM 2880 C CA . GLN A 1 369 ? 14.667 68.550 -15.472 1.00 21.17 532 GLN A CA 1
ATOM 2881 C C . GLN A 1 369 ? 13.523 68.528 -16.492 1.00 20.30 532 GLN A C 1
ATOM 2882 O O . GLN A 1 369 ? 12.381 68.898 -16.188 1.00 21.91 532 GLN A O 1
ATOM 2888 N N . ASP A 1 370 ? 13.837 68.081 -17.695 1.00 21.36 533 ASP A N 1
ATOM 2889 C CA . ASP A 1 370 ? 12.852 67.989 -18.778 1.00 21.01 533 ASP A CA 1
ATOM 2890 C C . ASP A 1 370 ? 11.789 66.941 -18.406 1.00 23.76 533 ASP A C 1
ATOM 2891 O O . ASP A 1 370 ? 10.584 67.210 -18.436 1.00 21.67 533 ASP A O 1
ATOM 2896 N N . TRP A 1 371 ? 12.231 65.751 -18.016 1.00 17.12 534 TRP A N 1
ATOM 2897 C CA . TRP A 1 371 ? 11.274 64.714 -17.636 1.00 15.78 534 TRP A CA 1
ATOM 2898 C C . TRP A 1 371 ? 10.443 65.118 -16.425 1.00 16.42 534 TRP A C 1
ATOM 2899 O O . TRP A 1 371 ? 9.246 64.810 -16.345 1.00 19.47 534 TRP A O 1
ATOM 2910 N N . LEU A 1 372 ? 11.078 65.784 -15.470 1.00 16.28 535 LEU A N 1
ATOM 2911 C CA . LEU A 1 372 ? 10.367 66.231 -14.277 1.00 17.96 535 LEU A CA 1
ATOM 2912 C C . LEU A 1 372 ? 9.258 67.207 -14.647 1.00 19.58 535 LEU A C 1
ATOM 2913 O O . LEU A 1 372 ? 8.132 67.110 -14.147 1.00 21.13 535 LEU A O 1
ATOM 2918 N N . LYS A 1 373 ? 9.579 68.156 -15.517 1.00 19.13 536 LYS A N 1
ATOM 2919 C CA . LYS A 1 373 ? 8.582 69.139 -15.949 1.00 19.09 536 LYS A CA 1
ATOM 2920 C C . LYS A 1 373 ? 7.393 68.482 -16.628 1.00 19.95 536 LYS A C 1
ATOM 2921 O O . LYS A 1 373 ? 6.255 68.932 -16.478 1.00 18.53 536 LYS A O 1
ATOM 2927 N N . LYS A 1 374 ? 7.641 67.421 -17.387 1.00 18.13 537 LYS A N 1
ATOM 2928 C CA . LYS A 1 374 ? 6.532 66.728 -18.038 1.00 18.67 537 LYS A CA 1
ATOM 2929 C C . LYS A 1 374 ? 5.649 66.050 -17.003 1.00 21.46 537 LYS A C 1
ATOM 2930 O O . LYS A 1 374 ? 4.426 66.119 -17.068 1.00 19.29 537 LYS A O 1
ATOM 2936 N N . LEU A 1 375 ? 6.279 65.373 -16.050 1.00 17.52 538 LEU A N 1
ATOM 2937 C CA . LEU A 1 375 ? 5.527 64.726 -14.986 1.00 20.11 538 LEU A CA 1
ATOM 2938 C C . LEU A 1 375 ? 4.784 65.760 -14.132 1.00 22.70 538 LEU A C 1
ATOM 2939 O O . LEU A 1 375 ? 3.632 65.559 -13.763 1.00 21.17 538 LEU A O 1
ATOM 2944 N N . HIS A 1 376 ? 5.436 66.877 -13.843 1.00 19.18 539 HIS A N 1
ATOM 2945 C CA . HIS A 1 376 ? 4.814 67.896 -12.993 1.00 20.84 539 HIS A CA 1
ATOM 2946 C C . HIS A 1 376 ? 3.593 68.488 -13.699 1.00 24.64 539 HIS A C 1
ATOM 2947 O O . HIS A 1 376 ? 2.547 68.736 -13.093 1.00 23.03 539 HIS A O 1
ATOM 2954 N N . SER A 1 377 ? 3.733 68.714 -14.994 1.00 20.86 540 SER A N 1
ATOM 2955 C CA . SER A 1 377 ? 2.637 69.262 -15.774 1.00 25.20 540 SER A CA 1
ATOM 2956 C C . SER A 1 377 ? 1.437 68.302 -15.835 1.00 22.38 540 SER A C 1
ATOM 2957 O O . SER A 1 377 ? 0.290 68.736 -15.733 1.00 23.27 540 SER A O 1
ATOM 2960 N N . ARG A 1 378 ? 1.698 67.010 -16.008 1.00 19.15 541 ARG A N 1
ATOM 2961 C CA . ARG A 1 378 ? 0.618 66.009 -16.016 1.00 20.32 541 ARG A CA 1
ATOM 2962 C C . ARG A 1 378 ? -0.047 65.954 -14.655 1.00 16.76 541 ARG A C 1
ATOM 2963 O O . ARG A 1 378 ? -1.273 65.950 -14.552 1.00 19.27 541 ARG A O 1
ATOM 2971 N N . VAL A 1 379 ? 0.762 65.904 -13.597 1.00 17.75 542 VAL A N 1
ATOM 2972 C CA . VAL A 1 379 ? 0.199 65.739 -12.261 1.00 18.13 542 VAL A CA 1
ATOM 2973 C C . VAL A 1 379 ? -0.641 66.957 -11.895 1.00 19.76 542 VAL A C 1
ATOM 2974 O O . VAL A 1 379 ? -1.701 66.823 -11.283 1.00 20.54 542 VAL A O 1
ATOM 2978 N N . THR A 1 380 ? -0.176 68.136 -12.303 1.00 16.73 543 THR A N 1
ATOM 2979 C CA . THR A 1 380 ? -0.915 69.377 -12.099 1.00 23.78 543 THR A CA 1
ATOM 2980 C C . THR A 1 380 ? -2.263 69.341 -12.806 1.00 23.34 543 THR A C 1
ATOM 2981 O O . THR A 1 380 ? -3.311 69.614 -12.203 1.00 22.65 543 THR A O 1
ATOM 2985 N N . LYS A 1 381 ? -2.239 68.997 -14.086 1.00 20.37 544 LYS A N 1
ATOM 2986 C CA . LYS A 1 381 ? -3.470 68.939 -14.879 1.00 22.29 544 LYS A CA 1
ATOM 2987 C C . LYS A 1 381 ? -4.478 67.924 -14.348 1.00 20.58 544 LYS A C 1
ATOM 2988 O O . LYS A 1 381 ? -5.684 68.174 -14.372 1.00 23.52 544 LYS A O 1
ATOM 2994 N N . GLU A 1 382 ? -3.981 66.779 -13.890 1.00 18.32 545 GLU A N 1
ATOM 2995 C CA . GLU A 1 382 ? -4.843 65.679 -13.461 1.00 17.77 545 GLU A CA 1
ATOM 2996 C C . GLU A 1 382 ? -4.948 65.562 -11.938 1.00 17.85 545 GLU A C 1
ATOM 2997 O O . GLU A 1 382 ? -5.304 64.508 -11.395 1.00 17.89 545 GLU A O 1
ATOM 3003 N N . ARG A 1 383 ? -4.656 66.655 -11.254 1.00 20.02 546 ARG A N 1
ATOM 3004 C CA . ARG A 1 383 ? -4.596 66.639 -9.797 1.00 21.11 546 ARG A CA 1
ATOM 3005 C C . ARG A 1 383 ? -5.877 66.120 -9.142 1.00 21.20 546 ARG A C 1
ATOM 3006 O O . ARG A 1 383 ? -5.821 65.387 -8.153 1.00 21.35 546 ARG A O 1
ATOM 3014 N N . HIS A 1 384 ? -7.032 66.497 -9.686 1.00 21.36 547 HIS A N 1
ATOM 3015 C CA . HIS A 1 384 ? -8.303 66.080 -9.088 1.00 21.74 547 HIS A CA 1
ATOM 3016 C C . HIS A 1 384 ? -8.530 64.586 -9.136 1.00 21.20 547 HIS A C 1
ATOM 3017 O O . HIS A 1 384 ? -8.819 63.957 -8.109 1.00 21.50 547 HIS A O 1
ATOM 3024 N N . ARG A 1 385 ? -8.377 63.994 -10.310 1.00 20.10 548 ARG A N 1
ATOM 3025 C CA . ARG A 1 385 ? -8.478 62.542 -10.376 1.00 20.07 548 ARG A CA 1
ATOM 3026 C C . ARG A 1 385 ? -7.389 61.829 -9.560 1.00 22.86 548 ARG A C 1
ATOM 3027 O O . ARG A 1 385 ? -7.658 60.838 -8.882 1.00 19.23 548 ARG A O 1
ATOM 3035 N N . LEU A 1 386 ? -6.158 62.320 -9.633 1.00 19.44 549 LEU A N 1
ATOM 3036 C CA . LEU A 1 386 ? -5.061 61.648 -8.942 1.00 18.59 549 LEU A CA 1
ATOM 3037 C C . LEU A 1 386 ? -5.269 61.660 -7.427 1.00 19.53 549 LEU A C 1
ATOM 3038 O O . LEU A 1 386 ? -4.866 60.733 -6.729 1.00 19.37 549 LEU A O 1
ATOM 3043 N N . SER A 1 387 ? -5.879 62.723 -6.917 1.00 20.54 550 SER A N 1
ATOM 3044 C CA . SER A 1 387 ? -6.036 62.881 -5.473 1.00 21.54 550 SER A CA 1
ATOM 3045 C C . SER A 1 387 ? -7.041 61.872 -4.900 1.00 22.25 550 SER A C 1
ATOM 3046 O O . SER A 1 387 ? -7.133 61.707 -3.688 1.00 22.13 550 SER A O 1
ATOM 3049 N N . ARG A 1 388 ? -7.764 61.177 -5.782 1.00 20.68 551 ARG A N 1
ATOM 3050 C CA . ARG A 1 388 ? -8.661 60.083 -5.372 1.00 21.63 551 ARG A CA 1
ATOM 3051 C C . ARG A 1 388 ? -7.901 58.829 -4.925 1.00 22.53 551 ARG A C 1
ATOM 3052 O O . ARG A 1 388 ? -8.463 57.958 -4.264 1.00 20.83 551 ARG A O 1
ATOM 3060 N N . PHE A 1 389 ? -6.632 58.728 -5.299 1.00 19.85 552 PHE A N 1
ATOM 3061 C CA . PHE A 1 389 ? -5.854 57.499 -5.095 1.00 19.94 552 PHE A CA 1
ATOM 3062 C C . PHE A 1 389 ? -4.628 57.717 -4.221 1.00 20.66 552 PHE A C 1
ATOM 3063 O O . PHE A 1 389 ? -3.992 58.763 -4.312 1.00 19.64 552 PHE A O 1
ATOM 3071 N N . SER A 1 390 ? -4.277 56.721 -3.407 1.00 19.15 553 SER A N 1
ATOM 3072 C CA . SER A 1 390 ? -3.053 56.793 -2.621 1.00 19.54 553 SER A CA 1
ATOM 3073 C C . SER A 1 390 ? -1.826 57.115 -3.486 1.00 19.04 553 SER A C 1
ATOM 3074 O O . SER A 1 390 ? -0.971 57.906 -3.080 1.00 19.63 553 SER A O 1
ATOM 3077 N N . SER A 1 391 ? -1.727 56.465 -4.643 1.00 17.97 554 SER A N 1
ATOM 3078 C CA . SER A 1 391 ? -0.585 56.673 -5.536 1.00 18.12 554 SER A CA 1
ATOM 3079 C C . SER A 1 391 ? -0.510 58.118 -6.020 1.00 18.85 554 SER A C 1
ATOM 3080 O O . SER A 1 391 ? 0.575 58.706 -6.120 1.00 18.19 554 SER A O 1
ATOM 3083 N N . GLY A 1 392 ? -1.667 58.684 -6.338 1.00 20.33 555 GLY A N 1
ATOM 3084 C CA . GLY A 1 392 ? -1.731 60.064 -6.787 1.00 20.15 555 GLY A CA 1
ATOM 3085 C C . GLY A 1 392 ? -1.395 61.053 -5.688 1.00 22.01 555 GLY A C 1
ATOM 3086 O O . GLY A 1 392 ? -0.673 62.015 -5.925 1.00 19.99 555 GLY A O 1
ATOM 3087 N N . LYS A 1 393 ? -1.923 60.833 -4.485 1.00 20.40 556 LYS A N 1
ATOM 3088 C CA . LYS A 1 393 ? -1.542 61.678 -3.354 1.00 24.39 556 LYS A CA 1
ATOM 3089 C C . LYS A 1 393 ? -0.039 61.605 -3.126 1.00 26.89 556 LYS A C 1
ATOM 3090 O O . LYS A 1 393 ? 0.600 62.599 -2.788 1.00 23.15 556 LYS A O 1
ATOM 3096 N N . LYS A 1 394 ? 0.528 60.420 -3.311 1.00 20.69 557 LYS A N 1
ATOM 3097 C CA . LYS A 1 394 ? 1.963 60.255 -3.104 1.00 24.02 557 LYS A CA 1
ATOM 3098 C C . LYS A 1 394 ? 2.793 61.093 -4.089 1.00 21.19 557 LYS A C 1
ATOM 3099 O O . LYS A 1 394 ? 3.814 61.679 -3.705 1.00 25.30 557 LYS A O 1
ATOM 3105 N N . MET A 1 395 ? 2.378 61.135 -5.353 1.00 20.78 558 MET A N 1
ATOM 3106 C CA . MET A 1 395 ? 3.110 61.904 -6.372 1.00 19.26 558 MET A CA 1
ATOM 3107 C C . MET A 1 395 ? 2.968 63.400 -6.125 1.00 25.64 558 MET A C 1
ATOM 3108 O O . MET A 1 395 ? 3.907 64.186 -6.314 1.00 22.66 558 MET A O 1
ATOM 3113 N N . ILE A 1 396 ? 1.771 63.798 -5.722 1.00 22.28 559 ILE A N 1
ATOM 3114 C CA . ILE A 1 396 ? 1.515 65.196 -5.412 1.00 24.68 559 ILE A CA 1
ATOM 3115 C C . ILE A 1 396 ? 2.405 65.627 -4.255 1.00 29.48 559 ILE A C 1
ATOM 3116 O O . ILE A 1 396 ? 2.997 66.707 -4.290 1.00 27.02 559 ILE A O 1
ATOM 3121 N N . GLU A 1 397 ? 2.510 64.764 -3.242 1.00 29.67 560 GLU A N 1
ATOM 3122 C CA . GLU A 1 397 ? 3.359 65.033 -2.078 1.00 32.06 560 GLU A CA 1
ATOM 3123 C C . GLU A 1 397 ? 4.841 65.053 -2.458 1.00 29.13 560 GLU A C 1
ATOM 3124 O O . GLU A 1 397 ? 5.617 65.866 -1.950 1.00 30.17 560 GLU A O 1
ATOM 3130 N N . THR A 1 398 ? 5.237 64.129 -3.324 1.00 25.17 561 THR A N 1
ATOM 3131 C CA . THR A 1 398 ? 6.616 64.079 -3.800 1.00 25.36 561 THR A CA 1
ATOM 3132 C C . THR A 1 398 ? 6.995 65.407 -4.464 1.00 31.74 561 THR A C 1
ATOM 3133 O O . THR A 1 398 ? 8.055 65.971 -4.181 1.00 30.06 561 THR A O 1
ATOM 3137 N N . LEU A 1 399 ? 6.124 65.919 -5.329 1.00 25.19 562 LEU A N 1
ATOM 3138 C CA . LEU A 1 399 ? 6.403 67.187 -6.002 1.00 27.45 562 LEU A CA 1
ATOM 3139 C C . LEU A 1 399 ? 6.371 68.359 -5.025 1.00 36.59 562 LEU A C 1
ATOM 3140 O O . LEU A 1 399 ? 7.163 69.294 -5.145 1.00 36.66 562 LEU A O 1
ATOM 3145 N N . ALA A 1 400 ? 5.454 68.309 -4.060 1.00 33.57 563 ALA A N 1
ATOM 3146 C CA . ALA A 1 400 ? 5.382 69.345 -3.027 1.00 37.41 563 ALA A CA 1
ATOM 3147 C C . ALA A 1 400 ? 6.659 69.404 -2.190 1.00 40.01 563 ALA A C 1
ATOM 3148 O O . ALA A 1 400 ? 7.175 70.486 -1.916 1.00 43.07 563 ALA A O 1
ATOM 3150 N N . ASN A 1 401 ? 7.169 68.242 -1.789 1.00 33.02 564 ASN A N 1
ATOM 3151 C CA . ASN A 1 401 ? 8.389 68.170 -0.987 1.00 41.43 564 ASN A CA 1
ATOM 3152 C C . ASN A 1 401 ? 9.609 68.709 -1.736 1.00 47.16 564 ASN A C 1
ATOM 3153 O O . ASN A 1 401 ? 10.552 69.213 -1.128 1.00 46.93 564 ASN A O 1
ATOM 3158 N N . LEU A 1 402 ? 9.591 68.585 -3.056 1.00 45.59 565 LEU A N 1
ATOM 3159 C CA . LEU A 1 402 ? 10.700 69.069 -3.868 1.00 49.72 565 LEU A CA 1
ATOM 3160 C C . LEU A 1 402 ? 10.766 70.594 -3.838 1.00 57.67 565 LEU A C 1
ATOM 3161 O O . LEU A 1 402 ? 11.839 71.171 -3.643 1.00 51.33 565 LEU A O 1
ATOM 3166 N N . ARG A 1 403 ? 9.616 71.240 -4.026 1.00 69.46 566 ARG A N 1
ATOM 3167 C CA . ARG A 1 403 ? 9.530 72.697 -3.953 1.00 82.76 566 ARG A CA 1
ATOM 3168 C C . ARG A 1 403 ? 10.115 73.204 -2.642 1.00 83.35 566 ARG A C 1
ATOM 3169 O O . ARG A 1 403 ? 10.757 74.251 -2.605 1.00 86.10 566 ARG A O 1
ATOM 3177 N N . SER A 1 404 ? 9.890 72.452 -1.570 1.00 82.05 567 SER A N 1
ATOM 3178 C CA . SER A 1 404 ? 10.413 72.807 -0.254 1.00 81.47 567 SER A CA 1
ATOM 3179 C C . SER A 1 404 ? 11.925 72.581 -0.162 1.00 81.74 567 SER A C 1
ATOM 3180 O O . SER A 1 404 ? 12.594 72.238 -1.138 1.00 75.65 567 SER A O 1
#

B-factor: mean 32.89, std 17.52, range [13.48, 142.12]